Protein AF-0000000078283348 (afdb_homodimer)

pLDDT: mean 90.53, std 11.14, range [32.84, 98.88]

Structure (mmCIF, N/CA/C/O backbone):
data_AF-0000000078283348-model_v1
#
loop_
_entity.id
_entity.type
_entity.pdbx_description
1 polymer 'GntR family transcriptional regulator'
#
loop_
_atom_site.group_PDB
_atom_site.id
_atom_site.type_symbol
_atom_site.label_atom_id
_atom_site.label_alt_id
_atom_site.label_comp_id
_atom_site.label_asym_id
_atom_site.label_entity_id
_atom_site.label_seq_id
_atom_site.pdbx_PDB_ins_code
_atom_site.Cartn_x
_atom_site.Cartn_y
_atom_site.Cartn_z
_atom_site.occupancy
_atom_site.B_iso_or_equiv
_atom_site.auth_seq_id
_atom_site.auth_comp_id
_atom_site.auth_asym_id
_atom_site.auth_atom_id
_atom_site.pdbx_PDB_model_num
ATOM 1 N N . MET A 1 1 ? 20.797 -4.516 -24.141 1 37.75 1 MET A N 1
ATOM 2 C CA . MET A 1 1 ? 19.938 -4.387 -22.969 1 37.75 1 MET A CA 1
ATOM 3 C C . MET A 1 1 ? 20.609 -3.562 -21.875 1 37.75 1 MET A C 1
ATOM 5 O O . MET A 1 1 ? 21.781 -3.787 -21.562 1 37.75 1 MET A O 1
ATOM 9 N N . GLN A 1 2 ? 20.406 -2.443 -21.656 1 48.59 2 GLN A N 1
ATOM 10 C CA . GLN A 1 2 ? 21.172 -1.588 -20.75 1 48.59 2 GLN A CA 1
ATOM 11 C C . GLN A 1 2 ? 21.578 -2.344 -19.484 1 48.59 2 GLN A C 1
ATOM 13 O O . GLN A 1 2 ? 20.781 -3.094 -18.922 1 48.59 2 GLN A O 1
ATOM 18 N N . LYS A 1 3 ? 22.672 -2.457 -19.234 1 54.47 3 LYS A N 1
ATOM 19 C CA . LYS A 1 3 ? 23.328 -3.297 -18.234 1 54.47 3 LYS A CA 1
ATOM 20 C C . LYS A 1 3 ? 22.828 -2.99 -16.828 1 54.47 3 LYS A C 1
ATOM 22 O O . LYS A 1 3 ? 22.875 -1.84 -16.391 1 54.47 3 LYS A O 1
ATOM 27 N N . GLU A 1 4 ? 21.859 -3.844 -16.391 1 71.38 4 GLU A N 1
ATOM 28 C CA . GLU A 1 4 ? 21.422 -3.725 -15.008 1 71.38 4 GLU A CA 1
ATOM 29 C C . GLU A 1 4 ? 22.594 -3.424 -14.078 1 71.38 4 GLU A C 1
ATOM 31 O O . GLU A 1 4 ? 23.688 -3.965 -14.258 1 71.38 4 GLU A O 1
ATOM 36 N N . SER A 1 5 ? 22.516 -2.432 -13.375 1 78.62 5 SER A N 1
ATOM 37 C CA . SER A 1 5 ? 23.531 -2.115 -12.391 1 78.62 5 SER A CA 1
ATOM 38 C C . SER A 1 5 ? 23.781 -3.289 -11.445 1 78.62 5 SER A C 1
ATOM 40 O O . SER A 1 5 ? 22.922 -4.164 -11.297 1 78.62 5 SER A O 1
ATOM 42 N N . LEU A 1 6 ? 24.953 -3.43 -11.031 1 78.56 6 LEU A N 1
ATOM 43 C CA . LEU A 1 6 ? 25.312 -4.473 -10.078 1 78.56 6 LEU A CA 1
ATOM 44 C C . LEU A 1 6 ? 24.328 -4.496 -8.914 1 78.56 6 LEU A C 1
ATOM 46 O O . LEU A 1 6 ? 23.984 -5.566 -8.406 1 78.56 6 LEU A O 1
ATOM 50 N N . LYS A 1 7 ? 23.812 -3.338 -8.578 1 82.31 7 LYS A N 1
ATOM 51 C CA . LYS A 1 7 ? 22.828 -3.215 -7.504 1 82.31 7 LYS A CA 1
ATOM 52 C C . LYS A 1 7 ? 21.531 -3.912 -7.875 1 82.31 7 LYS A C 1
ATOM 54 O O . LYS A 1 7 ? 20.969 -4.664 -7.07 1 82.31 7 LYS A O 1
ATOM 59 N N . GLN A 1 8 ? 21.172 -3.707 -9.062 1 86.31 8 GLN A N 1
ATOM 60 C CA . GLN A 1 8 ? 19.922 -4.293 -9.531 1 86.31 8 GLN A CA 1
ATOM 61 C C . GLN A 1 8 ? 20.047 -5.805 -9.695 1 86.31 8 GLN A C 1
ATOM 63 O O . GLN A 1 8 ? 19.109 -6.551 -9.398 1 86.31 8 GLN A O 1
ATOM 68 N N . GLN A 1 9 ? 21.156 -6.191 -10.109 1 87.56 9 GLN A N 1
ATOM 69 C CA . GLN A 1 9 ? 21.391 -7.621 -10.273 1 87.56 9 GLN A CA 1
ATOM 70 C C . GLN A 1 9 ? 21.359 -8.352 -8.938 1 87.56 9 GLN A C 1
ATOM 72 O O . GLN A 1 9 ? 20.734 -9.406 -8.812 1 87.56 9 GLN A O 1
ATOM 77 N N . ALA A 1 10 ? 22.094 -7.758 -8.008 1 88.75 10 ALA A N 1
ATOM 78 C CA . ALA A 1 10 ? 22.078 -8.344 -6.672 1 88.75 10 ALA A CA 1
ATOM 79 C C . ALA A 1 10 ? 20.672 -8.398 -6.098 1 88.75 10 ALA A C 1
ATOM 81 O O . ALA A 1 10 ? 20.25 -9.422 -5.547 1 88.75 10 ALA A O 1
ATOM 82 N N . TYR A 1 11 ? 20 -7.344 -6.297 1 92.19 11 TYR A N 1
ATOM 83 C CA . TYR A 1 11 ? 18.625 -7.25 -5.824 1 92.19 11 TYR A CA 1
ATOM 84 C C . TYR A 1 11 ? 17.766 -8.336 -6.441 1 92.19 11 TYR A C 1
ATOM 86 O O . TYR A 1 11 ? 17.094 -9.086 -5.73 1 92.19 11 TYR A O 1
ATOM 94 N N . ASN A 1 12 ? 17.828 -8.453 -7.707 1 92.31 12 ASN A N 1
ATOM 95 C CA . ASN A 1 12 ? 17.016 -9.43 -8.422 1 92.31 12 ASN A CA 1
ATOM 96 C C . ASN A 1 12 ? 17.359 -10.859 -7.996 1 92.31 12 ASN A C 1
ATOM 98 O O . ASN A 1 12 ? 16.453 -11.688 -7.812 1 92.31 12 ASN A O 1
ATOM 102 N N . ALA A 1 13 ? 18.562 -11.117 -7.844 1 90.81 13 ALA A N 1
ATOM 103 C CA . ALA A 1 13 ? 19.016 -12.461 -7.496 1 90.81 13 ALA A CA 1
ATOM 104 C C . ALA A 1 13 ? 18.547 -12.852 -6.102 1 90.81 13 ALA A C 1
ATOM 106 O O . ALA A 1 13 ? 18.016 -13.945 -5.906 1 90.81 13 ALA A O 1
ATOM 107 N N . ILE A 1 14 ? 18.766 -11.969 -5.18 1 92.06 14 ILE A N 1
ATOM 108 C CA . ILE A 1 14 ? 18.391 -12.266 -3.799 1 92.06 14 ILE A CA 1
ATOM 109 C C . ILE A 1 14 ? 16.875 -12.375 -3.686 1 92.06 14 ILE A C 1
ATOM 111 O O . ILE A 1 14 ? 16.359 -13.297 -3.049 1 92.06 14 ILE A O 1
ATOM 115 N N . LYS A 1 15 ? 16.234 -11.5 -4.32 1 93.69 15 LYS A N 1
ATOM 116 C CA . LYS A 1 15 ? 14.773 -11.523 -4.289 1 93.69 15 LYS A CA 1
ATOM 117 C C . LYS A 1 15 ? 14.234 -12.836 -4.848 1 93.69 15 LYS A C 1
ATOM 119 O O . LYS A 1 15 ? 13.32 -13.43 -4.27 1 93.69 15 LYS A O 1
ATOM 124 N N . ALA A 1 16 ? 14.789 -13.234 -5.957 1 92.94 16 ALA A N 1
ATOM 125 C CA . ALA A 1 16 ? 14.352 -14.477 -6.578 1 92.94 16 ALA A CA 1
ATOM 126 C C . ALA A 1 16 ? 14.508 -15.656 -5.617 1 92.94 16 ALA A C 1
ATOM 128 O O . ALA A 1 16 ? 13.625 -16.5 -5.512 1 92.94 16 ALA A O 1
ATOM 129 N N . LYS A 1 17 ? 15.539 -15.688 -4.895 1 92.25 17 LYS A N 1
ATOM 130 C CA . LYS A 1 17 ? 15.797 -16.781 -3.955 1 92.25 17 LYS A CA 1
ATOM 131 C C . LYS A 1 17 ? 14.812 -16.75 -2.789 1 92.25 17 LYS A C 1
ATOM 133 O O . LYS A 1 17 ? 14.406 -17.797 -2.281 1 92.25 17 LYS A O 1
ATOM 138 N N . ILE A 1 18 ? 14.484 -15.57 -2.404 1 92.31 18 ILE A N 1
ATOM 139 C CA . ILE A 1 18 ? 13.508 -15.414 -1.327 1 92.31 18 ILE A CA 1
ATOM 140 C C . ILE A 1 18 ? 12.125 -15.836 -1.818 1 92.31 18 ILE A C 1
ATOM 142 O O . ILE A 1 18 ? 11.422 -16.594 -1.147 1 92.31 18 ILE A O 1
ATOM 146 N N . LEU A 1 19 ? 11.805 -15.43 -3.039 1 92.12 19 LEU A N 1
ATOM 147 C CA . LEU A 1 19 ? 10.477 -15.68 -3.588 1 92.12 19 LEU A CA 1
ATOM 148 C C . LEU A 1 19 ? 10.281 -17.156 -3.906 1 92.12 19 LEU A C 1
ATOM 150 O O . LEU A 1 19 ? 9.172 -17.688 -3.797 1 92.12 19 LEU A O 1
ATOM 154 N N . ASN A 1 20 ? 11.352 -17.781 -4.23 1 91.44 20 ASN A N 1
ATOM 155 C CA . ASN A 1 20 ? 11.297 -19.219 -4.531 1 91.44 20 ASN A CA 1
ATOM 156 C C . ASN A 1 20 ? 11.508 -20.062 -3.275 1 91.44 20 ASN A C 1
ATOM 158 O O . ASN A 1 20 ? 11.617 -21.281 -3.359 1 91.44 20 ASN A O 1
ATOM 162 N N . CYS A 1 21 ? 11.672 -19.391 -2.15 1 91.69 21 CYS A N 1
ATOM 163 C CA . CYS A 1 21 ? 11.836 -20 -0.834 1 91.69 21 CYS A CA 1
ATOM 164 C C . CYS A 1 21 ? 13.094 -20.859 -0.779 1 91.69 21 CYS A C 1
ATOM 166 O O . CYS A 1 21 ? 13.141 -21.859 -0.056 1 91.69 21 CYS A O 1
ATOM 168 N N . GLU A 1 22 ? 13.93 -20.531 -1.694 1 90.81 22 GLU A N 1
ATOM 169 C CA . GLU A 1 22 ? 15.266 -21.094 -1.5 1 90.81 22 GLU A CA 1
ATOM 170 C C . GLU A 1 22 ? 15.883 -20.625 -0.188 1 90.81 22 GLU A C 1
ATOM 172 O O . GLU A 1 22 ? 16.594 -21.375 0.475 1 90.81 22 GLU A O 1
ATOM 177 N N . TYR A 1 23 ? 15.656 -19.375 0.084 1 91 23 TYR A N 1
ATOM 178 C CA . TYR A 1 23 ? 15.789 -18.859 1.443 1 91 23 TYR A CA 1
ATOM 179 C C . TYR A 1 23 ? 14.469 -18.953 2.193 1 91 23 TYR A C 1
ATOM 181 O O . TYR A 1 23 ? 13.555 -18.156 1.942 1 91 23 TYR A O 1
ATOM 189 N N . ALA A 1 24 ? 14.391 -19.906 3.105 1 89.31 24 ALA A N 1
ATOM 190 C CA . ALA A 1 24 ? 13.125 -20.203 3.76 1 89.31 24 ALA A CA 1
ATOM 191 C C . ALA A 1 24 ? 12.695 -19.078 4.691 1 89.31 24 ALA A C 1
ATOM 193 O O . ALA A 1 24 ? 13.539 -18.375 5.258 1 89.31 24 ALA A O 1
ATOM 194 N N . PRO A 1 25 ? 11.406 -18.969 4.859 1 90.5 25 PRO A N 1
ATOM 195 C CA . PRO A 1 25 ? 10.93 -18 5.855 1 90.5 25 PRO A CA 1
ATOM 196 C C . PRO A 1 25 ? 11.547 -18.234 7.234 1 90.5 25 PRO A C 1
ATOM 198 O O . PRO A 1 25 ? 11.766 -19.375 7.641 1 90.5 25 PRO A O 1
ATOM 201 N N . ASN A 1 26 ? 11.859 -17.109 7.902 1 91.31 26 ASN A N 1
ATOM 202 C CA . ASN A 1 26 ? 12.367 -17.078 9.273 1 91.31 26 ASN A CA 1
ATOM 203 C C . ASN A 1 26 ? 13.797 -17.609 9.352 1 91.31 26 ASN A C 1
ATOM 205 O O . ASN A 1 26 ? 14.273 -17.953 10.438 1 91.31 26 ASN A O 1
ATOM 209 N N . THR A 1 27 ? 14.453 -17.703 8.242 1 91.25 27 THR A N 1
ATOM 210 C CA . THR A 1 27 ? 15.852 -18.109 8.258 1 91.25 27 THR A CA 1
ATOM 211 C C . THR A 1 27 ? 16.781 -16.906 8.148 1 91.25 27 THR A C 1
ATOM 213 O O . THR A 1 27 ? 16.375 -15.859 7.633 1 91.25 27 THR A O 1
ATOM 216 N N . PHE A 1 28 ? 17.938 -17.094 8.68 1 92.62 28 PHE A N 1
ATOM 217 C CA . PHE A 1 28 ? 18.938 -16.047 8.602 1 92.62 28 PHE A CA 1
ATOM 218 C C . PHE A 1 28 ? 19.812 -16.219 7.359 1 92.62 28 PHE A C 1
ATOM 220 O O . PHE A 1 28 ? 20.172 -17.344 7 1 92.62 28 PHE A O 1
ATOM 227 N N . ILE A 1 29 ? 20.047 -15.055 6.727 1 90.06 29 ILE A N 1
ATOM 228 C CA . ILE A 1 29 ? 20.969 -15.047 5.602 1 90.06 29 ILE A CA 1
ATOM 229 C C . ILE A 1 29 ? 22.281 -14.359 6.012 1 90.06 29 ILE A C 1
ATOM 231 O O . ILE A 1 29 ? 22.25 -13.312 6.664 1 90.06 29 ILE A O 1
ATOM 235 N N . ASN A 1 30 ? 23.375 -14.969 5.719 1 85.31 30 ASN A N 1
ATOM 236 C CA . ASN A 1 30 ? 24.688 -14.398 5.949 1 85.31 30 ASN A CA 1
ATOM 237 C C . ASN A 1 30 ? 25.109 -13.477 4.805 1 85.31 30 ASN A C 1
ATOM 239 O O . ASN A 1 30 ? 25.172 -13.906 3.65 1 85.31 30 ASN A O 1
ATOM 243 N N . GLU A 1 31 ? 25.391 -12.242 5.172 1 86 31 GLU A N 1
ATOM 244 C CA . GLU A 1 31 ? 25.734 -11.258 4.152 1 86 31 GLU A CA 1
ATOM 245 C C . GLU A 1 31 ? 26.922 -11.742 3.312 1 86 31 GLU A C 1
ATOM 247 O O . GLU A 1 31 ? 26.938 -11.531 2.098 1 86 31 GLU A O 1
ATOM 252 N N . GLU A 1 32 ? 27.891 -12.336 3.98 1 84.62 32 GLU A N 1
ATOM 253 C CA . GLU A 1 32 ? 29.078 -12.812 3.275 1 84.62 32 GLU A CA 1
ATOM 254 C C . GLU A 1 32 ? 28.719 -13.906 2.273 1 84.62 32 GLU A C 1
ATOM 256 O O . GLU A 1 32 ? 29.203 -13.898 1.14 1 84.62 32 GLU A O 1
ATOM 261 N N . LEU A 1 33 ? 27.953 -14.773 2.709 1 82.12 33 LEU A N 1
ATOM 262 C CA . LEU A 1 33 ? 27.516 -15.852 1.827 1 82.12 33 LEU A CA 1
ATOM 263 C C . LEU A 1 33 ? 26.688 -15.305 0.671 1 82.12 33 LEU A C 1
ATOM 265 O O . LEU A 1 33 ? 26.797 -15.789 -0.457 1 82.12 33 LEU A O 1
ATOM 269 N N . LEU A 1 34 ? 25.906 -14.336 1.021 1 85.12 34 LEU A N 1
ATOM 270 C CA . LEU A 1 34 ? 25.078 -13.711 0.006 1 85.12 34 LEU A CA 1
ATOM 271 C C . LEU A 1 34 ? 25.922 -13.047 -1.073 1 85.12 34 LEU A C 1
ATOM 273 O O . LEU A 1 34 ? 25.625 -13.148 -2.264 1 85.12 34 LEU A O 1
ATOM 277 N N . ARG A 1 35 ? 26.922 -12.406 -0.646 1 88 35 ARG A N 1
ATOM 278 C CA . ARG A 1 35 ? 27.844 -11.758 -1.573 1 88 35 ARG A CA 1
ATOM 279 C C . ARG A 1 35 ? 28.469 -12.766 -2.529 1 88 35 ARG A C 1
ATOM 281 O O . ARG A 1 35 ? 28.578 -12.508 -3.729 1 88 35 ARG A O 1
ATOM 288 N N . GLU A 1 36 ? 28.844 -13.844 -1.988 1 86.44 36 GLU A N 1
ATOM 289 C CA . GLU A 1 36 ? 29.469 -14.906 -2.781 1 86.44 36 GLU A CA 1
ATOM 290 C C . GLU A 1 36 ? 28.484 -15.484 -3.791 1 86.44 36 GLU A C 1
ATOM 292 O O . GLU A 1 36 ? 28.828 -15.695 -4.953 1 86.44 36 GLU A O 1
ATOM 297 N N . GLU A 1 37 ? 27.344 -15.617 -3.352 1 83.19 37 GLU A N 1
ATOM 298 C CA . GLU A 1 37 ? 26.328 -16.25 -4.176 1 83.19 37 GLU A CA 1
ATOM 299 C C . GLU A 1 37 ? 25.922 -15.359 -5.348 1 83.19 37 GLU A C 1
ATOM 301 O O . GLU A 1 37 ? 25.656 -15.852 -6.445 1 83.19 37 GLU A O 1
ATOM 306 N N . VAL A 1 38 ? 25.922 -14.055 -5.086 1 82.38 38 VAL A N 1
ATOM 307 C CA . VAL A 1 38 ? 25.438 -13.156 -6.129 1 82.38 38 VAL A CA 1
ATOM 308 C C . VAL A 1 38 ? 26.625 -12.492 -6.832 1 82.38 38 VAL A C 1
ATOM 310 O O . VAL A 1 38 ? 26.438 -11.664 -7.723 1 82.38 38 VAL A O 1
ATOM 313 N N . SER A 1 39 ? 27.797 -12.859 -6.461 1 85.38 39 SER A N 1
ATOM 314 C CA . SER A 1 39 ? 29.047 -12.367 -7.043 1 85.38 39 SER A CA 1
ATOM 315 C C . SER A 1 39 ? 29.062 -10.836 -7.082 1 85.38 39 SER A C 1
ATOM 317 O O . SER A 1 39 ? 29.312 -10.242 -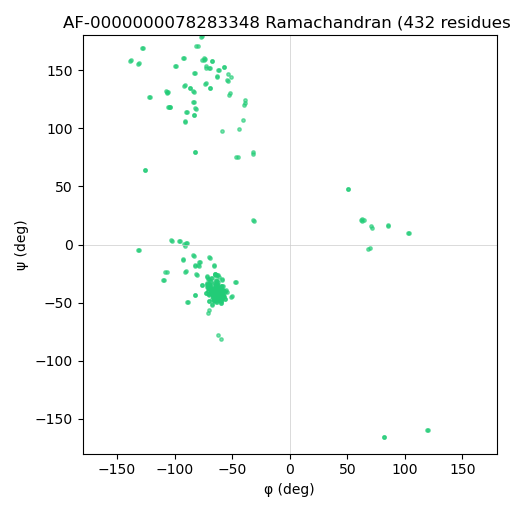8.133 1 85.38 39 SER A O 1
ATOM 319 N N . ALA A 1 40 ? 28.734 -10.266 -6.039 1 85.25 40 ALA A N 1
ATOM 320 C CA . ALA A 1 40 ? 28.719 -8.812 -5.91 1 85.25 40 ALA A CA 1
ATOM 321 C C . ALA A 1 40 ? 29.438 -8.367 -4.637 1 85.25 40 ALA A C 1
ATOM 323 O O . ALA A 1 40 ? 29.547 -9.133 -3.68 1 85.25 40 ALA A O 1
ATOM 324 N N . SER A 1 41 ? 29.891 -7.148 -4.734 1 83.75 41 SER A N 1
ATOM 325 C CA . SER A 1 41 ? 30.578 -6.586 -3.582 1 83.75 41 SER A CA 1
ATOM 326 C C . SER A 1 41 ? 29.594 -6.18 -2.49 1 83.75 41 SER A C 1
ATOM 328 O O . SER A 1 41 ? 28.391 -6.395 -2.623 1 83.75 41 SER A O 1
ATOM 330 N N . ARG A 1 42 ? 30.109 -5.66 -1.371 1 84.69 42 ARG A N 1
ATOM 331 C CA . ARG A 1 42 ? 29.359 -5.32 -0.172 1 84.69 42 ARG A CA 1
ATOM 332 C C . ARG A 1 42 ? 28.328 -4.227 -0.461 1 84.69 42 ARG A C 1
ATOM 334 O O . ARG A 1 42 ? 27.172 -4.316 -0.039 1 84.69 42 ARG A O 1
ATOM 341 N N . THR A 1 43 ? 28.688 -3.305 -1.197 1 82.69 43 THR A N 1
ATOM 342 C CA . THR A 1 43 ? 27.844 -2.127 -1.403 1 82.69 43 THR A CA 1
ATOM 343 C C . THR A 1 43 ? 26.578 -2.496 -2.16 1 82.69 43 THR A C 1
ATOM 345 O O . THR A 1 43 ? 25.469 -2.229 -1.688 1 82.69 43 THR A O 1
ATOM 348 N N . PRO A 1 44 ? 26.703 -3.166 -3.279 1 86.06 44 PRO A N 1
ATOM 349 C CA . PRO A 1 44 ? 25.484 -3.541 -4.004 1 86.06 44 PRO A CA 1
ATOM 350 C C . PRO A 1 44 ? 24.594 -4.496 -3.209 1 86.06 44 PRO A C 1
ATOM 352 O O . PRO A 1 44 ? 23.375 -4.406 -3.277 1 86.06 44 PRO A O 1
ATOM 355 N N . VAL A 1 45 ? 25.188 -5.34 -2.457 1 89.19 45 VAL A N 1
ATOM 356 C CA . VAL A 1 45 ? 24.438 -6.309 -1.675 1 89.19 45 VAL A CA 1
ATOM 357 C C . VAL A 1 45 ? 23.688 -5.594 -0.55 1 89.19 45 VAL A C 1
ATOM 359 O O . VAL A 1 45 ? 22.5 -5.867 -0.305 1 89.19 45 VAL A O 1
ATOM 362 N N . ARG A 1 46 ? 24.328 -4.719 0.065 1 85.06 46 ARG A N 1
ATOM 363 C CA . ARG A 1 46 ? 23.688 -3.961 1.139 1 85.06 46 ARG A CA 1
ATOM 364 C C . ARG A 1 46 ? 22.547 -3.111 0.606 1 85.06 46 ARG A C 1
ATOM 366 O O . ARG A 1 46 ? 21.5 -2.971 1.266 1 85.06 46 ARG A O 1
ATOM 373 N N . ASP A 1 47 ? 22.734 -2.59 -0.537 1 86.94 47 ASP A N 1
ATOM 374 C CA . ASP A 1 47 ? 21.672 -1.83 -1.179 1 86.94 47 ASP A CA 1
ATOM 375 C C . ASP A 1 47 ? 20.469 -2.723 -1.483 1 86.94 47 ASP A C 1
ATOM 377 O O . ASP A 1 47 ? 19.312 -2.334 -1.249 1 86.94 47 ASP A O 1
ATOM 381 N N . ALA A 1 48 ? 20.812 -3.828 -1.99 1 89.5 48 ALA A N 1
ATOM 382 C CA . ALA A 1 48 ? 19.766 -4.801 -2.307 1 89.5 48 ALA A CA 1
ATOM 383 C C . ALA A 1 48 ? 19 -5.207 -1.055 1 89.5 48 ALA A C 1
ATOM 385 O O . ALA A 1 48 ? 17.766 -5.254 -1.063 1 89.5 48 ALA A O 1
ATOM 386 N N . ILE A 1 49 ? 19.734 -5.426 -0.036 1 89.75 49 ILE A N 1
ATOM 387 C CA . ILE A 1 49 ? 19.141 -5.859 1.22 1 89.75 49 ILE A CA 1
ATOM 388 C C . ILE A 1 49 ? 18.25 -4.75 1.78 1 89.75 49 ILE A C 1
ATOM 390 O O . ILE A 1 49 ? 17.156 -5.012 2.281 1 89.75 49 ILE A O 1
ATOM 394 N N . SER A 1 50 ? 18.703 -3.594 1.67 1 87.69 50 SER A N 1
ATOM 395 C CA . SER A 1 50 ? 17.938 -2.449 2.131 1 87.69 50 SER A CA 1
ATOM 396 C C . SER A 1 50 ? 16.609 -2.34 1.373 1 87.69 50 SER A C 1
ATOM 398 O O . SER A 1 50 ? 15.57 -2.074 1.971 1 87.69 50 SER A O 1
ATOM 400 N N . ARG A 1 51 ? 16.672 -2.52 0.13 1 88.75 51 ARG A N 1
ATOM 401 C CA . ARG A 1 51 ? 15.469 -2.479 -0.694 1 88.75 51 ARG A CA 1
ATOM 402 C C . ARG A 1 51 ? 14.523 -3.617 -0.334 1 88.75 51 ARG A C 1
ATOM 404 O O . ARG A 1 51 ? 13.312 -3.408 -0.213 1 88.75 51 ARG A O 1
ATOM 411 N N . LEU A 1 52 ? 15.102 -4.738 -0.153 1 92.75 52 LEU A N 1
ATOM 412 C CA . LEU A 1 52 ? 14.312 -5.914 0.192 1 92.75 52 LEU A CA 1
ATOM 413 C C . LEU A 1 52 ? 13.656 -5.75 1.562 1 92.75 52 LEU A C 1
ATOM 415 O O . LEU A 1 52 ? 12.555 -6.246 1.793 1 92.75 52 LEU A O 1
ATOM 419 N N . GLU A 1 53 ? 14.367 -5.07 2.439 1 90.5 53 GLU A N 1
ATOM 420 C CA . GLU A 1 53 ? 13.789 -4.773 3.746 1 90.5 53 GLU A CA 1
ATOM 421 C C . GLU A 1 53 ? 12.602 -3.826 3.619 1 90.5 53 GLU A C 1
ATOM 423 O O . GLU A 1 53 ? 11.578 -4.016 4.281 1 90.5 53 GLU A O 1
ATOM 428 N N . GLN A 1 54 ? 12.727 -2.893 2.77 1 85.12 54 GLN A N 1
ATOM 429 C CA . GLN A 1 54 ? 11.633 -1.952 2.529 1 85.12 54 GLN A CA 1
ATOM 430 C C . GLN A 1 54 ? 10.414 -2.66 1.953 1 85.12 54 GLN A C 1
ATOM 432 O O . GLN A 1 54 ? 9.273 -2.273 2.232 1 85.12 54 GLN A O 1
ATOM 437 N N . GLU A 1 55 ? 10.703 -3.709 1.207 1 88.69 55 GLU A N 1
ATOM 438 C CA . GLU A 1 55 ? 9.625 -4.477 0.594 1 88.69 55 GLU A CA 1
ATOM 439 C C . GLU A 1 55 ? 9.039 -5.492 1.574 1 88.69 55 GLU A C 1
ATOM 441 O O . GLU A 1 55 ? 8.07 -6.18 1.259 1 88.69 55 GLU A O 1
ATOM 446 N N . GLY A 1 56 ? 9.719 -5.648 2.721 1 88.88 56 GLY A N 1
ATOM 447 C CA . GLY A 1 56 ? 9.211 -6.535 3.754 1 88.88 56 GLY A CA 1
ATOM 448 C C . GLY A 1 56 ? 9.625 -7.984 3.551 1 88.88 56 GLY A C 1
ATOM 449 O O . GLY A 1 56 ? 9.039 -8.891 4.145 1 88.88 56 GLY A O 1
ATOM 450 N N . LEU A 1 57 ? 10.594 -8.203 2.75 1 93.19 57 LEU A N 1
ATOM 451 C CA . LEU A 1 57 ? 11 -9.57 2.432 1 93.19 57 LEU A CA 1
ATOM 452 C C . LEU A 1 57 ? 12.078 -10.055 3.395 1 93.19 57 LEU A C 1
ATOM 454 O O . LEU A 1 57 ? 12.289 -11.266 3.535 1 93.19 57 LEU A O 1
ATOM 458 N N . VAL A 1 58 ? 12.812 -9.062 3.998 1 94.06 58 VAL A N 1
ATOM 459 C CA . VAL A 1 58 ? 13.812 -9.406 5.004 1 94.06 58 VAL A CA 1
ATOM 460 C C . VAL A 1 58 ? 13.734 -8.414 6.164 1 94.06 58 VAL A C 1
ATOM 462 O O . VAL A 1 58 ? 13.109 -7.359 6.051 1 94.06 58 VAL A O 1
ATOM 465 N N . LYS A 1 59 ? 14.219 -8.797 7.258 1 92.06 59 LYS A N 1
ATOM 466 C CA . LYS A 1 59 ? 14.406 -7.945 8.43 1 92.06 59 LYS A CA 1
ATOM 467 C C . LYS A 1 59 ? 15.875 -7.918 8.859 1 92.06 59 LYS A C 1
ATOM 469 O O . LYS A 1 59 ? 16.5 -8.969 8.992 1 92.06 59 LYS A O 1
ATOM 474 N N . ILE A 1 60 ? 16.344 -6.719 8.977 1 89.44 60 ILE A N 1
ATOM 475 C CA . ILE A 1 60 ? 17.719 -6.574 9.453 1 89.44 60 ILE A CA 1
ATOM 476 C C . ILE A 1 60 ? 17.734 -6.465 10.977 1 89.44 60 ILE A C 1
ATOM 478 O O . ILE A 1 60 ? 17.156 -5.531 11.539 1 89.44 60 ILE A O 1
ATOM 482 N N . LEU A 1 61 ? 18.266 -7.387 11.609 1 88.38 61 LEU A N 1
ATOM 483 C CA . LEU A 1 61 ? 18.359 -7.402 13.062 1 88.38 61 LEU A CA 1
ATOM 484 C C . LEU A 1 61 ? 19.781 -7.055 13.516 1 88.38 61 LEU A C 1
ATOM 486 O O . LEU A 1 61 ? 20.734 -7.766 13.195 1 88.38 61 LEU A O 1
ATOM 490 N N . PRO A 1 62 ? 19.891 -5.973 14.242 1 83.25 62 PRO A N 1
ATOM 491 C CA . PRO A 1 62 ? 21.219 -5.559 14.688 1 83.25 62 PRO A CA 1
ATOM 492 C C . PRO A 1 62 ? 21.984 -6.676 15.398 1 83.25 62 PRO A C 1
ATOM 494 O O . PRO A 1 62 ? 21.438 -7.34 16.281 1 83.25 62 PRO A O 1
ATOM 497 N N . LYS A 1 63 ? 23.141 -6.883 14.969 1 82.19 63 LYS A N 1
ATOM 498 C CA . LYS A 1 63 ? 24.094 -7.816 15.57 1 82.19 63 LYS A CA 1
ATOM 499 C C . LYS A 1 63 ? 23.656 -9.258 15.359 1 82.19 63 LYS A C 1
ATOM 501 O O . LYS A 1 63 ? 24.281 -10.188 15.875 1 82.19 63 LYS A O 1
ATOM 506 N N . LYS A 1 64 ? 22.516 -9.594 14.766 1 83.56 64 LYS A N 1
ATOM 507 C CA . LYS A 1 64 ? 22.031 -10.953 14.539 1 83.56 64 LYS A CA 1
ATOM 508 C C . LYS A 1 64 ? 22.078 -11.312 13.055 1 83.56 64 LYS A C 1
ATOM 510 O O . LYS A 1 64 ? 22.281 -12.477 12.703 1 83.56 64 LYS A O 1
ATOM 515 N N . GLY A 1 65 ? 21.906 -10.258 12.211 1 88.44 65 GLY A N 1
ATOM 516 C CA . GLY A 1 65 ? 21.984 -10.531 10.781 1 88.44 65 GLY A CA 1
ATOM 517 C C . GLY A 1 65 ? 20.703 -10.195 10.039 1 88.44 65 GLY A C 1
ATOM 518 O O . GLY A 1 65 ? 19.984 -9.258 10.406 1 88.44 65 GLY A O 1
ATOM 519 N N . ILE A 1 66 ? 20.531 -10.812 8.812 1 93.06 66 ILE A N 1
ATOM 520 C CA . ILE A 1 66 ? 19.391 -10.586 7.926 1 93.06 66 ILE A CA 1
ATOM 521 C C . ILE A 1 66 ? 18.453 -11.781 7.98 1 93.06 66 ILE A C 1
ATOM 523 O O . ILE A 1 66 ? 18.844 -12.914 7.691 1 93.06 66 ILE A O 1
ATOM 527 N N . MET A 1 67 ? 17.234 -11.586 8.398 1 94.81 67 MET A N 1
ATOM 528 C CA . MET A 1 67 ? 16.25 -12.664 8.492 1 94.81 67 MET A CA 1
ATOM 529 C C . MET A 1 67 ? 15.211 -12.547 7.387 1 94.81 67 MET A C 1
ATOM 531 O O . MET A 1 67 ? 14.68 -11.469 7.137 1 94.81 67 MET A O 1
ATOM 535 N N . VAL A 1 68 ? 14.992 -13.672 6.734 1 94.38 68 VAL A N 1
ATOM 536 C CA . VAL A 1 68 ? 13.914 -13.703 5.746 1 94.38 68 VAL A CA 1
ATOM 537 C C . VAL A 1 68 ? 12.562 -13.609 6.445 1 94.38 68 VAL A C 1
ATOM 539 O O . VAL A 1 68 ? 12.336 -14.273 7.461 1 94.38 68 VAL A O 1
ATOM 542 N N . SER A 1 69 ? 11.68 -12.789 5.934 1 92.31 69 SER A N 1
ATOM 543 C CA . SER A 1 69 ? 10.398 -12.508 6.562 1 92.31 69 SER A CA 1
ATOM 544 C C . SER A 1 69 ? 9.547 -13.773 6.672 1 92.31 69 SER A C 1
ATOM 546 O O . SER A 1 69 ? 9.617 -14.648 5.809 1 92.31 69 SER A O 1
ATOM 548 N N . ASP A 1 70 ? 8.75 -13.812 7.66 1 88.75 70 ASP A N 1
ATOM 549 C CA . ASP A 1 70 ? 7.922 -14.984 7.961 1 88.75 70 ASP A CA 1
ATOM 550 C C . ASP A 1 70 ? 6.758 -15.094 6.977 1 88.75 70 ASP A C 1
ATOM 552 O O . ASP A 1 70 ? 6.469 -14.156 6.238 1 88.75 70 ASP A O 1
ATOM 556 N N . LEU A 1 71 ? 6.203 -16.25 6.887 1 87.19 71 LEU A N 1
ATOM 557 C CA . LEU A 1 71 ? 4.949 -16.547 6.207 1 87.19 71 LEU A CA 1
ATOM 558 C C . LEU A 1 71 ? 3.979 -17.25 7.145 1 87.19 71 LEU A C 1
ATOM 560 O O . LEU A 1 71 ? 3.643 -18.422 6.926 1 87.19 71 LEU A O 1
ATOM 564 N N . SER A 1 72 ? 3.596 -16.531 8.164 1 87.25 72 SER A N 1
ATOM 565 C CA . SER A 1 72 ? 2.707 -17.047 9.203 1 87.25 72 SER A CA 1
ATOM 566 C C . SER A 1 72 ? 1.248 -16.984 8.766 1 87.25 72 SER A C 1
ATOM 568 O O . SER A 1 72 ? 0.934 -16.422 7.715 1 87.25 72 SER A O 1
ATOM 570 N N . LEU A 1 73 ? 0.383 -17.609 9.578 1 88.81 73 LEU A N 1
ATOM 571 C CA . LEU A 1 73 ? -1.053 -17.547 9.328 1 88.81 73 LEU A CA 1
ATOM 572 C C . LEU A 1 73 ? -1.54 -16.109 9.344 1 88.81 73 LEU A C 1
ATOM 574 O O . LEU A 1 73 ? -2.42 -15.734 8.562 1 88.81 73 LEU A O 1
ATOM 578 N N . SER A 1 74 ? -0.924 -15.375 10.211 1 91.81 74 SER A N 1
ATOM 579 C CA . SER A 1 74 ? -1.276 -13.961 10.289 1 91.81 74 SER A CA 1
ATOM 580 C C . SER A 1 74 ? -0.906 -13.234 9 1 91.81 74 SER A C 1
ATOM 582 O O . SER A 1 74 ? -1.662 -12.391 8.516 1 91.81 74 SER A O 1
ATOM 584 N N . GLN A 1 75 ? 0.233 -13.586 8.469 1 91.5 75 GLN A N 1
ATOM 585 C CA . GLN A 1 75 ? 0.67 -12.992 7.215 1 91.5 75 GLN A CA 1
ATOM 586 C C . GLN A 1 75 ? -0.262 -13.375 6.07 1 91.5 75 GLN A C 1
ATOM 588 O O . GLN A 1 75 ? -0.615 -12.531 5.242 1 91.5 75 GLN A O 1
ATOM 593 N N . ILE A 1 76 ? -0.657 -14.586 6.07 1 93 76 ILE A N 1
ATOM 594 C CA . ILE A 1 76 ? -1.552 -15.07 5.027 1 93 76 ILE A CA 1
ATOM 595 C C . ILE A 1 76 ? -2.889 -14.336 5.109 1 93 76 ILE A C 1
ATOM 597 O O . ILE A 1 76 ? -3.438 -13.922 4.086 1 93 76 ILE A O 1
ATOM 601 N N . ASN A 1 77 ? -3.35 -14.164 6.328 1 95.44 77 ASN A N 1
ATOM 602 C CA . ASN A 1 77 ? -4.602 -13.445 6.523 1 95.44 77 ASN A CA 1
ATOM 603 C C . ASN A 1 77 ? -4.5 -12.008 6.023 1 95.44 77 ASN A C 1
ATOM 605 O O . ASN A 1 77 ? -5.426 -11.5 5.387 1 95.44 77 ASN A O 1
ATOM 609 N N . MET A 1 78 ? -3.426 -11.352 6.285 1 96.44 78 MET A N 1
ATOM 610 C CA . MET A 1 78 ? -3.234 -9.969 5.844 1 96.44 78 MET A CA 1
ATOM 611 C C . MET A 1 78 ? -3.166 -9.891 4.32 1 96.44 78 MET A C 1
ATOM 613 O O . MET A 1 78 ? -3.678 -8.945 3.721 1 96.44 78 MET A O 1
ATOM 617 N N . ILE A 1 79 ? -2.557 -10.883 3.73 1 96.69 79 ILE A N 1
ATOM 618 C CA . ILE A 1 79 ? -2.434 -10.93 2.277 1 96.69 79 ILE A CA 1
ATOM 619 C C . ILE A 1 79 ? -3.82 -11.039 1.645 1 96.69 79 ILE A C 1
ATOM 621 O O . ILE A 1 79 ? -4.164 -10.258 0.753 1 96.69 79 ILE A O 1
ATOM 625 N N . TYR A 1 80 ? -4.617 -11.945 2.1 1 97.75 80 TYR A N 1
ATOM 626 C CA . TYR A 1 80 ? -5.93 -12.148 1.5 1 97.75 80 TYR A CA 1
ATOM 627 C C . TYR A 1 80 ? -6.859 -10.984 1.81 1 97.75 80 TYR A C 1
ATOM 629 O O . TYR A 1 80 ? -7.707 -10.625 0.991 1 97.75 80 TYR A O 1
ATOM 637 N N . GLU A 1 81 ? -6.691 -10.398 3.033 1 98.31 81 GLU A N 1
ATOM 638 C CA . GLU A 1 81 ? -7.441 -9.18 3.324 1 98.31 81 GLU A CA 1
ATOM 639 C C . GLU A 1 81 ? -7.117 -8.078 2.32 1 98.31 81 GLU A C 1
ATOM 641 O O . GLU A 1 81 ? -8.008 -7.363 1.86 1 98.31 81 GLU A O 1
ATOM 646 N N . THR A 1 82 ? -5.895 -7.934 1.988 1 98.56 82 THR A N 1
ATOM 647 C CA . THR A 1 82 ? -5.449 -6.938 1.02 1 98.56 82 THR A CA 1
ATOM 648 C C . THR A 1 82 ? -5.984 -7.258 -0.373 1 98.56 82 THR A C 1
ATOM 650 O O . THR A 1 82 ? -6.469 -6.371 -1.077 1 98.56 82 THR A O 1
ATOM 653 N N . ARG A 1 83 ? -5.902 -8.523 -0.807 1 98.62 83 ARG A N 1
ATOM 654 C CA . ARG A 1 83 ? -6.445 -8.938 -2.098 1 98.62 83 ARG A CA 1
ATOM 655 C C . ARG A 1 83 ? -7.938 -8.648 -2.184 1 98.62 83 ARG A C 1
ATOM 657 O O . ARG A 1 83 ? -8.414 -8.125 -3.193 1 98.62 83 ARG A O 1
ATOM 664 N N . LEU A 1 84 ? -8.656 -8.961 -1.069 1 98.62 84 LEU A N 1
ATOM 665 C CA . LEU A 1 84 ? -10.102 -8.766 -1.024 1 98.62 84 LEU A CA 1
ATOM 666 C C . LEU A 1 84 ? -10.453 -7.285 -1.131 1 98.62 84 LEU A C 1
ATOM 668 O O . LEU A 1 84 ? -11.523 -6.93 -1.625 1 98.62 84 LEU A O 1
ATOM 672 N N . MET A 1 85 ? -9.539 -6.5 -0.729 1 98.06 85 MET A N 1
ATOM 673 C CA . MET A 1 85 ? -9.766 -5.059 -0.815 1 98.06 85 MET A CA 1
ATOM 674 C C . MET A 1 85 ? -9.453 -4.543 -2.215 1 98.06 85 MET A C 1
ATOM 676 O O . MET A 1 85 ? -10.234 -3.785 -2.791 1 98.06 85 MET A O 1
ATOM 680 N N . LEU A 1 86 ? -8.406 -4.938 -2.838 1 98.62 86 LEU A N 1
ATOM 681 C CA . LEU A 1 86 ? -7.855 -4.309 -4.035 1 98.62 86 LEU A CA 1
ATOM 682 C C . LEU A 1 86 ? -8.477 -4.902 -5.293 1 98.62 86 LEU A C 1
ATOM 684 O O . LEU A 1 86 ? -8.914 -4.168 -6.184 1 98.62 86 LEU A O 1
ATOM 688 N N . GLU A 1 87 ? -8.508 -6.203 -5.41 1 98.75 87 GLU A N 1
ATOM 689 C CA . GLU A 1 87 ? -8.82 -6.836 -6.688 1 98.75 87 GLU A CA 1
ATOM 690 C C . GLU A 1 87 ? -10.289 -6.637 -7.055 1 98.75 87 GLU A C 1
ATOM 692 O O . GLU A 1 87 ? -10.602 -6.215 -8.172 1 98.75 87 GLU A O 1
ATOM 697 N N . PRO A 1 88 ? -11.281 -6.898 -6.113 1 98.81 88 PRO A N 1
ATOM 698 C CA . PRO A 1 88 ? -12.664 -6.57 -6.469 1 98.81 88 PRO A CA 1
ATOM 699 C C . PRO A 1 88 ? -12.859 -5.09 -6.773 1 98.81 88 PRO A C 1
ATOM 701 O O . PRO A 1 88 ? -13.617 -4.738 -7.684 1 98.81 88 PRO A O 1
ATOM 704 N N . TYR A 1 89 ? -12.188 -4.227 -6.02 1 98.5 89 TYR A N 1
ATOM 705 C CA . TYR A 1 89 ? -12.266 -2.793 -6.273 1 98.5 89 TYR A CA 1
ATOM 706 C C . TYR A 1 89 ? -11.773 -2.459 -7.676 1 98.5 89 TYR A C 1
ATOM 708 O O . TYR A 1 89 ? -12.406 -1.69 -8.398 1 98.5 89 TYR A O 1
ATOM 716 N N . ALA A 1 90 ? -10.602 -2.996 -8.039 1 98.5 90 ALA A N 1
ATOM 717 C CA . ALA A 1 90 ? -10.047 -2.777 -9.375 1 98.5 90 ALA A CA 1
ATOM 718 C C . ALA A 1 90 ? -11.031 -3.199 -10.461 1 98.5 90 ALA A C 1
ATOM 720 O O . ALA A 1 90 ? -11.18 -2.514 -11.469 1 98.5 90 ALA A O 1
ATOM 721 N N . ILE A 1 91 ? -11.695 -4.254 -10.219 1 98.69 91 ILE A N 1
ATOM 722 C CA . ILE A 1 91 ? -12.656 -4.77 -11.188 1 98.69 91 ILE A CA 1
ATOM 723 C C . ILE A 1 91 ? -13.82 -3.789 -11.344 1 98.69 91 ILE A C 1
ATOM 725 O O . ILE A 1 91 ? -14.164 -3.391 -12.453 1 98.69 91 ILE A O 1
ATOM 729 N N . SER A 1 92 ? -14.375 -3.332 -10.219 1 98.19 92 SER A N 1
ATOM 730 C CA . SER A 1 92 ? -15.578 -2.506 -10.25 1 98.19 92 SER A CA 1
ATOM 731 C C . SER A 1 92 ? -15.273 -1.105 -10.773 1 98.19 92 SER A C 1
ATOM 733 O O . SER A 1 92 ? -16.125 -0.479 -11.414 1 98.19 92 SER A O 1
ATOM 735 N N . HIS A 1 93 ? -14.062 -0.65 -10.578 1 97.62 93 HIS A N 1
ATOM 736 C CA . HIS A 1 93 ? -13.781 0.749 -10.875 1 97.62 93 HIS A CA 1
ATOM 737 C C . HIS A 1 93 ? -12.945 0.884 -12.148 1 97.62 93 HIS A C 1
ATOM 739 O O . HIS A 1 93 ? -12.969 1.925 -12.805 1 97.62 93 HIS A O 1
ATOM 745 N N . TYR A 1 94 ? -12.211 -0.188 -12.5 1 97.88 94 TYR A N 1
ATOM 746 C CA . TYR A 1 94 ? -11.242 -0.029 -13.578 1 97.88 94 TYR A CA 1
ATOM 747 C C . TYR A 1 94 ? -11.375 -1.15 -14.602 1 97.88 94 TYR A C 1
ATOM 749 O O . TYR A 1 94 ? -10.68 -1.154 -15.625 1 97.88 94 TYR A O 1
ATOM 757 N N . GLY A 1 95 ? -12.25 -2.131 -14.32 1 97.75 95 GLY A N 1
ATOM 758 C CA . GLY A 1 95 ? -12.391 -3.268 -15.219 1 97.75 95 GLY A CA 1
ATOM 759 C C . GLY A 1 95 ? -12.797 -2.871 -16.625 1 97.75 95 GLY A C 1
ATOM 760 O O . GLY A 1 95 ? -12.43 -3.543 -17.594 1 97.75 95 GLY A O 1
ATOM 761 N N . ASN A 1 96 ? -13.516 -1.784 -16.719 1 97.69 96 ASN A N 1
ATOM 762 C CA . ASN A 1 96 ? -14.023 -1.319 -18 1 97.69 96 ASN A CA 1
ATOM 763 C C . ASN A 1 96 ? -12.898 -0.799 -18.891 1 97.69 96 ASN A C 1
ATOM 765 O O . ASN A 1 96 ? -13.094 -0.589 -20.094 1 97.69 96 ASN A O 1
ATOM 769 N N . ARG A 1 97 ? -11.727 -0.62 -18.375 1 97.69 97 ARG A N 1
ATOM 770 C CA . ARG A 1 97 ? -10.57 -0.146 -19.125 1 97.69 97 ARG A CA 1
ATOM 771 C C . ARG A 1 97 ? -9.898 -1.292 -19.875 1 97.69 97 ARG A C 1
ATOM 773 O O . ARG A 1 97 ? -9.055 -1.062 -20.75 1 97.69 97 ARG A O 1
ATOM 780 N N . ILE A 1 98 ? -10.156 -2.492 -19.5 1 98.06 98 ILE A N 1
ATOM 781 C CA . ILE A 1 98 ? -9.578 -3.672 -20.141 1 98.06 98 ILE A CA 1
ATOM 782 C C . ILE A 1 98 ? -10.398 -4.047 -21.375 1 98.06 98 ILE A C 1
ATOM 784 O O . ILE A 1 98 ? -11.633 -4.129 -21.312 1 98.06 98 ILE A O 1
ATOM 788 N N . GLU A 1 99 ? -9.711 -4.258 -22.406 1 97.5 99 GLU A N 1
ATOM 789 C CA . GLU A 1 99 ? -10.383 -4.566 -23.672 1 97.5 99 GLU A CA 1
ATOM 790 C C . GLU A 1 99 ? -11.156 -5.875 -23.578 1 97.5 99 GLU A C 1
ATOM 792 O O . GLU A 1 99 ? -10.672 -6.852 -23 1 97.5 99 GLU A O 1
ATOM 797 N N . GLN A 1 100 ? -12.289 -5.922 -24.25 1 97.06 100 GLN A N 1
ATOM 798 C CA . GLN A 1 100 ? -13.164 -7.086 -24.219 1 97.06 100 GLN A CA 1
ATOM 799 C C . GLN A 1 100 ? -12.477 -8.312 -24.812 1 97.06 100 GLN A C 1
ATOM 801 O O . GLN A 1 100 ? -12.719 -9.438 -24.375 1 97.06 100 GLN A O 1
ATOM 806 N N . ASP A 1 101 ? -11.625 -8.062 -25.75 1 98 101 ASP A N 1
ATOM 807 C CA . ASP A 1 101 ? -10.93 -9.164 -26.391 1 98 101 ASP A CA 1
ATOM 808 C C . ASP A 1 101 ? -10.039 -9.914 -25.391 1 98 101 ASP A C 1
ATOM 810 O O . ASP A 1 101 ? -9.859 -11.125 -25.5 1 98 101 ASP A O 1
ATOM 814 N N . ILE A 1 102 ? -9.5 -9.188 -24.516 1 98 102 ILE A N 1
ATOM 815 C CA . ILE A 1 102 ? -8.648 -9.805 -23.516 1 98 102 ILE A CA 1
ATOM 816 C C . ILE A 1 102 ? -9.484 -10.742 -22.641 1 98 102 ILE A C 1
ATOM 818 O O . ILE A 1 102 ? -9.102 -11.883 -22.391 1 98 102 ILE A O 1
ATOM 822 N N . TYR A 1 103 ? -10.703 -10.32 -22.203 1 97.88 103 TYR A N 1
ATOM 823 C CA . TYR A 1 103 ? -11.602 -11.164 -21.422 1 97.88 103 TYR A CA 1
ATOM 824 C C . TYR A 1 103 ? -12.023 -12.391 -22.219 1 97.88 103 TYR A C 1
ATOM 826 O O . TYR A 1 103 ? -12.094 -13.492 -21.688 1 97.88 103 TYR A O 1
ATOM 834 N N . MET A 1 104 ? -12.258 -12.133 -23.438 1 97.88 104 MET A N 1
ATOM 835 C CA . MET A 1 104 ? -12.688 -13.234 -24.297 1 97.88 104 MET A CA 1
ATOM 836 C C . MET A 1 104 ? -11.594 -14.289 -24.422 1 97.88 104 MET A C 1
ATOM 838 O O . MET A 1 104 ? -11.875 -15.484 -24.391 1 97.88 104 MET A O 1
ATOM 842 N N . ASN A 1 105 ? -10.383 -13.812 -24.578 1 97.19 105 ASN A N 1
ATOM 843 C CA . ASN A 1 105 ? -9.266 -14.742 -24.656 1 97.19 105 ASN A CA 1
ATOM 844 C C . ASN A 1 105 ? -9.141 -15.594 -23.406 1 97.19 105 ASN A C 1
ATOM 846 O O . ASN A 1 105 ? -8.961 -16.812 -23.484 1 97.19 105 ASN A O 1
ATOM 850 N N . TYR A 1 106 ? -9.273 -15.008 -22.234 1 97.19 106 TYR A N 1
ATOM 851 C CA . TYR A 1 106 ? -9.242 -15.75 -20.969 1 97.19 106 TYR A CA 1
ATOM 852 C C . TYR A 1 106 ? -10.406 -16.734 -20.891 1 97.19 106 TYR A C 1
ATOM 854 O O . TYR A 1 106 ? -10.227 -17.875 -20.484 1 97.19 106 TYR A O 1
ATOM 862 N N . TYR A 1 107 ? -11.586 -16.25 -21.266 1 97.44 107 TYR A N 1
ATOM 863 C CA . TYR A 1 107 ? -12.781 -17.094 -21.25 1 97.44 107 TYR A CA 1
ATOM 864 C C . TYR A 1 107 ? -12.57 -18.344 -22.094 1 97.44 107 TYR A C 1
ATOM 866 O O . TYR A 1 107 ? -12.844 -19.453 -21.641 1 97.44 107 TYR A O 1
ATOM 874 N N . GLN A 1 108 ? -12.047 -18.141 -23.266 1 97.25 108 GLN A N 1
ATOM 875 C CA . GLN A 1 108 ? -11.812 -19.25 -24.188 1 97.25 108 GLN A CA 1
ATOM 876 C C . GLN A 1 108 ? -10.75 -20.188 -23.641 1 97.25 108 GLN A C 1
ATOM 878 O O . GLN A 1 108 ? -10.891 -21.422 -23.734 1 97.25 108 GLN A O 1
ATOM 883 N N . ASP A 1 109 ? -9.711 -19.641 -23.125 1 96.69 109 ASP A N 1
ATOM 884 C CA . ASP A 1 109 ? -8.641 -20.453 -22.562 1 96.69 109 ASP A CA 1
ATOM 885 C C . ASP A 1 109 ? -9.164 -21.312 -21.406 1 96.69 109 ASP A C 1
ATOM 887 O O . ASP A 1 109 ? -8.836 -22.5 -21.297 1 96.69 109 ASP A O 1
ATOM 891 N N . TYR A 1 110 ? -10.023 -20.719 -20.531 1 96.62 110 TYR A N 1
ATOM 892 C CA . TYR A 1 110 ? -10.57 -21.438 -19.391 1 96.62 110 TYR A CA 1
ATOM 893 C C . TYR A 1 110 ? -11.531 -22.531 -19.844 1 96.62 110 TYR A C 1
ATOM 895 O O . TYR A 1 110 ? -11.508 -23.641 -19.312 1 96.62 110 TYR A O 1
ATOM 903 N N . GLN A 1 111 ? -12.273 -22.25 -20.812 1 96.5 111 GLN A N 1
ATOM 904 C CA . GLN A 1 111 ? -13.18 -23.25 -21.359 1 96.5 111 GLN A CA 1
ATOM 905 C C . GLN A 1 111 ? -12.406 -24.422 -21.969 1 96.5 111 GLN A C 1
ATOM 907 O O . GLN A 1 111 ? -12.766 -25.578 -21.766 1 96.5 111 GLN A O 1
ATOM 912 N N . ALA A 1 112 ? -11.43 -24.047 -22.703 1 96 112 ALA A N 1
ATOM 913 C CA . ALA A 1 112 ? -10.602 -25.078 -23.344 1 96 112 ALA A CA 1
ATOM 914 C C . ALA A 1 112 ? -9.961 -25.969 -22.281 1 96 112 ALA A C 1
ATOM 916 O O . ALA A 1 112 ? -9.906 -27.188 -22.453 1 96 112 ALA A O 1
ATOM 917 N N . TYR A 1 113 ? -9.5 -25.375 -21.234 1 95.19 113 TYR A N 1
ATOM 918 C CA . TYR A 1 113 ? -8.891 -26.141 -20.172 1 95.19 113 TYR A CA 1
ATOM 919 C C . TYR A 1 113 ? -9.883 -27.125 -19.562 1 95.19 113 TYR A C 1
ATOM 921 O O . TYR A 1 113 ? -9.539 -28.281 -19.312 1 95.19 113 TYR A O 1
ATOM 929 N N . LEU A 1 114 ? -11.125 -26.672 -19.328 1 95.06 114 LEU A N 1
ATOM 930 C CA . LEU A 1 114 ? -12.148 -27.531 -18.719 1 95.06 114 LEU A CA 1
ATOM 931 C C . LEU A 1 114 ? -12.516 -28.688 -19.656 1 95.06 114 LEU A C 1
ATOM 933 O O . LEU A 1 114 ? -13.039 -29.703 -19.203 1 95.06 114 LEU A O 1
ATOM 937 N N . LYS A 1 115 ? -12.188 -28.562 -20.906 1 95.69 115 LYS A N 1
ATOM 938 C CA . LYS A 1 115 ? -12.469 -29.609 -21.891 1 95.69 115 LYS A CA 1
ATOM 939 C C . LYS A 1 115 ? -11.25 -30.516 -22.094 1 95.69 115 LYS A C 1
ATOM 941 O O . LYS A 1 115 ? -11.234 -31.344 -23 1 95.69 115 LYS A O 1
ATOM 946 N N . GLY A 1 116 ? -10.211 -30.297 -21.359 1 92.94 116 GLY A N 1
ATOM 947 C CA . GLY A 1 116 ? -9.086 -31.219 -21.344 1 92.94 116 GLY A CA 1
ATOM 948 C 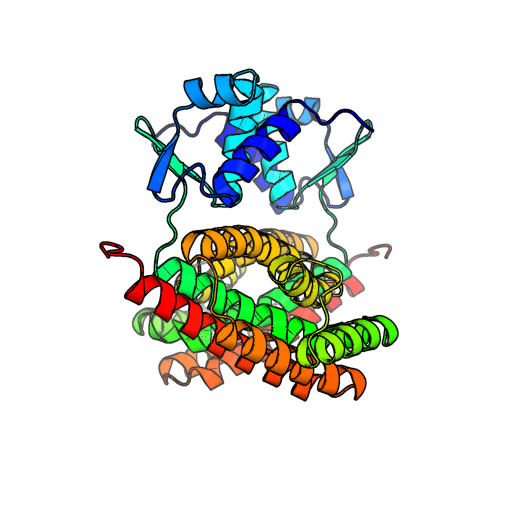C . GLY A 1 116 ? -7.895 -30.703 -22.141 1 92.94 116 GLY A C 1
ATOM 949 O O . GLY A 1 116 ? -6.934 -31.453 -22.359 1 92.94 116 GLY A O 1
ATOM 950 N N . ARG A 1 117 ? -7.969 -29.5 -22.531 1 93.38 117 ARG A N 1
ATOM 951 C CA . ARG A 1 117 ? -6.848 -28.922 -23.266 1 93.38 117 ARG A CA 1
ATOM 952 C C . ARG A 1 117 ? -5.875 -28.219 -22.312 1 93.38 117 ARG A C 1
ATOM 954 O O . ARG A 1 117 ? -6.27 -27.781 -21.234 1 93.38 117 ARG A O 1
ATOM 961 N N . ASP A 1 118 ? -4.707 -28.047 -22.797 1 89.81 118 ASP A N 1
ATOM 962 C CA . ASP A 1 118 ? -3.691 -27.375 -21.984 1 89.81 118 ASP A CA 1
ATOM 963 C C . ASP A 1 118 ? -3.832 -25.859 -22.062 1 89.81 118 ASP A C 1
ATOM 965 O O . ASP A 1 118 ? -4.25 -25.312 -23.094 1 89.81 118 ASP A O 1
ATOM 969 N N . LEU A 1 119 ? -3.486 -25.266 -20.984 1 88.38 119 LEU A N 1
ATOM 970 C CA . LEU A 1 119 ? -3.396 -23.812 -20.984 1 88.38 119 LEU A CA 1
ATOM 971 C C . LEU A 1 119 ? -2.176 -23.344 -21.766 1 88.38 119 LEU A C 1
ATOM 973 O O . LEU A 1 119 ? -1.194 -24.094 -21.891 1 88.38 119 LEU A O 1
ATOM 977 N N . PRO A 1 120 ? -2.271 -22.125 -22.328 1 86.94 120 PRO A N 1
ATOM 978 C CA . PRO A 1 120 ? -1.122 -21.578 -23.047 1 86.94 120 PRO A CA 1
ATOM 979 C C . PRO A 1 120 ? 0.103 -21.391 -22.172 1 86.94 120 PRO A C 1
ATOM 981 O O . PRO A 1 120 ? 1.229 -21.312 -22.672 1 86.94 120 PRO A O 1
ATOM 984 N N . TYR A 1 121 ? -0.136 -21.172 -20.828 1 86.94 121 TYR A N 1
ATOM 985 C CA . TYR A 1 121 ? 0.887 -21.031 -19.797 1 86.94 121 TYR A CA 1
ATOM 986 C C . TYR A 1 121 ? 0.617 -21.969 -18.625 1 86.94 121 TYR A C 1
ATOM 988 O O . TYR A 1 121 ? -0.416 -22.641 -18.594 1 86.94 121 TYR A O 1
ATOM 996 N N . SER A 1 122 ? 1.641 -22.047 -17.766 1 89 122 SER A N 1
ATOM 997 C CA . SER A 1 122 ? 1.369 -22.844 -16.578 1 89 122 SER A CA 1
ATOM 998 C C . SER A 1 122 ? 0.15 -22.312 -15.828 1 89 122 SER A C 1
ATOM 1000 O O . SER A 1 122 ? -0.171 -21.125 -15.914 1 89 122 SER A O 1
ATOM 1002 N N . TYR A 1 123 ? -0.523 -23.172 -15.125 1 88.81 123 TYR A N 1
ATOM 1003 C CA . TYR A 1 123 ? -1.68 -22.797 -14.312 1 88.81 123 TYR A CA 1
ATOM 1004 C C . TYR A 1 123 ? -1.357 -21.609 -13.414 1 88.81 123 TYR A C 1
ATOM 1006 O O . TYR A 1 123 ? -2.125 -20.656 -13.344 1 88.81 123 TYR A O 1
ATOM 1014 N N . ASP A 1 124 ? -0.195 -21.641 -12.773 1 89.44 124 ASP A N 1
ATOM 1015 C CA . ASP A 1 124 ? 0.203 -20.594 -11.836 1 89.44 124 ASP A CA 1
ATOM 1016 C C . ASP A 1 124 ? 0.411 -19.25 -12.555 1 89.44 124 ASP A C 1
ATOM 1018 O O . ASP A 1 124 ? -0.001 -18.203 -12.062 1 89.44 124 ASP A O 1
ATOM 1022 N N . ASP A 1 125 ? 1.051 -19.359 -13.727 1 91.12 125 ASP A N 1
ATOM 1023 C CA . ASP A 1 125 ? 1.283 -18.141 -14.5 1 91.12 125 ASP A CA 1
ATOM 1024 C C . ASP A 1 125 ? -0.035 -17.516 -14.961 1 91.12 125 ASP A C 1
ATOM 1026 O O . ASP A 1 125 ? -0.218 -16.312 -14.875 1 91.12 125 ASP A O 1
ATOM 1030 N N . MET A 1 126 ? -0.925 -18.359 -15.438 1 92.56 126 MET A N 1
ATOM 1031 C CA . MET A 1 126 ? -2.219 -17.859 -15.906 1 92.56 126 MET A CA 1
ATOM 1032 C C . MET A 1 126 ? -3.008 -17.25 -14.758 1 92.56 126 MET A C 1
ATOM 1034 O O . MET A 1 126 ? -3.666 -16.219 -14.938 1 92.56 126 MET A O 1
ATOM 1038 N N . ASP A 1 127 ? -2.988 -17.891 -13.625 1 94.69 127 ASP A N 1
ATOM 1039 C CA . ASP A 1 127 ? -3.652 -17.359 -12.438 1 94.69 127 ASP A CA 1
ATOM 1040 C C . ASP A 1 127 ? -3.1 -15.984 -12.062 1 94.69 127 ASP A C 1
ATOM 1042 O O . ASP A 1 127 ? -3.863 -15.039 -11.852 1 94.69 127 ASP A O 1
ATOM 1046 N N . ASP A 1 128 ? -1.797 -15.859 -12.062 1 94.31 128 ASP A N 1
ATOM 1047 C CA . ASP A 1 128 ? -1.138 -14.602 -11.727 1 94.31 128 ASP A CA 1
ATOM 1048 C C . ASP A 1 128 ? -1.505 -13.508 -12.719 1 94.31 128 ASP A C 1
ATOM 1050 O O . ASP A 1 128 ? -1.833 -12.383 -12.328 1 94.31 128 ASP A O 1
ATOM 1054 N N . LEU A 1 129 ? -1.407 -13.867 -13.961 1 95.56 129 LEU A N 1
ATOM 1055 C CA . LEU A 1 129 ? -1.669 -12.898 -15.016 1 95.56 129 LEU A CA 1
ATOM 1056 C C . LEU A 1 129 ? -3.113 -12.414 -14.961 1 95.56 129 LEU A C 1
ATOM 1058 O O . LEU A 1 129 ? -3.387 -11.234 -15.188 1 95.56 129 LEU A O 1
ATOM 1062 N N . PHE A 1 130 ? -4.027 -13.344 -14.641 1 97.81 130 PHE A N 1
ATOM 1063 C CA . PHE A 1 130 ? -5.445 -13.008 -14.562 1 97.81 130 PHE A CA 1
ATOM 1064 C C . PHE A 1 130 ? -5.699 -11.953 -13.492 1 97.81 130 PHE A C 1
ATOM 1066 O O . PHE A 1 130 ? -6.363 -10.945 -13.75 1 97.81 130 PHE A O 1
ATOM 1073 N N . HIS A 1 131 ? -5.16 -12.086 -12.367 1 98.19 131 HIS A N 1
ATOM 1074 C CA . HIS A 1 131 ? -5.332 -11.133 -11.273 1 98.19 131 HIS A CA 1
ATOM 1075 C C . HIS A 1 131 ? -4.594 -9.836 -11.562 1 98.19 131 HIS A C 1
ATOM 1077 O O . HIS A 1 131 ? -5.125 -8.75 -11.32 1 98.19 131 HIS A O 1
ATOM 1083 N N . GLN A 1 132 ? -3.393 -10.008 -12.141 1 97.44 132 GLN A N 1
ATOM 1084 C CA . GLN A 1 132 ? -2.551 -8.852 -12.445 1 97.44 132 GLN A CA 1
ATOM 1085 C C . GLN A 1 132 ? -3.213 -7.945 -13.477 1 97.44 132 GLN A C 1
ATOM 1087 O O . GLN A 1 132 ? -3.057 -6.727 -13.43 1 97.44 132 GLN A O 1
ATOM 1092 N N . MET A 1 133 ? -3.932 -8.539 -14.383 1 97.38 133 MET A N 1
ATOM 1093 C CA . MET A 1 133 ? -4.574 -7.77 -15.445 1 97.38 133 MET A CA 1
ATOM 1094 C C . MET A 1 133 ? -5.5 -6.707 -14.867 1 97.38 133 MET A C 1
ATOM 1096 O O . MET A 1 133 ? -5.535 -5.574 -15.359 1 97.38 133 MET A O 1
ATOM 1100 N N . PHE A 1 134 ? -6.242 -7.031 -13.812 1 98.19 134 PHE A N 1
ATOM 1101 C CA . PHE A 1 134 ? -7.141 -6.07 -13.18 1 98.19 134 PHE A CA 1
ATOM 1102 C C . PHE A 1 134 ? -6.352 -4.961 -12.5 1 98.19 134 PHE A C 1
ATOM 1104 O O . PHE A 1 134 ? -6.711 -3.787 -12.594 1 98.19 134 PHE A O 1
ATOM 1111 N N . MET A 1 135 ? -5.289 -5.336 -11.867 1 98.06 135 MET A N 1
ATOM 1112 C CA . MET A 1 135 ? -4.477 -4.352 -11.156 1 98.06 135 MET A CA 1
ATOM 1113 C C . MET A 1 135 ? -3.768 -3.424 -12.133 1 98.06 135 MET A C 1
ATOM 1115 O O . MET A 1 135 ? -3.643 -2.225 -11.883 1 98.06 135 MET A O 1
ATOM 1119 N N . ASP A 1 136 ? -3.328 -3.992 -13.258 1 97.12 136 ASP A N 1
ATOM 1120 C CA . ASP A 1 136 ? -2.645 -3.199 -14.273 1 97.12 136 ASP A CA 1
ATOM 1121 C C . ASP A 1 136 ? -3.57 -2.131 -14.852 1 97.12 136 ASP A C 1
ATOM 1123 O O . ASP A 1 136 ? -3.105 -1.098 -15.336 1 97.12 136 ASP A O 1
ATOM 1127 N N . ALA A 1 137 ? -4.812 -2.387 -14.812 1 97.5 137 ALA A N 1
ATOM 1128 C CA . ALA A 1 137 ? -5.789 -1.44 -15.344 1 97.5 137 ALA A CA 1
ATOM 1129 C C . ALA A 1 137 ? -6.027 -0.291 -14.367 1 97.5 137 ALA A C 1
ATOM 1131 O O . ALA A 1 137 ? -6.609 0.732 -14.734 1 97.5 137 ALA A O 1
ATOM 1132 N N . THR A 1 138 ? -5.59 -0.449 -13.094 1 96.75 138 THR A N 1
ATOM 1133 C CA . THR A 1 138 ? -5.785 0.559 -12.062 1 96.75 138 THR A CA 1
ATOM 1134 C C . THR A 1 138 ? -4.867 1.755 -12.289 1 96.75 138 THR A C 1
ATOM 1136 O O . THR A 1 138 ? -3.697 1.588 -12.641 1 96.75 138 THR A O 1
ATOM 1139 N N . SER A 1 139 ? -5.375 2.994 -12.094 1 94.44 139 SER A N 1
ATOM 1140 C CA . SER A 1 139 ? -4.59 4.211 -12.273 1 94.44 139 SER A CA 1
ATOM 1141 C C . SER A 1 139 ? -3.947 4.652 -10.969 1 94.44 139 SER A C 1
ATOM 1143 O O . SER A 1 139 ? -3.061 5.512 -10.961 1 94.44 139 SER A O 1
ATOM 1145 N N . ASN A 1 140 ? -4.367 4.09 -9.945 1 97 140 ASN A N 1
ATOM 1146 C CA . ASN A 1 140 ? -3.865 4.496 -8.641 1 97 140 ASN A CA 1
ATOM 1147 C C . ASN A 1 140 ? -2.541 3.816 -8.305 1 97 140 ASN A C 1
ATOM 1149 O O . ASN A 1 140 ? -2.508 2.617 -8.023 1 97 140 ASN A O 1
ATOM 1153 N N . VAL A 1 141 ? -1.478 4.535 -8.258 1 94.75 141 VAL A N 1
ATOM 1154 C CA . VAL A 1 141 ? -0.126 4.004 -8.117 1 94.75 141 VAL A CA 1
ATOM 1155 C C . VAL A 1 141 ? 0.043 3.393 -6.727 1 94.75 141 VAL A C 1
ATOM 1157 O O . VAL A 1 141 ? 0.844 2.473 -6.539 1 94.75 141 VAL A O 1
ATOM 1160 N N . TYR A 1 142 ? -0.685 3.887 -5.734 1 96.38 142 TYR A N 1
ATOM 1161 C CA . TYR A 1 142 ? -0.576 3.355 -4.383 1 96.38 142 TYR A CA 1
ATOM 1162 C C . TYR A 1 142 ? -1.182 1.96 -4.293 1 96.38 142 TYR A C 1
ATOM 1164 O O . TYR A 1 142 ? -0.668 1.098 -3.576 1 96.38 142 TYR A O 1
ATOM 1172 N N . PHE A 1 143 ? -2.281 1.722 -5.027 1 97.81 143 PHE A N 1
ATOM 1173 C CA . PHE A 1 143 ? -2.869 0.39 -5.105 1 97.81 143 PHE A CA 1
ATOM 1174 C C . PHE A 1 143 ? -1.91 -0.587 -5.777 1 97.81 143 PHE A C 1
ATOM 1176 O O . PHE A 1 143 ? -1.732 -1.713 -5.305 1 97.81 143 PHE A O 1
ATOM 1183 N N . LEU A 1 144 ? -1.284 -0.082 -6.828 1 96.69 144 LEU A N 1
ATOM 1184 C CA . LEU A 1 144 ? -0.342 -0.913 -7.57 1 96.69 144 LEU A CA 1
ATOM 1185 C C . LEU A 1 144 ? 0.859 -1.278 -6.703 1 96.69 144 LEU A C 1
ATOM 1187 O O . LEU A 1 144 ? 1.3 -2.43 -6.699 1 96.69 144 LEU A O 1
ATOM 1191 N N . LYS A 1 145 ? 1.347 -0.323 -5.973 1 94.38 145 LYS A N 1
ATOM 1192 C CA . LYS A 1 145 ? 2.486 -0.56 -5.09 1 94.38 145 LYS A CA 1
ATOM 1193 C C . LYS A 1 145 ? 2.137 -1.564 -3.996 1 94.38 145 LYS A C 1
ATOM 1195 O O . LYS A 1 145 ? 2.928 -2.459 -3.691 1 94.38 145 LYS A O 1
ATOM 1200 N N . THR A 1 146 ? 0.978 -1.406 -3.439 1 96.81 146 THR A N 1
ATOM 1201 C CA . THR A 1 146 ? 0.526 -2.334 -2.408 1 96.81 146 THR A CA 1
ATOM 1202 C C . THR A 1 146 ? 0.389 -3.744 -2.973 1 96.81 146 THR A C 1
ATOM 1204 O O . THR A 1 146 ? 0.835 -4.715 -2.354 1 96.81 146 THR A O 1
ATOM 1207 N N . TYR A 1 147 ? -0.169 -3.848 -4.113 1 97.62 147 TYR A N 1
ATOM 1208 C CA . TYR A 1 147 ? -0.366 -5.152 -4.734 1 97.62 147 TYR A CA 1
ATOM 1209 C C . TYR A 1 147 ? 0.971 -5.82 -5.039 1 97.62 147 TYR A C 1
ATOM 1211 O O . TYR A 1 147 ? 1.104 -7.039 -4.93 1 97.62 147 TYR A O 1
ATOM 1219 N N . GLU A 1 148 ? 1.938 -5.062 -5.473 1 94.31 148 GLU A N 1
ATOM 1220 C CA . GLU A 1 148 ? 3.273 -5.594 -5.734 1 94.31 148 GLU A CA 1
ATOM 1221 C C . GLU A 1 148 ? 3.875 -6.219 -4.48 1 94.31 148 GLU A C 1
ATOM 1223 O O . GLU A 1 148 ? 4.531 -7.258 -4.555 1 94.31 148 GLU A O 1
ATOM 1228 N N . LEU A 1 149 ? 3.646 -5.602 -3.369 1 92.44 149 LEU A N 1
ATOM 1229 C CA . LEU A 1 149 ? 4.156 -6.113 -2.104 1 92.44 149 LEU A CA 1
ATOM 1230 C C . LEU A 1 149 ? 3.535 -7.469 -1.775 1 92.44 149 LEU A C 1
ATOM 1232 O O . LEU A 1 149 ? 4.242 -8.406 -1.411 1 92.44 149 LEU A O 1
ATOM 1236 N N . ILE A 1 150 ? 2.207 -7.559 -2.004 1 95.94 150 ILE A N 1
ATOM 1237 C CA . ILE A 1 150 ? 1.569 -8.805 -1.6 1 95.94 150 ILE A CA 1
ATOM 1238 C C . ILE A 1 150 ? 1.8 -9.875 -2.666 1 95.94 150 ILE A C 1
ATOM 1240 O O . ILE A 1 150 ? 1.793 -11.07 -2.367 1 95.94 150 ILE A O 1
ATOM 1244 N N . ASN A 1 151 ? 2 -9.453 -3.916 1 94.44 151 ASN A N 1
ATOM 1245 C CA . ASN A 1 151 ? 2.268 -10.414 -4.984 1 94.44 151 ASN A CA 1
ATOM 1246 C C . ASN A 1 151 ? 3.521 -11.234 -4.695 1 94.44 151 ASN A C 1
ATOM 1248 O O . ASN A 1 151 ? 3.555 -12.438 -4.965 1 94.44 151 ASN A O 1
ATOM 1252 N N . SER A 1 152 ? 4.551 -10.594 -4.148 1 92 152 SER A N 1
ATOM 1253 C CA . SER A 1 152 ? 5.762 -11.297 -3.742 1 92 152 SER A CA 1
ATOM 1254 C C . SER A 1 152 ? 5.457 -12.352 -2.68 1 92 152 SER A C 1
ATOM 1256 O O . SER A 1 152 ? 5.984 -13.461 -2.73 1 92 152 SER A O 1
ATOM 1258 N N . GLN A 1 153 ? 4.562 -12.023 -1.81 1 92.69 153 GLN A N 1
ATOM 1259 C CA . GLN A 1 153 ? 4.203 -12.945 -0.733 1 92.69 153 GLN A CA 1
ATOM 1260 C C . GLN A 1 153 ? 3.314 -14.07 -1.248 1 92.69 153 GLN A C 1
ATOM 1262 O O . GLN A 1 153 ? 3.41 -15.211 -0.777 1 92.69 153 GLN A O 1
ATOM 1267 N N . ILE A 1 154 ? 2.467 -13.773 -2.191 1 93.25 154 ILE A N 1
ATOM 1268 C CA . ILE A 1 154 ? 1.591 -14.766 -2.812 1 93.25 154 ILE A CA 1
ATOM 1269 C C . ILE A 1 154 ? 2.43 -15.852 -3.479 1 93.25 154 ILE A C 1
ATOM 1271 O O . ILE A 1 154 ? 2.131 -17.047 -3.35 1 93.25 154 ILE A O 1
ATOM 1275 N N . LYS A 1 155 ? 3.459 -15.406 -4.129 1 91.31 155 LYS A N 1
ATOM 1276 C CA . LYS A 1 155 ? 4.352 -16.344 -4.789 1 91.31 155 LYS A CA 1
ATOM 1277 C C . LYS A 1 155 ? 5.004 -17.281 -3.773 1 91.31 155 LYS A C 1
ATOM 1279 O O . LYS A 1 155 ? 5.047 -18.5 -3.984 1 91.31 155 LYS A O 1
ATOM 1284 N N . ARG A 1 156 ? 5.449 -16.75 -2.682 1 90.19 156 ARG A N 1
ATOM 1285 C CA . ARG A 1 156 ? 6.055 -17.562 -1.632 1 90.19 156 ARG A CA 1
ATOM 1286 C C . ARG A 1 156 ? 5.051 -18.562 -1.054 1 90.19 156 ARG A C 1
ATOM 1288 O O . ARG A 1 156 ? 5.371 -19.734 -0.84 1 90.19 156 ARG A O 1
ATOM 1295 N N . MET A 1 157 ? 3.906 -18.062 -0.864 1 89.38 157 MET A N 1
ATOM 1296 C CA . MET A 1 157 ? 2.855 -18.891 -0.291 1 89.38 157 MET A CA 1
ATOM 1297 C C . MET A 1 157 ? 2.529 -20.062 -1.21 1 89.38 157 MET A C 1
ATOM 1299 O O . MET A 1 157 ? 2.336 -21.188 -0.744 1 89.38 157 MET A O 1
ATOM 1303 N N . ARG A 1 158 ? 2.467 -19.812 -2.434 1 87.06 158 ARG A N 1
ATOM 1304 C CA . ARG A 1 158 ? 2.178 -20.859 -3.406 1 87.06 158 ARG A CA 1
ATOM 1305 C C . ARG A 1 158 ? 3.266 -21.938 -3.398 1 87.06 158 ARG A C 1
ATOM 1307 O O . ARG A 1 158 ? 2.971 -23.125 -3.463 1 87.06 158 ARG A O 1
ATOM 1314 N N . ILE A 1 159 ? 4.457 -21.484 -3.346 1 85.31 159 ILE A N 1
ATOM 1315 C CA . ILE A 1 159 ? 5.574 -22.422 -3.316 1 85.31 159 ILE A CA 1
ATOM 1316 C C . ILE A 1 159 ? 5.512 -23.266 -2.043 1 85.31 159 ILE A C 1
ATOM 1318 O O . ILE A 1 159 ? 5.645 -24.484 -2.094 1 85.31 159 ILE A O 1
ATOM 1322 N N . MET A 1 160 ? 5.25 -22.609 -1 1 83.31 160 MET A N 1
ATOM 1323 C CA . MET A 1 160 ? 5.285 -23.266 0.3 1 83.31 160 MET A CA 1
ATOM 1324 C C . MET A 1 160 ? 4.102 -24.219 0.458 1 83.31 160 MET A C 1
ATOM 1326 O O . MET A 1 160 ? 4.219 -25.266 1.105 1 83.31 160 MET A O 1
ATOM 1330 N N . SER A 1 161 ? 3.047 -23.859 -0.112 1 83 161 SER A N 1
ATOM 1331 C CA . SER A 1 161 ? 1.846 -24.672 0.052 1 83 161 SER A CA 1
ATOM 1332 C C . SER A 1 161 ? 1.878 -25.891 -0.856 1 83 161 SER A C 1
ATOM 1334 O O . SER A 1 161 ? 1.155 -26.859 -0.623 1 83 161 SER A O 1
ATOM 1336 N N . GLY A 1 162 ? 2.781 -25.812 -1.893 1 80.44 162 GLY A N 1
ATOM 1337 C CA . GLY A 1 162 ? 2.846 -26.922 -2.828 1 80.44 162 GLY A CA 1
ATOM 1338 C C . GLY A 1 162 ? 1.771 -26.859 -3.896 1 80.44 162 GLY A C 1
ATOM 1339 O O . GLY A 1 162 ? 1.154 -25.828 -4.109 1 80.44 162 GLY A O 1
ATOM 1340 N N . GLU A 1 163 ? 1.615 -27.969 -4.562 1 80.25 163 GLU A N 1
ATOM 1341 C CA . GLU A 1 163 ? 0.707 -28.016 -5.707 1 80.25 163 GLU A CA 1
ATOM 1342 C C . GLU A 1 163 ? -0.72 -28.328 -5.266 1 80.25 163 GLU A C 1
ATOM 1344 O O . GLU A 1 163 ? -0.933 -29.156 -4.375 1 80.25 163 GLU A O 1
ATOM 1349 N N . CYS A 1 164 ? -1.584 -27.578 -5.812 1 84.62 164 CYS A N 1
ATOM 1350 C CA . CYS A 1 164 ? -2.986 -27.875 -5.539 1 84.62 164 CYS A CA 1
ATOM 1351 C C . CYS A 1 164 ? -3.447 -29.109 -6.309 1 84.62 164 CYS A C 1
ATOM 1353 O O . CYS A 1 164 ? -2.818 -29.5 -7.289 1 84.62 164 CYS A O 1
ATOM 1355 N N . SER A 1 165 ? -4.504 -29.672 -5.797 1 89.56 165 SER A N 1
ATOM 1356 C CA . SER A 1 165 ? -5.102 -30.828 -6.465 1 89.56 165 SER A CA 1
ATOM 1357 C C . SER A 1 165 ? -5.715 -30.422 -7.801 1 89.56 165 SER A C 1
ATOM 1359 O O . SER A 1 165 ? -5.992 -29.25 -8.039 1 89.56 165 SER A O 1
ATOM 1361 N N . GLU A 1 166 ? -5.828 -31.422 -8.602 1 91.75 166 GLU A N 1
ATOM 1362 C CA . GLU A 1 166 ? -6.504 -31.172 -9.875 1 91.75 166 GLU A CA 1
ATOM 1363 C C . GLU A 1 166 ? -7.918 -30.656 -9.656 1 91.75 166 GLU A C 1
ATOM 1365 O O . GLU A 1 166 ? -8.383 -29.781 -10.398 1 91.75 166 GLU A O 1
ATOM 1370 N N . LYS A 1 167 ? -8.531 -31.141 -8.664 1 94.38 167 LYS A N 1
ATOM 1371 C CA . LYS A 1 167 ? -9.883 -30.688 -8.336 1 94.38 167 LYS A CA 1
ATOM 1372 C C . LYS A 1 167 ? -9.898 -29.203 -7.984 1 94.38 167 LYS A C 1
ATOM 1374 O O . LYS A 1 167 ? -10.75 -28.453 -8.461 1 94.38 167 LYS A O 1
ATOM 1379 N N . ARG A 1 168 ? -8.977 -28.812 -7.156 1 94.06 168 ARG A N 1
ATOM 1380 C CA . ARG A 1 168 ? -8.898 -27.406 -6.762 1 94.06 168 ARG A CA 1
ATOM 1381 C C . ARG A 1 168 ? -8.578 -26.516 -7.957 1 94.06 168 ARG A C 1
ATOM 1383 O O . ARG A 1 168 ? -9.094 -25.406 -8.07 1 94.06 168 ARG A O 1
ATOM 1390 N N . ARG A 1 169 ? -7.77 -27 -8.82 1 93.75 169 ARG A N 1
ATOM 1391 C CA . ARG A 1 169 ? -7.445 -26.281 -10.047 1 93.75 169 ARG A CA 1
ATOM 1392 C C . ARG A 1 169 ? -8.688 -26.047 -10.891 1 93.75 169 ARG A C 1
ATOM 1394 O O . ARG A 1 169 ? -8.93 -24.938 -11.367 1 93.75 169 ARG A O 1
ATOM 1401 N N . GLU A 1 170 ? -9.422 -27.078 -11.062 1 95.94 170 GLU A N 1
ATOM 1402 C CA . GLU A 1 170 ? -10.648 -26.969 -11.844 1 95.94 170 GLU A CA 1
ATOM 1403 C C . GLU A 1 170 ? -11.633 -26 -11.203 1 95.94 170 GLU A C 1
ATOM 1405 O O . GLU A 1 170 ? -12.266 -25.203 -11.898 1 95.94 170 GLU A O 1
ATOM 1410 N N . GLU A 1 171 ? -11.719 -26.062 -9.898 1 97.06 171 GLU A N 1
ATOM 1411 C CA . GLU A 1 171 ? -12.594 -25.141 -9.18 1 97.06 171 GLU A CA 1
ATOM 1412 C C . GLU A 1 171 ? -12.164 -23.703 -9.383 1 97.06 171 GLU A C 1
ATOM 1414 O O . GLU A 1 171 ? -13 -22.812 -9.586 1 97.06 171 GLU A O 1
ATOM 1419 N N . THR A 1 172 ? -10.898 -23.469 -9.305 1 97 172 THR A N 1
ATOM 1420 C CA . THR A 1 172 ? -10.367 -22.125 -9.516 1 97 172 THR A CA 1
ATOM 1421 C C . THR A 1 172 ? -10.695 -21.625 -10.922 1 97 172 THR A C 1
ATOM 1423 O O . THR A 1 172 ? -11.102 -20.484 -11.102 1 97 172 THR A O 1
ATOM 1426 N N . ILE A 1 173 ? -10.539 -22.516 -11.906 1 97.38 173 ILE A N 1
ATOM 1427 C CA . ILE A 1 173 ? -10.82 -22.156 -13.289 1 97.38 173 ILE A CA 1
ATOM 1428 C C . ILE A 1 173 ? -12.297 -21.812 -13.453 1 97.38 173 ILE A C 1
ATOM 1430 O O . ILE A 1 173 ? -12.641 -20.844 -14.125 1 97.38 173 ILE A O 1
ATOM 1434 N N . GLN A 1 174 ? -13.18 -22.562 -12.828 1 98.25 174 GLN A N 1
ATOM 1435 C CA . GLN A 1 174 ? -14.602 -22.266 -12.867 1 98.25 174 GLN A CA 1
ATOM 1436 C C . GLN A 1 174 ? -14.906 -20.922 -12.219 1 98.25 174 GLN A C 1
ATOM 1438 O O . GLN A 1 174 ? -15.75 -20.172 -12.703 1 98.25 174 GLN A O 1
ATOM 1443 N N . GLU A 1 175 ? -14.227 -20.656 -11.148 1 98.62 175 GLU A N 1
ATOM 1444 C CA . GLU A 1 175 ? -14.375 -19.359 -10.469 1 98.62 175 GLU A CA 1
ATOM 1445 C C . GLU A 1 175 ? -13.922 -18.219 -11.359 1 98.62 175 GLU A C 1
ATOM 1447 O O . GLU A 1 175 ? -14.594 -17.188 -11.438 1 98.62 175 GLU A O 1
ATOM 1452 N N . HIS A 1 176 ? -12.789 -18.391 -12.023 1 98.38 176 HIS A N 1
ATOM 1453 C CA . HIS A 1 176 ? -12.297 -17.375 -12.945 1 98.38 176 HIS A CA 1
ATOM 1454 C C . HIS A 1 176 ? -13.242 -17.188 -14.125 1 98.38 176 HIS A C 1
ATOM 1456 O O . HIS A 1 176 ? -13.43 -16.078 -14.609 1 98.38 176 HIS A O 1
ATOM 1462 N N . LEU A 1 177 ? -13.797 -18.297 -14.57 1 98.38 177 LEU A N 1
ATOM 1463 C CA . LEU A 1 177 ? -14.773 -18.234 -15.648 1 98.38 177 LEU A CA 1
ATOM 1464 C C . LEU A 1 177 ? -15.984 -17.391 -15.242 1 98.38 177 LEU A C 1
ATOM 1466 O O . LEU A 1 177 ? -16.5 -16.609 -16.031 1 98.38 177 LEU A O 1
ATOM 1470 N N . LYS A 1 178 ? -16.422 -17.562 -14.031 1 98.56 178 LYS A N 1
ATOM 1471 C CA . LYS A 1 178 ? -17.531 -16.766 -13.516 1 98.56 178 LYS A CA 1
ATOM 1472 C C . LYS A 1 178 ? -17.203 -15.281 -13.547 1 98.56 178 LYS A C 1
ATOM 1474 O O . LYS A 1 178 ? -18.031 -14.461 -13.953 1 98.56 178 LYS A O 1
ATOM 1479 N N . ILE A 1 179 ? -16 -14.898 -13.141 1 98.81 179 ILE A N 1
ATOM 1480 C CA . ILE A 1 179 ? -15.547 -13.516 -13.148 1 98.81 179 ILE A CA 1
ATOM 1481 C C . ILE A 1 179 ? -15.531 -12.984 -14.578 1 98.81 179 ILE A C 1
ATOM 1483 O O . ILE A 1 179 ? -16.047 -11.898 -14.852 1 98.81 179 ILE A O 1
ATOM 1487 N N . THR A 1 180 ? -14.969 -13.812 -15.492 1 98.31 180 THR A N 1
ATOM 1488 C CA . THR A 1 180 ? -14.812 -13.406 -16.891 1 98.31 180 THR A CA 1
ATOM 1489 C C . THR A 1 180 ? -16.172 -13.234 -17.547 1 98.31 180 THR A C 1
ATOM 1491 O O . THR A 1 180 ? -16.375 -12.289 -18.312 1 98.31 180 THR A O 1
ATOM 1494 N N . LYS A 1 181 ? -17.078 -14.094 -17.25 1 98.25 181 LYS A N 1
ATOM 1495 C CA . LYS A 1 181 ? -18.422 -14.023 -17.812 1 98.25 181 LYS A CA 1
ATOM 1496 C C . LYS A 1 181 ? -19.125 -12.734 -17.375 1 98.25 181 LYS A C 1
ATOM 1498 O O . LYS A 1 181 ? -19.75 -12.062 -18.203 1 98.25 181 LYS A O 1
ATOM 1503 N N . CYS A 1 182 ? -19.016 -12.398 -16.141 1 98.69 182 CYS A N 1
ATOM 1504 C CA . CYS A 1 182 ? -19.594 -11.156 -15.633 1 98.69 182 CYS A CA 1
ATOM 1505 C C . CYS A 1 182 ? -18.969 -9.953 -16.328 1 98.69 182 CYS A C 1
ATOM 1507 O O . CYS A 1 182 ? -19.688 -9.016 -16.703 1 98.69 182 CYS A O 1
ATOM 1509 N N . ALA A 1 183 ? -17.641 -10 -16.5 1 98.38 183 ALA A N 1
ATOM 1510 C CA . ALA A 1 183 ? -16.922 -8.898 -17.141 1 98.38 183 ALA A CA 1
ATOM 1511 C C . ALA A 1 183 ? -17.359 -8.734 -18.594 1 98.38 183 ALA A C 1
ATOM 1513 O O . ALA A 1 183 ? -17.547 -7.613 -19.062 1 98.38 183 ALA A O 1
ATOM 1514 N N . LEU A 1 184 ? -17.547 -9.828 -19.297 1 98.06 184 LEU A N 1
ATOM 1515 C CA . LEU A 1 184 ? -17.953 -9.797 -20.688 1 98.06 184 LEU A CA 1
ATOM 1516 C C . LEU A 1 184 ? -19.344 -9.203 -20.844 1 98.06 184 LEU A C 1
ATOM 1518 O O . LEU A 1 184 ? -19.656 -8.609 -21.875 1 98.06 184 LEU A O 1
ATOM 1522 N N . LYS A 1 185 ? -20.141 -9.289 -19.812 1 98.19 185 LYS A N 1
ATOM 1523 C CA . LYS A 1 185 ? -21.484 -8.695 -19.797 1 98.19 185 LYS A CA 1
ATOM 1524 C C . LYS A 1 185 ? -21.438 -7.281 -19.219 1 98.19 185 LYS A C 1
ATOM 1526 O O . LYS A 1 185 ? -22.484 -6.676 -18.984 1 98.19 185 LYS A O 1
ATOM 1531 N N . GLN A 1 186 ? -20.266 -6.863 -18.859 1 98.06 186 GLN A N 1
ATOM 1532 C CA . GLN A 1 186 ? -20.016 -5.551 -18.266 1 98.06 186 GLN A CA 1
ATOM 1533 C C . GLN A 1 186 ? -20.734 -5.395 -16.938 1 98.06 186 GLN A C 1
ATOM 1535 O O . GLN A 1 186 ? -21.172 -4.297 -16.578 1 98.06 186 GLN A O 1
ATOM 1540 N N . ASP A 1 187 ? -21.016 -6.5 -16.391 1 98.56 187 ASP A N 1
ATOM 1541 C CA . ASP A 1 187 ? -21.516 -6.531 -15.016 1 98.56 187 ASP A CA 1
ATOM 1542 C C . ASP A 1 187 ? -20.375 -6.453 -14.008 1 98.56 187 ASP A C 1
ATOM 1544 O O . ASP A 1 187 ? -20.031 -7.453 -13.375 1 98.56 187 ASP A O 1
ATOM 1548 N N . TRP A 1 188 ? -19.891 -5.27 -13.805 1 98.38 188 TRP A N 1
ATOM 1549 C CA . TRP A 1 188 ? -18.672 -5.062 -13.023 1 98.38 188 TRP A CA 1
ATOM 1550 C C . TRP A 1 188 ? -18.906 -5.383 -11.547 1 98.38 188 TRP A C 1
ATOM 1552 O O . TRP A 1 188 ? -18.047 -5.941 -10.883 1 98.38 188 TRP A O 1
ATOM 1562 N N . ASP A 1 189 ? -20.062 -5.055 -11.016 1 98.12 189 ASP A N 1
ATOM 1563 C CA . ASP A 1 189 ? -20.375 -5.41 -9.633 1 98.12 189 ASP A CA 1
ATOM 1564 C C . ASP A 1 189 ? -20.453 -6.926 -9.461 1 98.12 189 ASP A C 1
ATOM 1566 O O . ASP A 1 189 ? -19.969 -7.473 -8.469 1 98.12 189 ASP A O 1
ATOM 1570 N N . GLY A 1 190 ? -21.094 -7.566 -10.422 1 98.69 190 GLY A N 1
ATOM 1571 C CA . GLY A 1 190 ? -21.125 -9.023 -10.398 1 98.69 190 GLY A CA 1
ATOM 1572 C C . GLY A 1 190 ? -19.75 -9.648 -10.492 1 98.69 190 GLY A C 1
ATOM 1573 O O . GLY A 1 190 ? -19.469 -10.625 -9.797 1 98.69 190 GLY A O 1
ATOM 1574 N N . ALA A 1 191 ? -18.844 -9.125 -11.367 1 98.81 191 ALA A N 1
ATOM 1575 C CA . ALA A 1 191 ? -17.484 -9.625 -11.508 1 98.81 191 ALA A CA 1
ATOM 1576 C C . ALA A 1 191 ? -16.703 -9.445 -10.211 1 98.81 191 ALA A C 1
ATOM 1578 O O . ALA A 1 191 ? -15.953 -10.336 -9.805 1 98.81 191 ALA A O 1
ATOM 1579 N N . ALA A 1 192 ? -16.938 -8.289 -9.562 1 98.81 192 ALA A N 1
ATOM 1580 C CA . ALA A 1 192 ? -16.281 -8.016 -8.289 1 98.81 192 ALA A CA 1
ATOM 1581 C C . ALA A 1 192 ? -16.719 -9 -7.211 1 98.81 192 ALA A C 1
ATOM 1583 O O . ALA A 1 192 ? -15.898 -9.523 -6.457 1 98.81 192 ALA A O 1
ATOM 1584 N N . ASP A 1 193 ? -18 -9.25 -7.164 1 98.88 193 ASP A N 1
ATOM 1585 C CA . ASP A 1 193 ? -18.531 -10.211 -6.199 1 98.88 193 ASP A CA 1
ATOM 1586 C C . ASP A 1 193 ? -17.969 -11.609 -6.453 1 98.88 193 ASP A C 1
ATOM 1588 O O . ASP A 1 193 ? -17.641 -12.336 -5.516 1 98.88 193 ASP A O 1
ATOM 1592 N N . ALA A 1 194 ? -17.875 -12.008 -7.703 1 98.88 194 ALA A N 1
ATOM 1593 C CA . ALA A 1 194 ? -17.312 -13.297 -8.07 1 98.88 194 ALA A CA 1
ATOM 1594 C C . ALA A 1 194 ? -15.844 -13.391 -7.641 1 98.88 194 ALA A C 1
ATOM 1596 O O . ALA A 1 194 ? -15.391 -14.438 -7.18 1 98.88 194 ALA A O 1
ATOM 1597 N N . MET A 1 195 ? -15.102 -12.336 -7.789 1 98.88 195 MET A N 1
ATOM 1598 C CA . MET A 1 195 ? -13.711 -12.297 -7.348 1 98.88 195 MET A CA 1
ATOM 1599 C C . MET A 1 195 ? -13.617 -12.469 -5.836 1 98.88 195 MET A C 1
ATOM 1601 O O . MET A 1 195 ? -12.766 -13.203 -5.344 1 98.88 195 MET A O 1
ATOM 1605 N N . LYS A 1 196 ? -14.516 -11.758 -5.109 1 98.81 196 LYS A N 1
ATOM 1606 C CA . LYS A 1 196 ? -14.523 -11.922 -3.658 1 98.81 196 LYS A CA 1
ATOM 1607 C C . LYS A 1 196 ? -14.742 -13.383 -3.27 1 98.81 196 LYS A C 1
ATOM 1609 O O . LYS A 1 196 ? -14.047 -13.906 -2.4 1 98.81 196 LYS A O 1
ATOM 1614 N N . GLU A 1 197 ? -15.68 -13.992 -3.918 1 98.75 197 GLU A N 1
ATOM 1615 C CA . GLU A 1 197 ? -15.961 -15.398 -3.666 1 98.75 197 GLU A CA 1
ATOM 1616 C C . GLU A 1 197 ? -14.75 -16.281 -3.979 1 98.75 197 GLU A C 1
ATOM 1618 O O . GLU A 1 197 ? -14.375 -17.141 -3.178 1 98.75 197 GLU A O 1
ATOM 1623 N N . HIS A 1 198 ? -14.133 -16.016 -5.117 1 98.69 198 HIS A N 1
ATOM 1624 C CA . HIS A 1 198 ? -12.945 -16.75 -5.527 1 98.69 198 HIS A CA 1
ATOM 1625 C C . HIS A 1 198 ? -11.836 -16.625 -4.488 1 98.69 198 HIS A C 1
ATOM 1627 O O . HIS A 1 198 ? -11.211 -17.625 -4.117 1 98.69 198 HIS A O 1
ATOM 1633 N N . LEU A 1 199 ? -11.625 -15.422 -3.994 1 98.44 199 LEU A N 1
ATOM 1634 C CA . LEU A 1 199 ? -10.539 -15.172 -3.051 1 98.44 199 LEU A CA 1
ATOM 1635 C C . LEU A 1 199 ? -10.82 -15.852 -1.713 1 98.44 199 LEU A C 1
ATOM 1637 O O . LEU A 1 199 ? -9.898 -16.297 -1.036 1 98.44 199 LEU A O 1
ATOM 1641 N N . HIS A 1 200 ? -12.094 -15.953 -1.351 1 98.12 200 HIS A N 1
ATOM 1642 C CA . HIS A 1 200 ? -12.445 -16.672 -0.131 1 98.12 200 HIS A CA 1
ATOM 1643 C C . HIS A 1 200 ? -12.133 -18.156 -0.261 1 98.12 200 HIS A C 1
ATOM 1645 O O . HIS A 1 200 ? -11.555 -18.766 0.65 1 98.12 200 HIS A O 1
ATOM 1651 N N . TYR A 1 201 ? -12.492 -18.719 -1.376 1 97.25 201 TYR A N 1
ATOM 1652 C CA . TYR A 1 201 ? -12.203 -20.125 -1.601 1 97.25 201 TYR A CA 1
ATOM 1653 C C . TYR A 1 201 ? -10.695 -20.375 -1.662 1 97.25 201 TYR A C 1
ATOM 1655 O O . TYR A 1 201 ? -10.203 -21.375 -1.13 1 97.25 201 TYR A O 1
ATOM 1663 N N . SER A 1 202 ? -10.008 -19.453 -2.373 1 95.56 202 SER A N 1
ATOM 1664 C CA . SER A 1 202 ? -8.555 -19.562 -2.484 1 95.56 202 SER A CA 1
ATOM 1665 C C . SER A 1 202 ? -7.891 -19.531 -1.112 1 95.56 202 SER A C 1
ATOM 1667 O O . SER A 1 202 ? -6.984 -20.312 -0.834 1 95.56 202 SER A O 1
ATOM 1669 N N . LYS A 1 203 ? -8.352 -18.625 -0.283 1 94.94 203 LYS A N 1
ATOM 1670 C CA . LYS A 1 203 ? -7.824 -18.516 1.075 1 94.94 203 LYS A CA 1
ATOM 1671 C C . LYS A 1 203 ? -8.039 -19.812 1.852 1 94.94 203 LYS A C 1
ATOM 1673 O O . LYS A 1 203 ? -7.113 -20.312 2.484 1 94.94 203 LYS A O 1
ATOM 1678 N N . ASN A 1 204 ? -9.195 -20.328 1.788 1 93.94 204 ASN A N 1
ATOM 1679 C CA . ASN A 1 204 ? -9.516 -21.562 2.49 1 93.94 204 ASN A CA 1
ATOM 1680 C C . ASN A 1 204 ? -8.648 -22.719 2.008 1 93.94 204 ASN A C 1
ATOM 1682 O O . ASN A 1 204 ? -8.211 -23.547 2.807 1 93.94 204 ASN A O 1
ATOM 1686 N N . ALA A 1 205 ? -8.438 -22.766 0.753 1 91.44 205 ALA A N 1
ATOM 1687 C CA . ALA A 1 205 ? -7.637 -23.844 0.17 1 91.44 205 ALA A CA 1
ATOM 1688 C C . ALA A 1 205 ? -6.199 -23.797 0.684 1 91.44 205 ALA A C 1
ATOM 1690 O O . ALA A 1 205 ? -5.605 -24.844 0.974 1 91.44 205 ALA A O 1
ATOM 1691 N N . ILE A 1 206 ? -5.668 -22.625 0.749 1 89.31 206 ILE A N 1
ATOM 1692 C CA . ILE A 1 206 ? -4.297 -22.484 1.226 1 89.31 206 ILE A CA 1
ATOM 1693 C C . ILE A 1 206 ? -4.219 -22.891 2.695 1 89.31 206 ILE A C 1
ATOM 1695 O O . ILE A 1 206 ? -3.271 -23.578 3.105 1 89.31 206 ILE A O 1
ATOM 1699 N N . PHE A 1 207 ? -5.199 -22.516 3.459 1 87 207 PHE A N 1
ATOM 1700 C CA . PHE A 1 207 ? -5.23 -22.891 4.867 1 87 207 PHE A CA 1
ATOM 1701 C C . PHE A 1 207 ? -5.316 -24.406 5.02 1 87 207 PHE A C 1
ATOM 1703 O O . PHE A 1 207 ? -4.648 -24.984 5.883 1 87 207 PHE A O 1
ATOM 1710 N N . ASP A 1 208 ? -6.066 -25.016 4.184 1 86.06 208 ASP A N 1
ATOM 1711 C CA . ASP A 1 208 ? -6.199 -26.469 4.211 1 86.06 208 ASP A CA 1
ATOM 1712 C C . ASP A 1 208 ? -4.867 -27.156 3.902 1 86.06 208 ASP A C 1
ATOM 1714 O O . ASP A 1 208 ? -4.52 -28.156 4.523 1 86.06 208 ASP A O 1
ATOM 1718 N N . LEU A 1 209 ? -4.199 -26.641 2.928 1 82.62 209 LEU A N 1
ATOM 1719 C CA . LEU A 1 209 ? -2.918 -27.219 2.531 1 82.62 209 LEU A CA 1
ATOM 1720 C C . LEU A 1 209 ? -1.882 -27.047 3.637 1 82.62 209 LEU A C 1
ATOM 1722 O O . LEU A 1 209 ? -1.098 -27.969 3.902 1 82.62 209 LEU A O 1
ATOM 1726 N N . LEU A 1 210 ? -1.866 -25.875 4.246 1 78.62 210 LEU A N 1
ATOM 1727 C CA . LEU A 1 210 ? -0.889 -25.609 5.297 1 78.62 210 LEU A CA 1
ATOM 1728 C C . LEU A 1 210 ? -1.19 -26.422 6.547 1 78.62 210 LEU A C 1
ATOM 1730 O O . LEU A 1 210 ? -0.271 -26.859 7.242 1 78.62 210 LEU A O 1
ATOM 1734 N N . PHE A 1 211 ? -2.447 -26.562 6.809 1 74 211 PHE A N 1
ATOM 1735 C CA . PHE A 1 211 ? -2.826 -27.359 7.969 1 74 211 PHE A CA 1
ATOM 1736 C C . PHE A 1 211 ? -2.596 -28.844 7.703 1 74 211 PHE A C 1
ATOM 1738 O O . PHE A 1 211 ? -2.211 -29.594 8.609 1 74 211 PHE A O 1
ATOM 1745 N N . LYS A 1 212 ? -2.924 -29.359 6.535 1 67.44 212 LYS A N 1
ATOM 1746 C CA . LYS A 1 212 ? -2.727 -30.781 6.207 1 67.44 212 LYS A CA 1
ATOM 1747 C C . LYS A 1 212 ? -1.245 -31.094 6.047 1 67.44 212 LYS A C 1
ATOM 1749 O O . LYS A 1 212 ? -0.804 -32.188 6.395 1 67.44 212 LYS A O 1
ATOM 1754 N N . GLY A 1 213 ? -0.693 -30.391 5.129 1 57.66 213 GLY A N 1
ATOM 1755 C CA . GLY A 1 213 ? 0.71 -30.688 4.891 1 57.66 213 GLY A CA 1
ATOM 1756 C C . GLY A 1 213 ? 1.582 -30.469 6.113 1 57.66 213 GLY A C 1
ATOM 1757 O O . GLY A 1 213 ? 2.4 -31.328 6.457 1 57.66 213 GLY A O 1
ATOM 1758 N N . ASN A 1 214 ? 2.006 -29.078 6.395 1 51.53 214 ASN A N 1
ATOM 1759 C CA . ASN A 1 214 ? 3.105 -28.719 7.285 1 51.53 214 ASN A CA 1
ATOM 1760 C C . ASN A 1 214 ? 2.666 -28.734 8.75 1 51.53 214 ASN A C 1
ATOM 1762 O O . ASN A 1 214 ? 1.512 -28.438 9.055 1 51.53 214 ASN A O 1
ATOM 1766 N N . ASP A 1 215 ? 3.332 -29.703 9.555 1 45.53 215 ASP A N 1
ATOM 1767 C CA . ASP A 1 215 ? 3.709 -29.406 10.93 1 45.53 215 ASP A CA 1
ATOM 1768 C C . ASP A 1 215 ? 4.031 -27.922 11.117 1 45.53 215 ASP A C 1
ATOM 1770 O O . ASP A 1 215 ? 5.188 -27.562 11.344 1 45.53 215 ASP A O 1
ATOM 1774 N N . TRP A 1 216 ? 3.654 -27.125 10.375 1 43.34 216 TRP A N 1
ATOM 1775 C CA . TRP A 1 216 ? 4 -25.734 10.617 1 43.34 216 TRP A CA 1
ATOM 1776 C C . TRP A 1 216 ? 3.811 -25.359 12.086 1 43.34 216 TRP A C 1
ATOM 1778 O O . TRP A 1 216 ? 2.717 -25.531 12.633 1 43.34 216 TRP A O 1
ATOM 1788 N N . SER A 1 217 ? 4.793 -25.859 12.891 1 37.16 217 SER A N 1
ATOM 1789 C CA . SER A 1 217 ? 4.801 -25.422 14.281 1 37.16 217 SER A CA 1
ATOM 1790 C C . SER A 1 217 ? 4.277 -24 14.414 1 37.16 217 SER A C 1
ATOM 1792 O O . SER A 1 217 ? 4.789 -23.078 13.766 1 37.16 217 SER A O 1
ATOM 1794 N N . LEU A 1 218 ? 3.043 -23.719 14.367 1 32.84 218 LEU A N 1
ATOM 1795 C CA . LEU A 1 218 ? 2.475 -22.484 14.891 1 32.84 218 LEU A CA 1
ATOM 1796 C C . LEU A 1 218 ? 3.236 -22.016 16.125 1 32.84 218 LEU A C 1
ATOM 1798 O O . LEU A 1 218 ? 3.598 -22.844 16.984 1 32.84 218 LEU A O 1
ATOM 1802 N N . MET B 1 1 ? 20.438 7.98 23.047 1 36.47 1 MET B N 1
ATOM 1803 C CA . MET B 1 1 ? 19.562 7.84 21.891 1 36.47 1 MET B CA 1
ATOM 1804 C C . MET B 1 1 ? 20.312 7.199 20.719 1 36.47 1 MET B C 1
ATOM 1806 O O . MET B 1 1 ? 21.406 7.641 20.359 1 36.47 1 MET B O 1
ATOM 1810 N N . GLN B 1 2 ? 20.25 6.031 20.469 1 44.31 2 GLN B N 1
ATOM 1811 C CA . GLN B 1 2 ? 21.109 5.34 19.531 1 44.31 2 GLN B CA 1
ATOM 1812 C C . GLN B 1 2 ? 21.344 6.188 18.281 1 44.31 2 GLN B C 1
ATOM 1814 O O . GLN B 1 2 ? 20.406 6.727 17.703 1 44.31 2 GLN B O 1
ATOM 1819 N N . LYS B 1 3 ? 22.453 6.707 18.141 1 55.09 3 LYS B N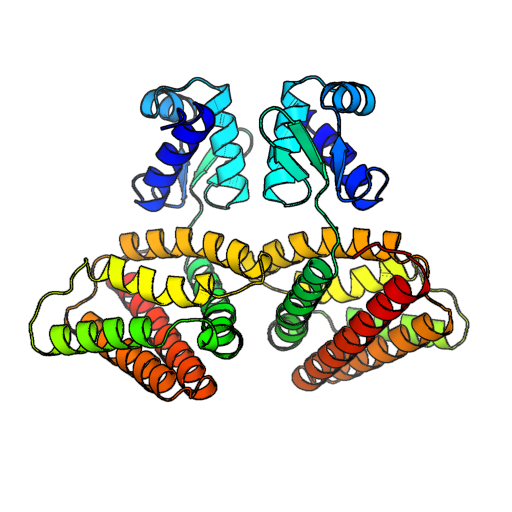 1
ATOM 1820 C CA . LYS B 1 3 ? 22.906 7.656 17.125 1 55.09 3 LYS B CA 1
ATOM 1821 C C . LYS B 1 3 ? 22.438 7.258 15.734 1 55.09 3 LYS B C 1
ATOM 1823 O O . LYS B 1 3 ? 22.656 6.129 15.297 1 55.09 3 LYS B O 1
ATOM 1828 N N . GLU B 1 4 ? 21.344 7.887 15.258 1 72.75 4 GLU B N 1
ATOM 1829 C CA . GLU B 1 4 ? 20.875 7.684 13.891 1 72.75 4 GLU B CA 1
ATOM 1830 C C . GLU B 1 4 ? 22.047 7.578 12.906 1 72.75 4 GLU B C 1
ATOM 1832 O O . GLU B 1 4 ? 23.016 8.32 13.016 1 72.75 4 GLU B O 1
ATOM 1837 N N . SER B 1 5 ? 22.094 6.488 12.234 1 78.69 5 SER B N 1
ATOM 1838 C CA . SER B 1 5 ? 23.109 6.348 11.203 1 78.69 5 SER B CA 1
ATOM 1839 C C . SER B 1 5 ? 23.109 7.539 10.258 1 78.69 5 SER B C 1
ATOM 1841 O O . SER B 1 5 ? 22.109 8.242 10.133 1 78.69 5 SER B O 1
ATOM 1843 N N . LEU B 1 6 ? 24.25 7.902 9.82 1 78.94 6 LEU B N 1
ATOM 1844 C CA . LEU B 1 6 ? 24.359 8.992 8.859 1 78.94 6 LEU B CA 1
ATOM 1845 C C . LEU B 1 6 ? 23.344 8.828 7.73 1 78.94 6 LEU B C 1
ATOM 1847 O O . LEU B 1 6 ? 22.797 9.812 7.238 1 78.94 6 LEU B O 1
ATOM 1851 N N . LYS B 1 7 ? 23.047 7.602 7.406 1 82.38 7 LYS B N 1
ATOM 1852 C CA . LYS B 1 7 ? 22.078 7.293 6.367 1 82.38 7 LYS B CA 1
ATOM 1853 C C . LYS B 1 7 ? 20.672 7.738 6.781 1 82.38 7 LYS B C 1
ATOM 1855 O O . LYS B 1 7 ? 19.969 8.367 6 1 82.38 7 LYS B O 1
ATOM 1860 N N . GLN B 1 8 ? 20.406 7.469 7.992 1 86.5 8 GLN B N 1
ATOM 1861 C CA . GLN B 1 8 ? 19.078 7.816 8.5 1 86.5 8 GLN B CA 1
ATOM 1862 C C . GLN B 1 8 ? 18.938 9.328 8.672 1 86.5 8 GLN B C 1
ATOM 1864 O O . GLN B 1 8 ? 17.875 9.883 8.406 1 86.5 8 GLN B O 1
ATOM 1869 N N . GLN B 1 9 ? 19.969 9.922 9.031 1 87.75 9 GLN B N 1
ATOM 1870 C CA . GLN B 1 9 ? 19.938 11.375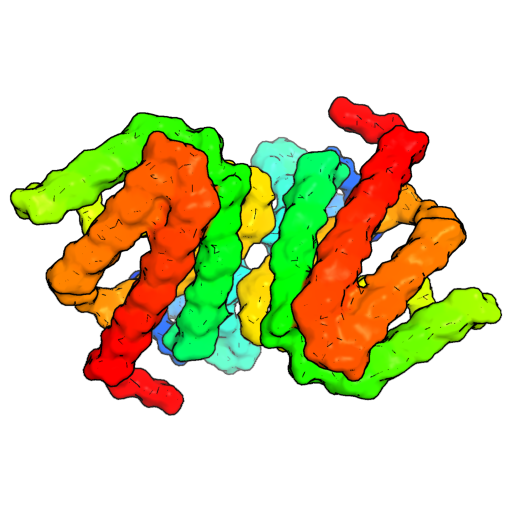 9.195 1 87.75 9 GLN B CA 1
ATOM 1871 C C . GLN B 1 9 ? 19.719 12.078 7.859 1 87.75 9 GLN B C 1
ATOM 1873 O O . GLN B 1 9 ? 18.906 13 7.762 1 87.75 9 GLN B O 1
ATOM 1878 N N . ALA B 1 10 ? 20.516 11.609 6.906 1 88.94 10 ALA B N 1
ATOM 1879 C CA . ALA B 1 10 ? 20.359 12.188 5.574 1 88.94 10 ALA B CA 1
ATOM 1880 C C . ALA B 1 10 ? 18.938 11.969 5.047 1 88.94 10 ALA B C 1
ATOM 1882 O O . ALA B 1 10 ? 18.328 12.898 4.516 1 88.94 10 ALA B O 1
ATOM 1883 N N . TYR B 1 11 ? 18.484 10.812 5.27 1 92.25 11 TYR B N 1
ATOM 1884 C CA . TYR B 1 11 ? 17.141 10.461 4.848 1 92.25 11 TYR B CA 1
ATOM 1885 C C . TYR B 1 11 ? 16.109 11.375 5.5 1 92.25 11 TYR B C 1
ATOM 1887 O O . TYR B 1 11 ? 15.273 11.977 4.809 1 92.25 11 TYR B O 1
ATOM 1895 N N . ASN B 1 12 ? 16.203 11.5 6.754 1 92.5 12 ASN B N 1
ATOM 1896 C CA . ASN B 1 12 ? 15.242 12.312 7.5 1 92.5 12 ASN B CA 1
ATOM 1897 C C . ASN B 1 12 ? 15.297 13.773 7.07 1 92.5 12 ASN B C 1
ATOM 1899 O O . ASN B 1 12 ? 14.258 14.422 6.918 1 92.5 12 ASN B O 1
ATOM 1903 N N . ALA B 1 13 ? 16.438 14.258 6.859 1 90.94 13 ALA B N 1
ATOM 1904 C CA . ALA B 1 13 ? 16.609 15.664 6.504 1 90.94 13 ALA B CA 1
ATOM 1905 C C . ALA B 1 13 ? 16.031 15.961 5.129 1 90.94 13 ALA B C 1
ATOM 1907 O O . ALA B 1 13 ? 15.289 16.938 4.957 1 90.94 13 ALA B O 1
ATOM 1908 N N . ILE B 1 14 ? 16.359 15.125 4.199 1 92.12 14 ILE B N 1
ATOM 1909 C CA . ILE B 1 14 ? 15.898 15.344 2.83 1 92.12 14 ILE B CA 1
ATOM 1910 C C . ILE B 1 14 ? 14.383 15.164 2.768 1 92.12 14 ILE B C 1
ATOM 1912 O O . ILE B 1 14 ? 13.688 15.969 2.15 1 92.12 14 ILE B O 1
ATOM 1916 N N . LYS B 1 15 ? 13.945 14.188 3.424 1 93.75 15 LYS B N 1
ATOM 1917 C CA . LYS B 1 15 ? 12.508 13.938 3.441 1 93.75 15 LYS B CA 1
ATOM 1918 C C . LYS B 1 15 ? 11.75 15.125 4.023 1 93.75 15 LYS B C 1
ATOM 1920 O O . LYS B 1 15 ? 10.727 15.547 3.475 1 93.75 15 LYS B O 1
ATOM 1925 N N . ALA B 1 16 ? 12.25 15.633 5.102 1 93 16 ALA B N 1
ATOM 1926 C CA . ALA B 1 16 ? 11.609 16.781 5.738 1 93 16 ALA B CA 1
ATOM 1927 C C . ALA B 1 16 ? 11.516 17.969 4.777 1 93 16 ALA B C 1
ATOM 1929 O O . ALA B 1 16 ? 10.484 18.641 4.703 1 93 16 ALA B O 1
ATOM 1930 N N . LYS B 1 17 ? 12.5 18.188 4.016 1 92.25 17 LYS B N 1
ATOM 1931 C CA . LYS B 1 17 ? 12.516 19.297 3.072 1 92.25 17 LYS B CA 1
ATOM 1932 C C . LYS B 1 17 ? 11.523 19.078 1.938 1 92.25 17 LYS B C 1
ATOM 1934 O O . LYS B 1 17 ? 10.914 20.031 1.446 1 92.25 17 LYS B O 1
ATOM 1939 N N . ILE B 1 18 ? 11.391 17.859 1.57 1 92.44 18 ILE B N 1
ATOM 1940 C CA . ILE B 1 18 ? 10.43 17.516 0.525 1 92.44 18 ILE B CA 1
ATOM 1941 C C . ILE B 1 18 ? 9.008 17.672 1.062 1 92.44 18 ILE B C 1
ATOM 1943 O O . ILE B 1 18 ? 8.156 18.281 0.416 1 92.44 18 ILE B O 1
ATOM 1947 N N . LEU B 1 19 ? 8.82 17.203 2.293 1 92.31 19 LEU B N 1
ATOM 1948 C CA . LEU B 1 19 ? 7.484 17.203 2.887 1 92.31 19 LEU B CA 1
ATOM 1949 C C . LEU B 1 19 ? 7.031 18.625 3.215 1 92.31 19 LEU B C 1
ATOM 1951 O O . LEU B 1 19 ? 5.84 18.938 3.139 1 92.31 19 LEU B O 1
ATOM 1955 N N . ASN B 1 20 ? 7.973 19.453 3.496 1 91.5 20 ASN B N 1
ATOM 1956 C CA . ASN B 1 20 ? 7.66 20.844 3.803 1 91.5 20 ASN B CA 1
ATOM 1957 C C . ASN B 1 20 ? 7.66 21.703 2.547 1 91.5 20 ASN B C 1
ATOM 1959 O O . ASN B 1 20 ? 7.547 22.938 2.631 1 91.5 20 ASN B O 1
ATOM 1963 N N . CYS B 1 21 ? 7.91 21.078 1.417 1 91.62 21 CYS B N 1
ATOM 1964 C CA . CYS B 1 21 ? 7.906 21.703 0.099 1 91.62 21 CYS B CA 1
ATOM 1965 C C . CYS B 1 21 ? 8.977 22.781 0.003 1 91.62 21 CYS B C 1
ATOM 1967 O O . CYS B 1 21 ? 8.812 23.766 -0.719 1 91.62 21 CYS B O 1
ATOM 1969 N N . GLU B 1 22 ? 9.898 22.625 0.893 1 90.69 22 GLU B N 1
ATOM 1970 C CA . GLU B 1 22 ? 11.094 23.438 0.654 1 90.69 22 GLU B CA 1
ATOM 1971 C C . GLU B 1 22 ? 11.742 23.078 -0.681 1 90.69 22 GLU B C 1
ATOM 1973 O O . GLU B 1 22 ? 12.281 23.953 -1.366 1 90.69 22 GLU B O 1
ATOM 1978 N N . TYR B 1 23 ? 11.742 21.797 -0.942 1 90.94 23 TYR B N 1
ATOM 1979 C CA . TYR B 1 23 ? 11.922 21.312 -2.307 1 90.94 23 TYR B CA 1
ATOM 1980 C C . TYR B 1 23 ? 10.586 21.141 -3.01 1 90.94 23 TYR B C 1
ATOM 1982 O O . TYR B 1 23 ? 9.844 20.203 -2.729 1 90.94 23 TYR B O 1
ATOM 1990 N N . ALA B 1 24 ? 10.312 22.062 -3.922 1 89.44 24 ALA B N 1
ATOM 1991 C CA . ALA B 1 24 ? 8.984 22.125 -4.531 1 89.44 24 ALA B CA 1
ATOM 1992 C C . ALA B 1 24 ? 8.75 20.938 -5.457 1 89.44 24 ALA B C 1
ATOM 1994 O O . ALA B 1 24 ? 9.695 20.406 -6.051 1 89.44 24 ALA B O 1
ATOM 1995 N N . PRO B 1 25 ? 7.488 20.578 -5.582 1 90.56 25 PRO B N 1
ATOM 1996 C CA . PRO B 1 25 ? 7.172 19.547 -6.57 1 90.56 25 PRO B CA 1
ATOM 1997 C C . PRO B 1 25 ? 7.699 19.875 -7.961 1 90.56 25 PRO B C 1
ATOM 1999 O O . PRO B 1 25 ? 7.684 21.047 -8.367 1 90.56 25 PRO B O 1
ATOM 2002 N N . ASN B 1 26 ? 8.203 18.828 -8.641 1 91.19 26 ASN B N 1
ATOM 2003 C CA . ASN B 1 26 ? 8.656 18.906 -10.023 1 91.19 26 ASN B CA 1
ATOM 2004 C C . ASN B 1 26 ? 9.961 19.688 -10.148 1 91.19 26 ASN B C 1
ATOM 2006 O O . ASN B 1 26 ? 10.336 20.125 -11.242 1 91.19 26 ASN B O 1
ATOM 2010 N N . THR B 1 27 ? 10.625 19.922 -9.062 1 91.12 27 THR B N 1
ATOM 2011 C CA . THR B 1 27 ? 11.922 20.578 -9.117 1 91.12 27 THR B CA 1
ATOM 2012 C C . THR B 1 27 ? 13.062 19.562 -9.039 1 91.12 27 THR B C 1
ATOM 2014 O O . THR B 1 27 ? 12.883 18.469 -8.508 1 91.12 27 THR B O 1
ATOM 2017 N N . PHE B 1 28 ? 14.148 19.969 -9.594 1 92.62 28 PHE B N 1
ATOM 2018 C CA . PHE B 1 28 ? 15.336 19.125 -9.555 1 92.62 28 PHE B CA 1
ATOM 2019 C C . PHE B 1 28 ? 16.203 19.453 -8.344 1 92.62 28 PHE B C 1
ATOM 2021 O O . PHE B 1 28 ? 16.359 20.625 -7.992 1 92.62 28 PHE B O 1
ATOM 2028 N N . ILE B 1 29 ? 16.656 18.375 -7.715 1 90.06 29 ILE B N 1
ATOM 2029 C CA . ILE B 1 29 ? 17.609 18.531 -6.621 1 90.06 29 ILE B CA 1
ATOM 2030 C C . ILE B 1 29 ? 19 18.094 -7.082 1 90.06 29 ILE B C 1
ATOM 2032 O O . ILE B 1 29 ? 19.156 17.047 -7.727 1 90.06 29 ILE B O 1
ATOM 2036 N N . ASN B 1 30 ? 19.969 18.906 -6.844 1 85.31 30 ASN B N 1
ATOM 2037 C CA . ASN B 1 30 ? 21.359 18.578 -7.125 1 85.31 30 ASN B CA 1
ATOM 2038 C C . ASN B 1 30 ? 21.984 17.766 -5.992 1 85.31 30 ASN B C 1
ATOM 2040 O O . ASN B 1 30 ? 22 18.203 -4.844 1 85.31 30 ASN B O 1
ATOM 2044 N N . GLU B 1 31 ? 22.469 16.594 -6.371 1 86.06 31 GLU B N 1
ATOM 2045 C CA . GLU B 1 31 ? 23.047 15.711 -5.363 1 86.06 31 GLU B CA 1
ATOM 2046 C C . GLU B 1 31 ? 24.141 16.406 -4.562 1 86.06 31 GLU B C 1
ATOM 2048 O O . GLU B 1 31 ? 24.25 16.219 -3.348 1 86.06 31 GLU B O 1
ATOM 2053 N N . GLU B 1 32 ? 24.953 17.172 -5.258 1 84.88 32 GLU B N 1
ATOM 2054 C CA . GLU B 1 32 ? 26.062 17.875 -4.598 1 84.88 32 GLU B CA 1
ATOM 2055 C C . GLU B 1 32 ? 25.531 18.875 -3.584 1 84.88 32 GLU B C 1
ATOM 2057 O O . GLU B 1 32 ? 26.047 18.969 -2.463 1 84.88 32 GLU B O 1
ATOM 2062 N N . LEU B 1 33 ? 24.594 19.594 -4.004 1 82.38 33 LEU B N 1
ATOM 2063 C CA . LEU B 1 33 ? 24 20.578 -3.107 1 82.38 33 LEU B CA 1
ATOM 2064 C C . LEU B 1 33 ? 23.312 19.891 -1.927 1 82.38 33 LEU B C 1
ATOM 2066 O O . LEU B 1 33 ? 23.359 20.391 -0.801 1 82.38 33 LEU B O 1
ATOM 2070 N N . LEU B 1 34 ? 22.734 18.797 -2.246 1 85.19 34 LEU B N 1
ATOM 2071 C CA . LEU B 1 34 ? 22.047 18.016 -1.209 1 85.19 34 LEU B CA 1
ATOM 2072 C C . LEU B 1 34 ? 23.047 17.531 -0.158 1 85.19 34 LEU B C 1
ATOM 2074 O O . LEU B 1 34 ? 22.766 17.578 1.04 1 85.19 34 LEU B O 1
ATOM 2078 N N . ARG B 1 35 ? 24.141 17.094 -0.605 1 88.19 35 ARG B N 1
ATOM 2079 C CA . ARG B 1 35 ? 25.188 16.625 0.294 1 88.19 35 ARG B CA 1
ATOM 2080 C C . ARG B 1 35 ? 25.641 17.734 1.229 1 88.19 35 ARG B C 1
ATOM 2082 O O . ARG B 1 35 ? 25.828 17.516 2.426 1 88.19 35 ARG B O 1
ATOM 2089 N N . GLU B 1 36 ? 25.812 18.859 0.672 1 86.62 36 GLU B N 1
ATOM 2090 C CA . GLU B 1 36 ? 26.25 20.016 1.443 1 86.62 36 GLU B CA 1
ATOM 2091 C C . GLU B 1 36 ? 25.203 20.406 2.486 1 86.62 36 GLU B C 1
ATOM 2093 O O . GLU B 1 36 ? 25.547 20.688 3.639 1 86.62 36 GLU B O 1
ATOM 2098 N N . GLU B 1 37 ? 24.047 20.344 2.078 1 83.12 37 GLU B N 1
ATOM 2099 C CA . GLU B 1 37 ? 22.953 20.781 2.936 1 83.12 37 GLU B CA 1
ATOM 2100 C C . GLU B 1 37 ? 22.766 19.828 4.117 1 83.12 37 GLU B C 1
ATOM 2102 O O . GLU B 1 37 ? 22.453 20.281 5.227 1 83.12 37 GLU B O 1
ATOM 2107 N N . VAL B 1 38 ? 23 18.547 3.867 1 82.5 38 VAL B N 1
ATOM 2108 C CA . VAL B 1 38 ? 22.719 17.578 4.926 1 82.5 38 VAL B CA 1
ATOM 2109 C C . VAL B 1 38 ? 24.031 17.141 5.586 1 82.5 38 VAL B C 1
ATOM 2111 O O . VAL B 1 38 ? 24.031 16.297 6.48 1 82.5 38 VAL B O 1
ATOM 2114 N N . SER B 1 39 ? 25.109 17.719 5.176 1 85.31 39 SER B N 1
ATOM 2115 C CA . SER B 1 39 ? 26.438 17.469 5.719 1 85.31 39 SER B CA 1
ATOM 2116 C C . SER B 1 39 ? 26.75 15.977 5.762 1 85.31 39 SER B C 1
ATOM 2118 O O . SER B 1 39 ? 27.141 15.445 6.801 1 85.31 39 SER B O 1
ATOM 2120 N N . ALA B 1 40 ? 26.5 15.352 4.734 1 85.38 40 ALA B N 1
ATOM 2121 C CA . ALA B 1 40 ? 26.75 13.914 4.605 1 85.38 40 ALA B CA 1
ATOM 2122 C C . ALA B 1 40 ? 27.5 13.602 3.312 1 85.38 40 ALA B C 1
ATOM 2124 O O . ALA B 1 40 ? 27.453 14.375 2.355 1 85.38 40 ALA B O 1
ATOM 2125 N N . SER B 1 41 ? 28.156 12.469 3.393 1 83.81 41 SER B N 1
ATOM 2126 C CA . SER B 1 41 ? 28.906 12.031 2.221 1 83.81 41 SER B CA 1
ATOM 2127 C C . SER B 1 41 ? 27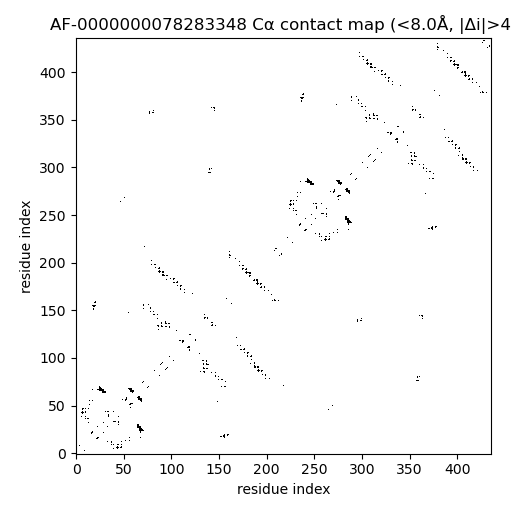.984 11.445 1.157 1 83.81 41 SER B C 1
ATOM 2129 O O . SER B 1 41 ? 26.766 11.445 1.323 1 83.81 41 SER B O 1
ATOM 2131 N N . ARG B 1 42 ? 28.562 11.031 0.032 1 84.81 42 ARG B N 1
ATOM 2132 C CA . ARG B 1 42 ? 27.844 10.555 -1.144 1 84.81 42 ARG B CA 1
ATOM 2133 C C . ARG B 1 42 ? 27.062 9.289 -0.825 1 84.81 42 ARG B C 1
ATOM 2135 O O . ARG B 1 42 ? 25.891 9.164 -1.21 1 84.81 42 ARG B O 1
ATOM 2142 N N . THR B 1 43 ? 27.609 8.461 -0.1 1 82.88 43 THR B N 1
ATOM 2143 C CA . THR B 1 43 ? 27.016 7.148 0.128 1 82.88 43 THR B CA 1
ATOM 2144 C C . THR B 1 43 ? 25.719 7.277 0.927 1 82.88 43 THR B C 1
ATOM 2146 O O . THR B 1 43 ? 24.672 6.809 0.49 1 82.88 43 THR B O 1
ATOM 2149 N N . PRO B 1 44 ? 25.75 7.953 2.039 1 86.12 44 PRO B N 1
ATOM 2150 C CA . PRO B 1 44 ? 24.5 8.102 2.801 1 86.12 44 PRO B CA 1
ATOM 2151 C C . PRO B 1 44 ? 23.438 8.867 2.037 1 86.12 44 PRO B C 1
ATOM 2153 O O . PRO B 1 44 ? 22.25 8.555 2.145 1 86.12 44 PRO B O 1
ATOM 2156 N N . VAL B 1 45 ? 23.828 9.805 1.26 1 89.19 45 VAL B N 1
ATOM 2157 C CA . VAL B 1 45 ? 22.875 10.617 0.504 1 89.19 45 VAL B CA 1
ATOM 2158 C C . VAL B 1 45 ? 22.234 9.773 -0.599 1 89.19 45 VAL B C 1
ATOM 2160 O O . VAL B 1 45 ? 21.031 9.82 -0.805 1 89.19 45 VAL B O 1
ATOM 2163 N N . ARG B 1 46 ? 23 9.023 -1.226 1 85.12 46 ARG B N 1
ATOM 2164 C CA . ARG B 1 46 ? 22.484 8.156 -2.281 1 85.12 46 ARG B CA 1
ATOM 2165 C C . ARG B 1 46 ? 21.531 7.109 -1.716 1 85.12 46 ARG B C 1
ATOM 2167 O O . ARG B 1 46 ? 20.531 6.777 -2.344 1 85.12 46 ARG B O 1
ATOM 2174 N N . ASP B 1 47 ? 21.875 6.645 -0.588 1 87 47 ASP B N 1
ATOM 2175 C CA . ASP B 1 47 ? 20.984 5.699 0.082 1 87 47 ASP B CA 1
ATOM 2176 C C . ASP B 1 47 ? 19.641 6.352 0.431 1 87 47 ASP B C 1
ATOM 2178 O O . ASP B 1 47 ? 18.594 5.75 0.233 1 87 47 ASP B O 1
ATOM 2182 N N . ALA B 1 48 ? 19.797 7.496 0.924 1 89.5 48 ALA B N 1
ATOM 2183 C CA . ALA B 1 48 ? 18.594 8.258 1.278 1 89.5 48 ALA B CA 1
ATOM 2184 C C . ALA B 1 48 ? 17.734 8.508 0.053 1 89.5 48 ALA B C 1
ATOM 2186 O O . ALA B 1 48 ? 16.516 8.32 0.101 1 89.5 48 ALA B O 1
ATOM 2187 N N . ILE B 1 49 ? 18.375 8.859 -0.989 1 89.75 49 ILE B N 1
ATOM 2188 C CA . ILE B 1 49 ? 17.672 9.172 -2.225 1 89.75 49 ILE B CA 1
ATOM 2189 C C . ILE B 1 49 ? 16.984 7.91 -2.758 1 89.75 49 ILE B C 1
ATOM 2191 O O . ILE B 1 49 ? 15.844 7.961 -3.219 1 89.75 49 ILE B O 1
ATOM 2195 N N . SER B 1 50 ? 17.656 6.859 -2.66 1 87.69 50 SER B N 1
ATOM 2196 C CA . SER B 1 50 ? 17.094 5.59 -3.1 1 87.69 50 SER B CA 1
ATOM 2197 C C . SER B 1 50 ? 15.836 5.238 -2.301 1 87.69 50 SER B C 1
ATOM 2199 O O . SER B 1 50 ? 14.836 4.785 -2.865 1 87.69 50 SER B O 1
ATOM 2201 N N . ARG B 1 51 ? 15.914 5.426 -1.066 1 88.88 51 ARG B N 1
ATOM 2202 C CA . ARG B 1 51 ? 14.766 5.164 -0.203 1 88.88 51 ARG B CA 1
ATOM 2203 C C . ARG B 1 51 ? 13.609 6.102 -0.527 1 88.88 51 ARG B C 1
ATOM 2205 O O . ARG B 1 51 ? 12.453 5.672 -0.609 1 88.88 51 ARG B O 1
ATOM 2212 N N . LEU B 1 52 ? 13.969 7.316 -0.725 1 92.75 52 LEU B N 1
ATOM 2213 C CA . LEU B 1 52 ? 12.961 8.32 -1.04 1 92.75 52 LEU B CA 1
ATOM 2214 C C . LEU B 1 52 ? 12.305 8.039 -2.387 1 92.75 52 LEU B C 1
ATOM 2216 O O . LEU B 1 52 ? 11.117 8.312 -2.578 1 92.75 52 LEU B O 1
ATOM 2220 N N . GLU B 1 53 ? 13.102 7.492 -3.293 1 90.5 53 GLU B N 1
ATOM 2221 C CA . GLU B 1 53 ? 12.539 7.09 -4.582 1 90.5 53 GLU B CA 1
ATOM 2222 C C . GLU B 1 53 ? 11.555 5.941 -4.422 1 90.5 53 GLU B C 1
ATOM 2224 O O . GLU B 1 53 ? 10.492 5.934 -5.051 1 90.5 53 GLU B O 1
ATOM 2229 N N . GLN B 1 54 ? 11.875 5.051 -3.582 1 85.25 54 GLN B N 1
ATOM 2230 C CA . GLN B 1 54 ? 10.992 3.924 -3.311 1 85.25 54 GLN B CA 1
ATOM 2231 C C . GLN B 1 54 ? 9.68 4.391 -2.691 1 85.25 54 GLN B C 1
ATOM 2233 O O . GLN B 1 54 ? 8.625 3.795 -2.932 1 85.25 54 GLN B O 1
ATOM 2238 N N . GLU B 1 55 ? 9.789 5.48 -1.959 1 88.75 55 GLU B N 1
ATOM 2239 C CA . GLU B 1 55 ? 8.609 6.031 -1.309 1 88.75 55 GLU B CA 1
ATOM 2240 C C . GLU B 1 55 ? 7.816 6.922 -2.266 1 88.75 55 GLU B C 1
ATOM 2242 O O . GLU B 1 55 ? 6.742 7.418 -1.917 1 88.75 55 GLU B O 1
ATOM 2247 N N . GLY B 1 56 ? 8.414 7.195 -3.432 1 88.88 56 GLY B N 1
ATOM 2248 C CA . GLY B 1 56 ? 7.719 7.977 -4.445 1 88.88 56 GLY B CA 1
ATOM 2249 C C . GLY B 1 56 ? 7.867 9.469 -4.25 1 88.88 56 GLY B C 1
ATOM 2250 O O . GLY B 1 56 ? 7.105 10.258 -4.82 1 88.88 56 GLY B O 1
ATOM 2251 N N . LEU B 1 57 ? 8.797 9.883 -3.469 1 93.19 57 LEU B N 1
ATOM 2252 C CA . LEU B 1 57 ? 8.953 11.297 -3.156 1 93.19 57 LEU B CA 1
ATOM 2253 C C . LEU B 1 57 ? 9.891 11.977 -4.148 1 93.19 57 LEU B C 1
ATOM 2255 O O . LEU B 1 57 ? 9.867 13.203 -4.289 1 93.19 57 LEU B O 1
ATOM 2259 N N . VAL B 1 58 ? 10.766 11.133 -4.789 1 94.06 58 VAL B N 1
ATOM 2260 C CA . VAL B 1 58 ? 11.656 11.656 -5.828 1 94.06 58 VAL B CA 1
ATOM 2261 C C . VAL B 1 58 ? 11.727 10.664 -6.988 1 94.06 58 VAL B C 1
ATOM 2263 O O . VAL B 1 58 ? 11.305 9.516 -6.859 1 94.06 58 VAL B O 1
ATOM 2266 N N . LYS B 1 59 ? 12.086 11.133 -8.094 1 92.06 59 LYS B N 1
ATOM 2267 C CA . LYS B 1 59 ? 12.391 10.328 -9.266 1 92.06 59 LYS B CA 1
ATOM 2268 C C . LYS B 1 59 ? 13.82 10.57 -9.742 1 92.06 59 LYS B C 1
ATOM 2270 O O . LYS B 1 59 ? 14.242 11.727 -9.891 1 92.06 59 LYS B O 1
ATOM 2275 N N . ILE B 1 60 ? 14.508 9.477 -9.875 1 89.5 60 ILE B N 1
ATOM 2276 C CA . ILE B 1 60 ? 15.867 9.586 -10.391 1 89.5 60 ILE B CA 1
ATOM 2277 C C . ILE B 1 60 ? 15.859 9.484 -11.914 1 89.5 60 ILE B C 1
ATOM 2279 O O . ILE B 1 60 ? 15.453 8.461 -12.469 1 89.5 60 ILE B O 1
ATOM 2283 N N . LEU B 1 61 ? 16.203 10.5 -12.562 1 88.19 61 LEU B N 1
ATOM 2284 C CA . LEU B 1 61 ? 16.25 10.539 -14.016 1 88.19 61 LEU B CA 1
ATOM 2285 C C . LEU B 1 61 ? 17.688 10.461 -14.508 1 88.19 61 LEU B C 1
ATOM 2287 O O . LEU B 1 61 ? 18.516 11.328 -14.195 1 88.19 61 LEU B O 1
ATOM 2291 N N . PRO B 1 62 ? 17.984 9.43 -15.242 1 83.12 62 PRO B N 1
ATOM 2292 C CA . PRO B 1 62 ? 19.344 9.273 -15.727 1 83.12 62 PRO B CA 1
ATOM 2293 C C . PRO B 1 62 ? 19.875 10.516 -16.438 1 83.12 62 PRO B C 1
ATOM 2295 O O . PRO B 1 62 ? 19.188 11.07 -17.297 1 83.12 62 PRO B O 1
ATOM 2298 N N . LYS B 1 63 ? 21 10.922 -16.062 1 81.94 63 LYS B N 1
ATOM 2299 C CA . LYS B 1 63 ? 21.75 12.016 -16.672 1 81.94 63 LYS B CA 1
ATOM 2300 C C . LYS B 1 63 ? 21.047 13.352 -16.438 1 81.94 63 LYS B C 1
ATOM 2302 O O . LYS B 1 63 ? 21.484 14.383 -16.969 1 81.94 63 LYS B O 1
ATOM 2307 N N . LYS B 1 64 ? 19.875 13.461 -15.828 1 83.31 64 LYS B N 1
ATOM 2308 C CA . LYS B 1 64 ? 19.156 14.703 -15.594 1 83.31 64 LYS B CA 1
ATOM 2309 C C . LYS B 1 64 ? 19.172 15.078 -14.109 1 83.31 64 LYS B C 1
ATOM 2311 O O . LYS B 1 64 ? 19.156 16.25 -13.766 1 83.31 64 LYS B O 1
ATOM 2316 N N . GLY B 1 65 ? 19.219 14.008 -13.266 1 88.19 65 GLY B N 1
ATOM 2317 C CA . GLY B 1 65 ? 19.281 14.297 -11.844 1 88.19 65 GLY B CA 1
ATOM 2318 C C . GLY B 1 65 ? 18.125 13.719 -11.062 1 88.19 65 GLY B C 1
ATOM 2319 O O . GLY B 1 65 ? 17.594 12.664 -11.414 1 88.19 65 GLY B O 1
ATOM 2320 N N . ILE B 1 66 ? 17.859 14.297 -9.812 1 93.06 66 ILE B N 1
ATOM 2321 C CA . ILE B 1 66 ? 16.812 13.859 -8.898 1 93.06 66 ILE B CA 1
ATOM 2322 C C . ILE B 1 66 ? 15.664 14.859 -8.914 1 93.06 66 ILE B C 1
ATOM 2324 O O . ILE B 1 66 ? 15.859 16.047 -8.633 1 93.06 66 ILE B O 1
ATOM 2328 N N . MET B 1 67 ? 14.492 14.43 -9.312 1 94.81 67 MET B N 1
ATOM 2329 C CA . MET B 1 67 ? 13.328 15.305 -9.375 1 94.81 67 MET B CA 1
ATOM 2330 C C . MET B 1 67 ? 12.359 15.008 -8.234 1 94.81 67 MET B C 1
ATOM 2332 O O . MET B 1 67 ? 12.047 13.844 -7.977 1 94.81 67 MET B O 1
ATOM 2336 N N . VAL B 1 68 ? 11.953 16.062 -7.578 1 94.31 68 VAL B N 1
ATOM 2337 C CA . VAL B 1 68 ? 10.922 15.891 -6.559 1 94.31 68 VAL B CA 1
ATOM 2338 C C . VAL B 1 68 ? 9.594 15.539 -7.219 1 94.31 68 VAL B C 1
ATOM 2340 O O . VAL B 1 68 ? 9.211 16.141 -8.219 1 94.31 68 VAL B O 1
ATOM 2343 N N . SER B 1 69 ? 8.891 14.57 -6.691 1 92.25 69 SER B N 1
ATOM 2344 C CA . SER B 1 69 ? 7.66 14.062 -7.289 1 92.25 69 SER B CA 1
ATOM 2345 C C . SER B 1 69 ? 6.59 15.141 -7.359 1 92.25 69 SER B C 1
ATOM 2347 O O . SER B 1 69 ? 6.523 16.016 -6.496 1 92.25 69 SER B O 1
ATOM 2349 N N . ASP B 1 70 ? 5.77 15.023 -8.328 1 88.69 70 ASP B N 1
ATOM 2350 C CA . ASP B 1 70 ? 4.727 16 -8.594 1 88.69 70 ASP B CA 1
ATOM 2351 C C . ASP B 1 70 ? 3.598 15.898 -7.57 1 88.69 70 ASP B C 1
ATOM 2353 O O . ASP B 1 70 ? 3.514 14.914 -6.836 1 88.69 70 ASP B O 1
ATOM 2357 N N . LEU B 1 71 ? 2.844 16.922 -7.449 1 87.12 71 LEU B N 1
ATOM 2358 C CA . LEU B 1 71 ? 1.577 16.969 -6.73 1 87.12 71 LEU B CA 1
ATOM 2359 C C . LEU B 1 71 ? 0.459 17.484 -7.633 1 87.12 71 LEU B C 1
ATOM 2361 O O . LEU B 1 71 ? -0.083 18.562 -7.402 1 87.12 71 LEU B O 1
ATOM 2365 N N . SER B 1 72 ? 0.199 16.703 -8.648 1 87.25 72 SER B N 1
ATOM 2366 C CA . SER B 1 72 ? -0.8 17.016 -9.664 1 87.25 72 SER B CA 1
ATOM 2367 C C . SER B 1 72 ? -2.207 16.703 -9.172 1 87.25 72 SER B C 1
ATOM 2369 O O . SER B 1 72 ? -2.377 16.078 -8.117 1 87.25 72 SER B O 1
ATOM 2371 N N . LEU B 1 73 ? -3.189 17.141 -9.961 1 88.88 73 LEU B N 1
ATOM 2372 C CA . LEU B 1 73 ? -4.578 16.812 -9.664 1 88.88 73 LEU B CA 1
ATOM 2373 C C . LEU B 1 73 ? -4.785 15.305 -9.664 1 88.88 73 LEU B C 1
ATOM 2375 O O . LEU B 1 73 ? -5.559 14.781 -8.852 1 88.88 73 LEU B O 1
ATOM 2379 N N . SER B 1 74 ? -4.07 14.695 -10.547 1 91.88 74 SER B N 1
ATOM 2380 C CA . SER B 1 74 ? -4.152 13.242 -10.609 1 91.88 74 SER B CA 1
ATOM 2381 C C . SER B 1 74 ? -3.613 12.609 -9.336 1 91.88 74 SER B C 1
ATOM 2383 O O . SER B 1 74 ? -4.188 11.641 -8.828 1 91.88 74 SER B O 1
ATOM 2385 N N . GLN B 1 75 ? -2.549 13.172 -8.844 1 91.5 75 GLN B N 1
ATOM 2386 C CA . GLN B 1 75 ? -1.971 12.664 -7.598 1 91.5 75 GLN B CA 1
ATOM 2387 C C . GLN B 1 75 ? -2.924 12.875 -6.426 1 91.5 75 GLN B C 1
ATOM 2389 O O . GLN B 1 75 ? -3.088 11.992 -5.586 1 91.5 75 GLN B O 1
ATOM 2394 N N . ILE B 1 76 ? -3.535 14 -6.418 1 93.06 76 ILE B N 1
ATOM 2395 C CA . ILE B 1 76 ? -4.473 14.312 -5.348 1 93.06 76 ILE B CA 1
ATOM 2396 C C . ILE B 1 76 ? -5.648 13.344 -5.387 1 93.06 76 ILE B C 1
ATOM 2398 O O . ILE B 1 76 ? -6.082 12.836 -4.348 1 93.06 76 ILE B O 1
ATOM 2402 N N . ASN B 1 77 ? -6.105 13.086 -6.594 1 95.5 77 ASN B N 1
ATOM 2403 C CA . ASN B 1 77 ? -7.207 12.141 -6.75 1 95.5 77 ASN B CA 1
ATOM 2404 C C . ASN B 1 77 ? -6.824 10.742 -6.258 1 95.5 77 ASN B C 1
ATOM 2406 O O . ASN B 1 77 ? -7.617 10.078 -5.594 1 95.5 77 ASN B O 1
ATOM 2410 N N . MET B 1 78 ? -5.656 10.305 -6.547 1 96.38 78 MET B N 1
ATOM 2411 C CA . MET B 1 78 ? -5.199 8.992 -6.109 1 96.38 78 MET B CA 1
ATOM 2412 C C . MET B 1 78 ? -5.074 8.938 -4.59 1 96.38 78 MET B C 1
ATOM 2414 O O . MET B 1 78 ? -5.383 7.914 -3.973 1 96.38 78 MET B O 1
ATOM 2418 N N . ILE B 1 79 ? -4.633 10.023 -4.012 1 96.75 79 ILE B N 1
ATOM 2419 C CA . ILE B 1 79 ? -4.477 10.102 -2.564 1 96.75 79 ILE B CA 1
ATOM 2420 C C . ILE B 1 79 ? -5.84 9.953 -1.892 1 96.75 79 ILE B C 1
ATOM 2422 O O . ILE B 1 79 ? -6.008 9.125 -0.993 1 96.75 79 ILE B O 1
ATOM 2426 N N . TYR B 1 80 ? -6.812 10.688 -2.332 1 97.75 80 TYR B N 1
ATOM 2427 C CA . TYR B 1 80 ? -8.125 10.648 -1.691 1 97.75 80 TYR B CA 1
ATOM 2428 C C . TYR B 1 80 ? -8.828 9.328 -1.975 1 97.75 80 TYR B C 1
ATOM 2430 O O . TYR B 1 80 ? -9.562 8.812 -1.131 1 97.75 80 TYR B O 1
ATOM 2438 N N . GLU B 1 81 ? -8.586 8.773 -3.201 1 98.31 81 GLU B N 1
ATOM 2439 C CA . GLU B 1 81 ? -9.109 7.441 -3.469 1 98.31 81 GLU B CA 1
ATOM 2440 C C . GLU B 1 81 ? -8.555 6.422 -2.479 1 98.31 81 GLU B C 1
ATOM 2442 O O . GLU B 1 81 ? -9.281 5.559 -1.991 1 98.31 81 GLU B O 1
ATOM 2447 N N . THR B 1 82 ? -7.32 6.504 -2.188 1 98.56 82 THR B N 1
ATOM 2448 C CA . THR B 1 82 ? -6.664 5.613 -1.233 1 98.56 82 THR B CA 1
ATOM 2449 C C . THR B 1 82 ? -7.211 5.836 0.175 1 98.56 82 THR B C 1
ATOM 2451 O O . THR B 1 82 ? -7.496 4.879 0.894 1 98.56 82 THR B O 1
ATOM 2454 N N . ARG B 1 83 ? -7.352 7.105 0.616 1 98.62 83 ARG B N 1
ATOM 2455 C CA . ARG B 1 83 ? -7.922 7.418 1.923 1 98.62 83 ARG B CA 1
ATOM 2456 C C . ARG B 1 83 ? -9.328 6.852 2.055 1 98.62 83 ARG B C 1
ATOM 2458 O O . ARG B 1 83 ? -9.672 6.25 3.076 1 98.62 83 ARG B O 1
ATOM 2465 N N . LEU B 1 84 ? -10.133 7.02 0.964 1 98.62 84 LEU B N 1
ATOM 2466 C CA . LEU B 1 84 ? -11.516 6.559 0.962 1 98.62 84 LEU B CA 1
ATOM 2467 C C . LEU B 1 84 ? -11.578 5.039 1.077 1 98.62 84 LEU B C 1
ATOM 2469 O O . LEU B 1 84 ? -12.555 4.492 1.606 1 98.62 84 LEU B O 1
ATOM 2473 N N . MET B 1 85 ? -10.547 4.438 0.641 1 98.12 85 MET B N 1
ATOM 2474 C CA . MET B 1 85 ? -10.5 2.98 0.733 1 98.12 85 MET B CA 1
ATOM 2475 C C . MET B 1 85 ? -10.055 2.537 2.123 1 98.12 85 MET B C 1
ATOM 2477 O O . MET B 1 85 ? -10.664 1.648 2.721 1 98.12 85 MET B O 1
ATOM 2481 N N . LEU B 1 86 ? -9.086 3.123 2.723 1 98.62 86 LEU B N 1
ATOM 2482 C CA . LEU B 1 86 ? -8.391 2.611 3.9 1 98.62 86 LEU B CA 1
ATOM 2483 C C . LEU B 1 86 ? -9.07 3.088 5.18 1 98.62 86 LEU B C 1
ATOM 2485 O O . LEU B 1 86 ? -9.328 2.291 6.086 1 98.62 86 LEU B O 1
ATOM 2489 N N . GLU B 1 87 ? -9.344 4.363 5.301 1 98.75 87 GLU B N 1
ATOM 2490 C CA . GLU B 1 87 ? -9.734 4.934 6.586 1 98.75 87 GLU B CA 1
ATOM 2491 C C . GLU B 1 87 ? -11.125 4.461 7 1 98.75 87 GLU B C 1
ATOM 2493 O O . GLU B 1 87 ? -11.32 3.996 8.125 1 98.75 87 GLU B O 1
ATOM 2498 N N . PRO B 1 88 ? -12.172 4.52 6.082 1 98.81 88 PRO B N 1
ATOM 2499 C CA . PRO B 1 88 ? -13.461 3.941 6.48 1 98.81 88 PRO B CA 1
ATOM 2500 C C . PRO B 1 88 ? -13.367 2.449 6.789 1 98.81 88 PRO B C 1
ATOM 2502 O O . PRO B 1 88 ? -14.016 1.967 7.723 1 98.81 88 PRO B O 1
ATOM 2505 N N . TYR B 1 89 ? -12.562 1.726 6.008 1 98.5 89 TYR B N 1
ATOM 2506 C CA . TYR B 1 89 ? -12.359 0.304 6.266 1 98.5 89 TYR B CA 1
ATOM 2507 C C . TYR B 1 89 ? -11.773 0.079 7.652 1 98.5 89 TYR B C 1
ATOM 2509 O O . TYR B 1 89 ? -12.234 -0.791 8.398 1 98.5 89 TYR B O 1
ATOM 2517 N N . ALA B 1 90 ? -10.719 0.83 7.988 1 98.5 90 ALA B N 1
ATOM 2518 C CA . ALA B 1 90 ? -10.086 0.728 9.297 1 98.5 90 ALA B CA 1
ATOM 2519 C C . ALA B 1 90 ? -11.102 0.962 10.414 1 98.5 90 ALA B C 1
ATOM 2521 O O . ALA B 1 90 ? -11.086 0.265 11.43 1 98.5 90 ALA B O 1
ATOM 2522 N N . ILE B 1 91 ? -11.953 1.876 10.203 1 98.69 91 ILE B N 1
ATOM 2523 C CA . ILE B 1 91 ? -12.961 2.207 11.203 1 98.69 91 ILE B CA 1
ATOM 2524 C C . ILE B 1 91 ? -13.914 1.025 11.391 1 98.69 91 ILE B C 1
ATOM 2526 O O . ILE B 1 91 ? -14.141 0.576 12.516 1 98.69 91 ILE B O 1
ATOM 2530 N N . SER B 1 92 ? -14.414 0.464 10.273 1 98.19 92 SER B N 1
ATOM 2531 C CA . SER B 1 92 ? -15.438 -0.575 10.344 1 98.19 92 SER B CA 1
ATOM 2532 C C . SER B 1 92 ? -14.859 -1.888 10.859 1 98.19 92 SER B C 1
ATOM 2534 O O . SER B 1 92 ? -15.547 -2.654 11.531 1 98.19 92 SER B O 1
ATOM 2536 N N . HIS B 1 93 ? -13.586 -2.104 10.641 1 97.56 93 HIS B N 1
ATOM 2537 C CA . HIS B 1 93 ? -13.039 -3.422 10.93 1 97.56 93 HIS B CA 1
ATOM 2538 C C . HIS B 1 93 ? -12.148 -3.389 12.172 1 97.56 93 HIS B C 1
ATOM 2540 O O . HIS B 1 93 ? -11.961 -4.41 12.828 1 97.56 93 HIS B O 1
ATOM 2546 N N . TYR B 1 94 ? -11.617 -2.211 12.492 1 97.81 94 TYR B N 1
ATOM 2547 C CA . TYR B 1 94 ? -10.602 -2.176 13.539 1 97.81 94 TYR B CA 1
ATOM 2548 C C . TYR B 1 94 ? -10.906 -1.093 14.57 1 97.81 94 TYR B C 1
ATOM 2550 O O . TYR B 1 94 ? -10.195 -0.952 15.562 1 97.81 94 TYR B O 1
ATOM 2558 N N . GLY B 1 95 ? -11.969 -0.291 14.32 1 97.69 95 GLY B N 1
ATOM 2559 C CA . GLY B 1 95 ? -12.289 0.804 15.219 1 97.69 95 GLY B CA 1
ATOM 2560 C C . GLY B 1 95 ? -12.562 0.347 16.641 1 97.69 95 GLY B C 1
ATOM 2561 O O . GLY B 1 95 ? -12.297 1.078 17.594 1 97.69 95 GLY B O 1
ATOM 2562 N N . ASN B 1 96 ? -13.07 -0.849 16.75 1 97.69 96 ASN B N 1
ATOM 2563 C CA . ASN B 1 96 ? -13.445 -1.393 18.047 1 97.69 96 ASN B CA 1
ATOM 2564 C C . ASN B 1 96 ? -12.219 -1.692 18.906 1 97.69 96 ASN B C 1
ATOM 2566 O O . ASN B 1 96 ? -12.336 -1.934 20.109 1 97.69 96 ASN B O 1
ATOM 2570 N N . ARG B 1 97 ? -11.047 -1.655 18.344 1 97.69 97 ARG B N 1
ATOM 2571 C CA . ARG B 1 97 ? -9.805 -1.904 19.062 1 97.69 97 ARG B CA 1
ATOM 2572 C C . ARG B 1 97 ? -9.328 -0.648 19.797 1 97.69 97 ARG B C 1
ATOM 2574 O O . ARG B 1 97 ? -8.438 -0.712 20.641 1 97.69 97 ARG B O 1
ATOM 2581 N N . ILE B 1 98 ? -9.812 0.489 19.438 1 98.06 98 ILE B N 1
ATOM 2582 C CA . ILE B 1 98 ? -9.453 1.759 20.047 1 98.06 98 ILE B CA 1
ATOM 2583 C C . ILE B 1 98 ? -10.289 1.977 21.312 1 98.06 98 ILE B C 1
ATOM 2585 O O . ILE B 1 98 ? -11.516 1.828 21.281 1 98.06 98 ILE B O 1
ATOM 2589 N N . GLU B 1 99 ? -9.641 2.312 22.312 1 97.5 99 GLU B N 1
ATOM 2590 C CA . GLU B 1 99 ? -10.312 2.498 23.594 1 97.5 99 GLU B CA 1
ATOM 2591 C C . GLU B 1 99 ? -11.32 3.639 23.531 1 97.5 99 GLU B C 1
ATOM 2593 O O . GLU B 1 99 ? -11.047 4.688 22.938 1 97.5 99 GLU B O 1
ATOM 2598 N N . GLN B 1 100 ? -12.414 3.467 24.234 1 96.94 100 GLN B N 1
ATOM 2599 C CA . GLN B 1 100 ? -13.492 4.445 24.234 1 96.94 100 GLN B CA 1
ATOM 2600 C C . GLN B 1 100 ? -13.031 5.781 24.797 1 96.94 100 GLN B C 1
ATOM 2602 O O . GLN B 1 100 ? -13.484 6.84 24.375 1 96.94 100 GLN B O 1
ATOM 2607 N N . ASP B 1 101 ? -12.133 5.707 25.703 1 97.94 101 ASP B N 1
ATOM 2608 C CA . ASP B 1 101 ? -11.633 6.93 26.328 1 97.94 101 ASP B CA 1
ATOM 2609 C C . ASP B 1 101 ? -10.93 7.82 25.312 1 97.94 101 ASP B C 1
ATOM 2611 O O . ASP B 1 101 ? -10.984 9.047 25.406 1 97.94 101 ASP B O 1
ATOM 2615 N N . ILE B 1 102 ? -10.289 7.199 24.406 1 98 102 ILE B N 1
ATOM 2616 C CA . ILE B 1 102 ? -9.602 7.957 23.375 1 98 102 ILE B CA 1
ATOM 2617 C C . ILE B 1 102 ? -10.625 8.719 22.516 1 98 102 ILE B C 1
ATOM 2619 O O . ILE B 1 102 ? -10.461 9.914 22.266 1 98 102 ILE B O 1
ATOM 2623 N N . TYR B 1 103 ? -11.758 8.07 22.141 1 97.88 103 TYR B N 1
ATOM 2624 C CA . TYR B 1 103 ? -12.828 8.727 21.391 1 97.88 103 TYR B CA 1
ATOM 2625 C C . TYR B 1 103 ? -13.445 9.852 22.203 1 97.88 103 TYR B C 1
ATOM 2627 O O . TYR B 1 103 ? -13.734 10.93 21.672 1 97.88 103 TYR B O 1
ATOM 2635 N N . MET B 1 104 ? -13.578 9.578 23.422 1 97.88 104 MET B N 1
ATOM 2636 C CA . MET B 1 104 ? -14.188 10.578 24.297 1 97.88 104 MET B CA 1
ATOM 2637 C C . MET B 1 104 ? -13.305 11.82 24.391 1 97.88 104 MET B C 1
ATOM 2639 O O . MET B 1 104 ? -13.805 12.945 24.359 1 97.88 104 MET B O 1
ATOM 2643 N N . ASN B 1 105 ? -12.016 11.578 24.516 1 97.12 105 ASN B N 1
ATOM 2644 C CA . ASN B 1 105 ? -11.086 12.695 24.562 1 97.12 105 ASN B CA 1
ATOM 2645 C C . ASN B 1 105 ? -11.164 13.547 23.297 1 97.12 105 ASN B C 1
ATOM 2647 O O . ASN B 1 105 ? -11.211 14.781 23.375 1 97.12 105 ASN B O 1
ATOM 2651 N N . TYR B 1 106 ? -11.227 12.945 22.125 1 97.12 106 TYR B N 1
ATOM 2652 C CA . TYR B 1 106 ? -11.375 13.672 20.875 1 97.12 106 TYR B CA 1
ATOM 2653 C C . TYR B 1 106 ? -12.703 14.414 20.828 1 97.12 106 TYR B C 1
ATOM 2655 O O . TYR B 1 106 ? -12.758 15.578 20.422 1 97.12 106 TYR B O 1
ATOM 2663 N N . TYR B 1 107 ? -13.758 13.727 21.25 1 97.44 107 TYR B N 1
ATOM 2664 C CA . TYR B 1 107 ? -15.078 14.328 21.266 1 97.44 107 TYR B CA 1
ATOM 2665 C C . TYR B 1 107 ? -15.086 15.609 22.094 1 97.44 107 TYR B C 1
ATOM 2667 O O . TYR B 1 107 ? -15.57 16.641 21.656 1 97.44 107 TYR B O 1
ATOM 2675 N N . GLN B 1 108 ? -14.5 15.5 23.25 1 97.25 108 GLN B N 1
ATOM 2676 C CA . GLN B 1 108 ? -14.461 16.641 24.172 1 97.25 108 GLN B CA 1
ATOM 2677 C C . GLN B 1 108 ? -13.602 17.766 23.594 1 97.25 108 GLN B C 1
ATOM 2679 O O . GLN B 1 108 ? -13.969 18.938 23.703 1 97.25 108 GLN B O 1
ATOM 2684 N N . ASP B 1 109 ? -12.492 17.422 23.047 1 96.62 109 ASP B N 1
ATOM 2685 C CA . ASP B 1 109 ? -11.617 18.422 22.438 1 96.62 109 ASP B CA 1
ATOM 2686 C C . ASP B 1 109 ? -12.32 19.156 21.297 1 96.62 109 ASP B C 1
ATOM 2688 O O . ASP B 1 109 ? -12.227 20.375 21.203 1 96.62 109 ASP B O 1
ATOM 2692 N N . TYR B 1 110 ? -13.094 18.406 20.469 1 96.5 110 TYR B N 1
ATOM 2693 C CA . TYR B 1 110 ? -13.797 19.016 19.344 1 96.5 110 TYR B CA 1
ATOM 2694 C C . TYR B 1 110 ? -14.93 19.906 19.828 1 96.5 110 TYR B C 1
ATOM 2696 O O . TYR B 1 110 ? -15.133 21 19.297 1 96.5 110 TYR B O 1
ATOM 2704 N N . GLN B 1 111 ? -15.562 19.484 20.812 1 96.38 111 GLN B N 1
ATOM 2705 C CA . GLN B 1 111 ? -16.625 20.297 21.406 1 96.38 111 GLN B CA 1
ATOM 2706 C C . GLN B 1 111 ? -16.078 21.594 21.984 1 96.38 111 GLN B C 1
ATOM 2708 O O . GLN B 1 111 ? -16.656 22.672 21.797 1 96.38 111 GLN B O 1
ATOM 2713 N N . ALA B 1 112 ? -15.023 21.406 22.688 1 95.88 112 ALA B N 1
ATOM 2714 C CA . ALA B 1 112 ? -14.391 22.578 23.297 1 95.88 112 ALA B CA 1
ATOM 2715 C C . ALA B 1 112 ? -13.961 23.578 22.234 1 95.88 112 ALA B C 1
ATOM 2717 O O . ALA B 1 112 ? -14.133 24.797 22.391 1 95.88 112 ALA B O 1
ATOM 2718 N N . TYR B 1 113 ? -13.43 23.078 21.156 1 95.12 113 TYR B N 1
ATOM 2719 C CA . TYR B 1 113 ? -13.008 23.938 20.062 1 95.12 113 TYR B CA 1
ATOM 2720 C C . TYR B 1 113 ? -14.188 24.719 19.5 1 95.12 113 TYR B C 1
ATOM 2722 O O . TYR B 1 113 ? -14.07 25.922 19.234 1 95.12 113 TYR B O 1
ATOM 2730 N N . LEU B 1 114 ? -15.328 24.062 19.312 1 95.06 114 LEU B N 1
ATOM 2731 C CA . LEU B 1 114 ? -16.516 24.703 18.75 1 95.06 114 LEU B CA 1
ATOM 2732 C C . LEU B 1 114 ? -17.062 25.766 19.688 1 95.06 114 LEU B C 1
ATOM 2734 O O . LEU B 1 114 ? -17.781 26.672 19.266 1 95.06 114 LEU B O 1
ATOM 2738 N N . LYS B 1 115 ? -16.688 25.719 20.922 1 95.62 115 LYS B N 1
ATOM 2739 C CA . LYS B 1 115 ? -17.109 26.688 21.922 1 95.62 115 LYS B CA 1
ATOM 2740 C C . LYS B 1 115 ? -16.078 27.797 22.094 1 95.62 115 LYS B C 1
ATOM 2742 O O . LYS B 1 115 ? -16.203 28.625 23 1 95.62 115 LYS B O 1
ATOM 2747 N N . GLY B 1 116 ? -15.047 27.781 21.328 1 92.88 116 GLY B N 1
ATOM 2748 C CA . GLY B 1 116 ? -14.109 28.906 21.281 1 92.88 116 GLY B CA 1
ATOM 2749 C C . GLY B 1 116 ? -12.828 28.625 22.047 1 92.88 116 GLY B C 1
ATOM 2750 O O . GLY B 1 116 ? -12.016 29.531 22.25 1 92.88 116 GLY B O 1
ATOM 2751 N N . ARG B 1 117 ? -12.656 27.422 22.438 1 93.38 117 ARG B N 1
ATOM 2752 C CA . ARG B 1 117 ? -11.422 27.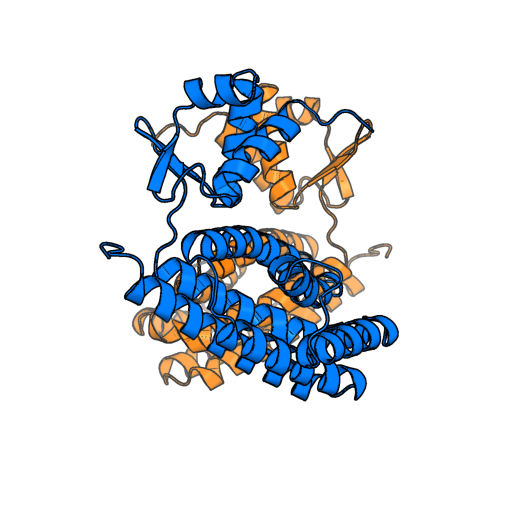062 23.125 1 93.38 117 ARG B CA 1
ATOM 2753 C C . ARG B 1 117 ? -10.367 26.562 22.156 1 93.38 117 ARG B C 1
ATOM 2755 O O . ARG B 1 117 ? -10.703 26.047 21.078 1 93.38 117 ARG B O 1
ATOM 2762 N N . ASP B 1 118 ? -9.188 26.609 22.609 1 89.94 118 ASP B N 1
ATOM 2763 C CA . ASP B 1 118 ? -8.086 26.156 21.766 1 89.94 118 ASP B CA 1
ATOM 2764 C C . ASP B 1 118 ? -7.934 24.641 21.844 1 89.94 118 ASP B C 1
ATOM 2766 O O . ASP B 1 118 ? -8.203 24.031 22.891 1 89.94 118 ASP B O 1
ATOM 2770 N N . LEU B 1 119 ? -7.508 24.109 20.75 1 88.31 119 LEU B N 1
ATOM 2771 C CA . LEU B 1 119 ? -7.145 22.703 20.75 1 88.31 119 LEU B CA 1
ATOM 2772 C C . LEU B 1 119 ? -5.832 22.484 21.5 1 88.31 119 LEU B C 1
ATOM 2774 O O . LEU B 1 119 ? -5.004 23.391 21.578 1 88.31 119 LEU B O 1
ATOM 2778 N N . PRO B 1 120 ? -5.676 21.266 22.047 1 87.12 120 PRO B N 1
ATOM 2779 C CA . PRO B 1 120 ? -4.426 20.953 22.75 1 87.12 120 PRO B CA 1
ATOM 2780 C C . PRO B 1 120 ? -3.213 20.969 21.812 1 87.12 120 PRO B C 1
ATOM 2782 O O . PRO B 1 120 ? -2.076 21.109 22.281 1 87.12 120 PRO B O 1
ATOM 2785 N N . TYR B 1 121 ? -3.441 20.703 20.484 1 87.06 121 TYR B N 1
ATOM 2786 C CA . TYR B 1 121 ? -2.447 20.75 19.422 1 87.06 121 TYR B CA 1
ATOM 2787 C C . TYR B 1 121 ? -2.926 21.625 18.266 1 87.06 121 TYR B C 1
ATOM 2789 O O . TYR B 1 121 ? -4.066 22.094 18.266 1 87.06 121 TYR B O 1
ATOM 2797 N N . SER B 1 122 ? -1.969 21.891 17.375 1 89.06 122 SER B N 1
ATOM 2798 C CA . SER B 1 122 ? -2.42 22.609 16.188 1 89.06 122 SER B CA 1
ATOM 2799 C C . SER B 1 122 ? -3.541 21.844 15.477 1 89.06 122 SER B C 1
ATOM 2801 O O . SER B 1 122 ? -3.627 20.625 15.562 1 89.06 122 SER B O 1
ATOM 2803 N N . TYR B 1 123 ? -4.383 22.547 14.781 1 88.69 123 TYR B N 1
ATOM 2804 C CA . TYR B 1 123 ? -5.473 21.969 14.008 1 88.69 123 TYR B CA 1
ATOM 2805 C C . TYR B 1 123 ? -4.961 20.859 13.094 1 88.69 123 TYR B C 1
ATOM 2807 O O . TYR B 1 123 ? -5.535 19.781 13.039 1 88.69 123 TYR B O 1
ATOM 2815 N N . ASP B 1 124 ? -3.838 21.125 12.414 1 89.56 124 ASP B N 1
ATOM 2816 C CA . ASP B 1 124 ? -3.279 20.156 11.461 1 89.56 124 ASP B CA 1
ATOM 2817 C C . ASP B 1 124 ? -2.805 18.891 12.172 1 89.56 124 ASP B C 1
ATOM 2819 O O . ASP B 1 124 ? -3.027 17.781 11.688 1 89.56 124 ASP B O 1
ATOM 2823 N N . ASP B 1 125 ? -2.16 19.109 13.328 1 91.19 125 ASP B N 1
ATOM 2824 C CA . ASP B 1 125 ? -1.685 17.969 14.094 1 91.19 125 ASP B CA 1
ATOM 2825 C C . ASP B 1 125 ? -2.852 17.125 14.594 1 91.19 125 ASP B C 1
ATOM 2827 O O . ASP B 1 125 ? -2.809 15.891 14.508 1 91.19 125 ASP B O 1
ATOM 2831 N N . MET B 1 126 ? -3.869 17.766 15.094 1 92.5 126 MET B N 1
ATOM 2832 C CA . MET B 1 126 ? -5.035 17.047 15.594 1 92.5 126 MET B CA 1
ATOM 2833 C C . MET B 1 126 ? -5.73 16.281 14.477 1 92.5 126 MET B C 1
ATOM 2835 O O . MET B 1 126 ? -6.176 15.156 14.672 1 92.5 126 MET B O 1
ATOM 2839 N N . ASP B 1 127 ? -5.863 16.922 13.336 1 94.75 127 ASP B N 1
ATOM 2840 C CA . ASP B 1 127 ? -6.453 16.281 12.172 1 94.75 127 ASP B CA 1
ATOM 2841 C C . ASP B 1 127 ? -5.664 15.023 11.781 1 94.75 127 ASP B C 1
ATOM 2843 O O . ASP B 1 127 ? -6.246 13.953 11.586 1 94.75 127 ASP B O 1
ATOM 2847 N N . ASP B 1 128 ? -4.363 15.148 11.742 1 94.44 128 ASP B N 1
ATOM 2848 C CA . ASP B 1 128 ? -3.494 14.031 11.383 1 94.44 128 ASP B CA 1
ATOM 2849 C C . ASP B 1 128 ? -3.623 12.891 12.383 1 94.44 128 ASP B C 1
ATOM 2851 O O . ASP B 1 128 ? -3.754 11.727 12 1 94.44 128 ASP B O 1
ATOM 2855 N N . LEU B 1 129 ? -3.551 13.266 13.625 1 95.62 129 LEU B N 1
ATOM 2856 C CA . LEU B 1 129 ? -3.598 12.266 14.688 1 95.62 129 LEU B CA 1
ATOM 2857 C C . LEU B 1 129 ? -4.93 11.523 14.672 1 95.62 129 LEU B C 1
ATOM 2859 O O . LEU B 1 129 ? -4.969 10.312 14.906 1 95.62 129 LEU B O 1
ATOM 2863 N N . PHE B 1 130 ? -6.004 12.25 14.367 1 97.81 130 PHE B N 1
ATOM 2864 C CA . PHE B 1 130 ? -7.34 11.664 14.336 1 97.81 130 PHE B CA 1
ATOM 2865 C C . PHE B 1 130 ? -7.426 10.578 13.273 1 97.81 130 PHE B C 1
ATOM 2867 O O . PHE B 1 130 ? -7.887 9.469 13.547 1 97.81 130 PHE B O 1
ATOM 2874 N N . HIS B 1 131 ? -6.961 10.805 12.133 1 98.19 131 HIS B N 1
ATOM 2875 C CA . HIS B 1 131 ? -6.984 9.828 11.047 1 98.19 131 HIS B CA 1
ATOM 2876 C C . HIS B 1 131 ? -6.008 8.688 11.312 1 98.19 131 HIS B C 1
ATOM 2878 O O . HIS B 1 131 ? -6.336 7.523 11.094 1 98.19 131 HIS B O 1
ATOM 2884 N N . GLN B 1 132 ? -4.832 9.094 11.852 1 97.5 132 GLN B N 1
ATOM 2885 C CA . GLN B 1 132 ? -3.785 8.117 12.125 1 97.5 132 GLN B CA 1
ATOM 2886 C C . GLN B 1 132 ? -4.234 7.105 13.18 1 97.5 132 GLN B C 1
ATOM 2888 O O . GLN B 1 132 ? -3.848 5.934 13.133 1 97.5 132 GLN B O 1
ATOM 2893 N N . MET B 1 133 ? -5.02 7.555 14.117 1 97.38 133 MET B N 1
ATOM 2894 C CA . MET B 1 133 ? -5.461 6.684 15.203 1 97.38 133 MET B CA 1
ATOM 2895 C C . MET B 1 133 ? -6.195 5.461 14.656 1 97.38 133 MET B C 1
ATOM 2897 O O . MET B 1 133 ? -6.004 4.348 15.141 1 97.38 133 MET B O 1
ATOM 2901 N N . PHE B 1 134 ? -7.012 5.633 13.617 1 98.19 134 PHE B N 1
ATOM 2902 C CA . PHE B 1 134 ? -7.734 4.516 13.016 1 98.19 134 PHE B CA 1
ATOM 2903 C C . PHE B 1 134 ? -6.77 3.57 12.305 1 98.19 134 PHE B C 1
ATOM 2905 O O . PHE B 1 134 ? -6.902 2.35 12.414 1 98.19 134 PHE B O 1
ATOM 2912 N N . MET B 1 135 ? -5.82 4.137 11.648 1 98.06 135 MET B N 1
ATOM 2913 C CA . MET B 1 135 ? -4.859 3.316 10.922 1 98.06 135 MET B CA 1
ATOM 2914 C C . MET B 1 135 ? -3.955 2.551 11.883 1 98.06 135 MET B C 1
ATOM 2916 O O . MET B 1 135 ? -3.609 1.396 11.633 1 98.06 135 MET B O 1
ATOM 2920 N N . ASP B 1 136 ? -3.59 3.207 12.984 1 97.12 136 ASP B N 1
ATOM 2921 C CA . ASP B 1 136 ? -2.736 2.564 13.977 1 97.12 136 ASP B CA 1
ATOM 2922 C C . ASP B 1 136 ? -3.422 1.342 14.586 1 97.12 136 ASP B C 1
ATOM 2924 O O . ASP B 1 136 ? -2.754 0.419 15.055 1 97.12 136 ASP B O 1
ATOM 2928 N N . ALA B 1 137 ? -4.695 1.35 14.586 1 97.5 137 ALA B N 1
ATOM 2929 C CA . ALA B 1 137 ? -5.457 0.236 15.141 1 97.5 137 ALA B CA 1
ATOM 2930 C C . ALA B 1 137 ? -5.508 -0.938 14.172 1 97.5 137 ALA B C 1
ATOM 2932 O O . ALA B 1 137 ? -5.875 -2.053 14.547 1 97.5 137 ALA B O 1
ATOM 2933 N N . THR B 1 138 ? -5.156 -0.706 12.891 1 96.75 138 THR B N 1
ATOM 2934 C CA . THR B 1 138 ? -5.199 -1.727 11.844 1 96.75 138 THR B CA 1
ATOM 2935 C C . THR B 1 138 ? -4.062 -2.729 12.023 1 96.75 138 THR B C 1
ATOM 2937 O O . THR B 1 138 ? -2.932 -2.346 12.328 1 96.75 138 THR B O 1
ATOM 2940 N N . SER B 1 139 ? -4.34 -4.039 11.844 1 94.44 139 SER B N 1
ATOM 2941 C CA . SER B 1 139 ? -3.342 -5.094 12.008 1 94.44 139 SER B CA 1
ATOM 2942 C C . SER B 1 139 ? -2.67 -5.426 10.672 1 94.44 139 SER B C 1
ATOM 2944 O O . SER B 1 139 ? -1.64 -6.102 10.648 1 94.44 139 SER B O 1
ATOM 2946 N N . ASN B 1 140 ? -3.213 -4.973 9.664 1 97 140 ASN B N 1
ATOM 2947 C CA . ASN B 1 140 ? -2.686 -5.293 8.344 1 97 140 ASN B CA 1
ATOM 2948 C C . ASN B 1 140 ? -1.521 -4.383 7.969 1 97 140 ASN B C 1
ATOM 2950 O O . ASN B 1 140 ? -1.72 -3.201 7.684 1 97 140 ASN B O 1
ATOM 2954 N N . VAL B 1 141 ? -0.352 -4.895 7.887 1 94.81 141 VAL B N 1
ATOM 2955 C CA . VAL B 1 141 ? 0.873 -4.125 7.695 1 94.81 141 VAL B CA 1
ATOM 2956 C C . VAL B 1 141 ? 0.88 -3.498 6.305 1 94.81 141 VAL B C 1
ATOM 2958 O O . VAL B 1 141 ? 1.49 -2.449 6.094 1 94.81 141 VAL B O 1
ATOM 2961 N N . TYR B 1 142 ? 0.227 -4.117 5.344 1 96.44 142 TYR B N 1
ATOM 2962 C CA . TYR B 1 142 ? 0.189 -3.584 3.986 1 96.44 142 TYR B CA 1
ATOM 2963 C C . TYR B 1 142 ? -0.666 -2.324 3.92 1 96.44 142 TYR B C 1
ATOM 2965 O O . TYR B 1 142 ? -0.343 -1.386 3.186 1 96.44 142 TYR B O 1
ATOM 2973 N N . PHE B 1 143 ? -1.763 -2.291 4.68 1 97.81 143 PHE B N 1
ATOM 2974 C CA . PHE B 1 143 ? -2.586 -1.093 4.777 1 97.81 143 PHE B CA 1
ATOM 2975 C C . PHE B 1 143 ? -1.807 0.049 5.418 1 97.81 143 PHE B C 1
ATOM 2977 O O . PHE B 1 143 ? -1.857 1.186 4.945 1 97.81 143 PHE B O 1
ATOM 2984 N N . LEU B 1 144 ? -1.067 -0.322 6.457 1 96.75 144 LEU B N 1
ATOM 2985 C CA . LEU B 1 144 ? -0.272 0.673 7.168 1 96.75 144 LEU B CA 1
ATOM 2986 C C . LEU B 1 144 ? 0.814 1.249 6.266 1 96.75 144 LEU B C 1
ATOM 2988 O O . LEU B 1 144 ? 1.034 2.463 6.25 1 96.75 144 LEU B O 1
ATOM 2992 N N . LYS B 1 145 ? 1.445 0.389 5.516 1 94.38 145 LYS B N 1
ATOM 2993 C CA . LYS B 1 145 ? 2.494 0.827 4.598 1 94.38 145 LYS B CA 1
ATOM 2994 C C . LYS B 1 145 ? 1.933 1.747 3.52 1 94.38 145 LYS B C 1
ATOM 2996 O O . LYS B 1 145 ? 2.539 2.768 3.188 1 94.38 145 LYS B O 1
ATOM 3001 N N . THR B 1 146 ? 0.799 1.381 3.004 1 96.81 146 THR B N 1
ATOM 3002 C CA . THR B 1 146 ? 0.151 2.205 1.991 1 96.81 146 THR B CA 1
ATOM 3003 C C . THR B 1 146 ? -0.222 3.57 2.562 1 96.81 146 THR B C 1
ATOM 3005 O O . THR B 1 146 ? 0.019 4.602 1.93 1 96.81 146 THR B O 1
ATOM 3008 N N . TYR B 1 147 ? -0.746 3.57 3.717 1 97.62 147 TYR B N 1
ATOM 3009 C CA . TYR B 1 147 ? -1.155 4.82 4.348 1 97.62 147 TYR B CA 1
ATOM 3010 C C . TYR B 1 147 ? 0.048 5.719 4.613 1 97.62 147 TYR B C 1
ATOM 3012 O O . TYR B 1 147 ? -0.047 6.941 4.504 1 97.62 147 TYR B O 1
ATOM 3020 N N . GLU B 1 148 ? 1.15 5.156 5.008 1 94.19 148 GLU B N 1
ATOM 3021 C CA . GLU B 1 148 ? 2.375 5.918 5.23 1 94.19 148 GLU B CA 1
ATOM 3022 C C . GLU B 1 148 ? 2.814 6.637 3.957 1 94.19 148 GLU B C 1
ATOM 3024 O O . GLU B 1 148 ? 3.275 7.781 4.012 1 94.19 148 GLU B O 1
ATOM 3029 N N . LEU B 1 149 ? 2.66 5.988 2.857 1 92.31 149 LEU B N 1
ATOM 3030 C CA . LEU B 1 149 ? 3.029 6.582 1.577 1 92.31 149 LEU B CA 1
ATOM 3031 C C . LEU B 1 149 ? 2.164 7.801 1.273 1 92.31 149 LEU B C 1
ATOM 3033 O O . LEU B 1 149 ? 2.678 8.852 0.883 1 92.31 149 LEU B O 1
ATOM 3037 N N . ILE B 1 150 ? 0.845 7.648 1.552 1 95.88 150 ILE B N 1
ATOM 3038 C CA . ILE B 1 150 ? -0.022 8.758 1.171 1 95.88 150 ILE B CA 1
ATOM 3039 C C . ILE B 1 150 ? 0.045 9.852 2.234 1 95.88 150 ILE B C 1
ATOM 3041 O O . ILE B 1 150 ? -0.203 11.023 1.942 1 95.88 150 ILE B O 1
ATOM 3045 N N . ASN B 1 151 ? 0.374 9.484 3.479 1 94.5 151 ASN B N 1
ATOM 3046 C CA . ASN B 1 151 ? 0.491 10.477 4.539 1 94.5 151 ASN B CA 1
ATOM 3047 C C . ASN B 1 151 ? 1.554 11.523 4.211 1 94.5 151 ASN B C 1
ATOM 3049 O O . ASN B 1 151 ? 1.368 12.711 4.484 1 94.5 151 ASN B O 1
ATOM 3053 N N . SER B 1 152 ? 2.658 11.086 3.621 1 92.06 152 SER B N 1
ATOM 3054 C CA . SER B 1 152 ? 3.699 12.008 3.174 1 92.06 152 SER B CA 1
ATOM 3055 C C . SER B 1 152 ? 3.166 12.977 2.127 1 92.06 152 SER B C 1
ATOM 3057 O O . SER B 1 152 ? 3.473 14.172 2.164 1 92.06 152 SER B O 1
ATOM 3059 N N . GLN B 1 153 ? 2.312 12.484 1.288 1 92.69 153 GLN B N 1
ATOM 3060 C CA . GLN B 1 153 ? 1.745 13.312 0.228 1 92.69 153 GLN B CA 1
ATOM 3061 C C . GLN B 1 153 ? 0.676 14.25 0.775 1 92.69 153 GLN B C 1
ATOM 3063 O O . GLN B 1 153 ? 0.536 15.383 0.303 1 92.69 153 GLN B O 1
ATOM 3068 N N . ILE B 1 154 ? -0.056 13.805 1.748 1 93.31 154 ILE B N 1
ATOM 3069 C CA . ILE B 1 154 ? -1.081 14.609 2.402 1 93.31 154 ILE B CA 1
ATOM 3070 C C . ILE B 1 154 ? -0.441 15.844 3.039 1 93.31 154 ILE B C 1
ATOM 3072 O O . ILE B 1 154 ? -0.966 16.953 2.92 1 93.31 154 ILE B O 1
ATOM 3076 N N . LYS B 1 155 ? 0.677 15.602 3.648 1 91.5 155 LYS B N 1
ATOM 3077 C CA . LYS B 1 155 ? 1.395 16.703 4.277 1 91.5 155 LYS B CA 1
ATOM 3078 C C . LYS B 1 155 ? 1.818 17.75 3.244 1 91.5 155 LYS B C 1
ATOM 3080 O O . LYS B 1 155 ? 1.638 18.953 3.453 1 91.5 155 LYS B O 1
ATOM 3085 N N . ARG B 1 156 ? 2.316 17.297 2.139 1 90.38 156 ARG B N 1
ATOM 3086 C CA . ARG B 1 156 ? 2.723 18.203 1.069 1 90.38 156 ARG B CA 1
ATOM 3087 C C . ARG B 1 156 ? 1.527 18.984 0.527 1 90.38 156 ARG B C 1
ATOM 3089 O O . ARG B 1 156 ? 1.615 20.203 0.304 1 90.38 156 ARG B O 1
ATOM 3096 N N . MET B 1 157 ? 0.494 18.281 0.378 1 89.5 157 MET B N 1
ATOM 3097 C CA . MET B 1 157 ? -0.718 18.891 -0.155 1 89.5 157 MET B CA 1
ATOM 3098 C C . MET B 1 157 ? -1.23 19.984 0.777 1 89.5 157 MET B C 1
ATOM 3100 O O . MET B 1 157 ? -1.652 21.047 0.321 1 89.5 157 MET B O 1
ATOM 3104 N N . ARG B 1 158 ? -1.185 19.734 1.998 1 87.25 158 ARG B N 1
ATOM 3105 C CA . ARG B 1 158 ? -1.636 20.719 2.982 1 87.25 158 ARG B CA 1
ATOM 3106 C C . ARG B 1 158 ? -0.771 21.969 2.941 1 87.25 158 ARG B C 1
ATOM 3108 O O . ARG B 1 158 ? -1.287 23.094 3.02 1 87.25 158 ARG B O 1
ATOM 3115 N N . ILE B 1 159 ? 0.467 21.766 2.838 1 85.56 159 ILE B N 1
ATOM 3116 C CA . ILE B 1 159 ? 1.383 22.891 2.773 1 85.56 159 ILE B CA 1
ATOM 3117 C C . ILE B 1 159 ? 1.117 23.703 1.505 1 85.56 159 ILE B C 1
ATOM 3119 O O . ILE B 1 159 ? 1.017 24.922 1.552 1 85.56 159 ILE B O 1
ATOM 3123 N N . MET B 1 160 ? 0.941 23 0.469 1 83.56 160 MET B N 1
ATOM 3124 C CA . MET B 1 160 ? 0.806 23.641 -0.831 1 83.56 160 MET B CA 1
ATOM 3125 C C . MET B 1 160 ? -0.538 24.359 -0.945 1 83.56 160 MET B C 1
ATOM 3127 O O . MET B 1 160 ? -0.639 25.406 -1.592 1 83.56 160 MET B O 1
ATOM 3131 N N . SER B 1 161 ? -1.49 23.812 -0.341 1 83.25 161 SER B N 1
ATOM 3132 C CA . SER B 1 161 ? -2.828 24.375 -0.461 1 83.25 161 SER B CA 1
ATOM 3133 C C . SER B 1 161 ? -2.992 25.594 0.445 1 83.25 161 SER B C 1
ATOM 3135 O O . SER B 1 161 ? -3.887 26.422 0.233 1 83.25 161 SER B O 1
ATOM 3137 N N . GLY B 1 162 ? -2.061 25.688 1.449 1 80.75 162 GLY B N 1
ATOM 3138 C CA . GLY B 1 162 ? -2.172 26.797 2.379 1 80.75 162 GLY B CA 1
ATOM 3139 C C . GLY B 1 162 ? -3.188 26.562 3.48 1 80.75 162 GLY B C 1
ATOM 3140 O O . GLY B 1 162 ? -3.59 25.422 3.721 1 80.75 162 GLY B O 1
ATOM 3141 N N . GLU B 1 163 ? -3.525 27.609 4.141 1 80.56 163 GLU B N 1
ATOM 3142 C CA . GLU B 1 163 ? -4.391 27.516 5.312 1 80.56 163 GLU B CA 1
ATOM 3143 C C . GLU B 1 163 ? -5.863 27.547 4.914 1 80.56 163 GLU B C 1
ATOM 3145 O O . GLU B 1 163 ? -6.254 28.312 4.023 1 80.56 163 GLU B O 1
ATOM 3150 N N . CYS B 1 164 ? -6.562 26.672 5.496 1 84.56 164 CYS B N 1
ATOM 3151 C CA . CYS B 1 164 ? -8 26.703 5.266 1 84.56 164 CYS B CA 1
ATOM 3152 C C . CYS B 1 164 ? -8.656 27.828 6.051 1 84.56 164 CYS B C 1
ATOM 3154 O O . CYS B 1 164 ? -8.078 28.344 7.008 1 84.56 164 CYS B O 1
ATOM 3156 N N 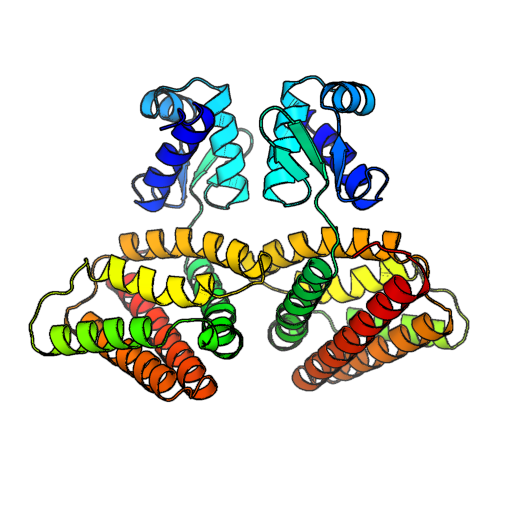. SER B 1 165 ? -9.828 28.188 5.578 1 89.56 165 SER B N 1
ATOM 3157 C CA . SER B 1 165 ? -10.609 29.203 6.273 1 89.56 165 SER B CA 1
ATOM 3158 C C . SER B 1 165 ? -11.094 28.688 7.629 1 89.56 165 SER B C 1
ATOM 3160 O O . SER B 1 165 ? -11.133 27.484 7.871 1 89.56 165 SER B O 1
ATOM 3162 N N . GLU B 1 166 ? -11.367 29.641 8.438 1 91.81 166 GLU B N 1
ATOM 3163 C CA . GLU B 1 166 ? -11.945 29.281 9.734 1 91.81 166 GLU B CA 1
ATOM 3164 C C . GLU B 1 166 ? -13.242 28.5 9.555 1 91.81 166 GLU B C 1
ATOM 3166 O O . GLU B 1 166 ? -13.516 27.562 10.312 1 91.81 166 GLU B O 1
ATOM 3171 N N . LYS B 1 167 ? -13.953 28.859 8.578 1 94.44 167 LYS B N 1
ATOM 3172 C CA . LYS B 1 167 ? -15.203 28.172 8.289 1 94.44 167 LYS B CA 1
ATOM 3173 C C . LYS B 1 167 ? -14.961 26.703 7.93 1 94.44 167 LYS B C 1
ATOM 3175 O O . LYS B 1 167 ? -15.641 25.812 8.438 1 94.44 167 LYS B O 1
ATOM 3180 N N . ARG B 1 168 ? -14.008 26.484 7.078 1 94 168 ARG B N 1
ATOM 3181 C CA . ARG B 1 168 ? -13.68 25.125 6.676 1 94 168 ARG B CA 1
ATOM 3182 C C . ARG B 1 168 ? -13.156 24.312 7.859 1 94 168 ARG B C 1
ATOM 3184 O O . ARG B 1 168 ? -13.453 23.125 7.984 1 94 168 ARG B O 1
ATOM 3191 N N . ARG B 1 169 ? -12.43 24.953 8.695 1 93.75 169 ARG B N 1
ATOM 3192 C CA . ARG B 1 169 ? -11.93 24.297 9.906 1 93.75 169 ARG B CA 1
ATOM 3193 C C . ARG B 1 169 ? -13.086 23.844 10.789 1 93.75 169 ARG B C 1
ATOM 3195 O O . ARG B 1 169 ? -13.094 22.703 11.273 1 93.75 169 ARG B O 1
ATOM 3202 N N . GLU B 1 170 ? -14 24.719 10.984 1 96 170 GLU B N 1
ATOM 3203 C CA . GLU B 1 170 ? -15.156 24.391 11.805 1 96 170 GLU B CA 1
ATOM 3204 C C . GLU B 1 170 ? -15.961 23.234 11.188 1 96 170 GLU B C 1
ATOM 3206 O O . GLU B 1 170 ? -16.422 22.344 11.906 1 96 170 GLU B O 1
ATOM 3211 N N . GLU B 1 171 ? -16.094 23.281 9.891 1 97.06 171 GLU B N 1
ATOM 3212 C CA . GLU B 1 171 ? -16.797 22.219 9.195 1 97.06 171 GLU B CA 1
ATOM 3213 C C . GLU B 1 171 ? -16.094 20.875 9.383 1 97.06 171 GLU B C 1
ATOM 3215 O O . GLU B 1 171 ? -16.734 19.859 9.609 1 97.06 171 GLU B O 1
ATOM 3220 N N . THR B 1 172 ? -14.82 20.891 9.266 1 97.06 172 THR B N 1
ATOM 3221 C CA . THR B 1 172 ? -14.039 19.672 9.461 1 97.06 172 THR B CA 1
ATOM 3222 C C . THR B 1 172 ? -14.227 19.125 10.875 1 97.06 172 THR B C 1
ATOM 3224 O O . THR B 1 172 ? -14.398 17.922 11.062 1 97.06 172 THR B O 1
ATOM 3227 N N . ILE B 1 173 ? -14.203 20.031 11.859 1 97.38 173 ILE B N 1
ATOM 3228 C CA . ILE B 1 173 ? -14.375 19.641 13.258 1 97.38 173 ILE B CA 1
ATOM 3229 C C . ILE B 1 173 ? -15.75 19.016 13.453 1 97.38 173 ILE B C 1
ATOM 3231 O O . ILE B 1 173 ? -15.891 18 14.141 1 97.38 173 ILE B O 1
ATOM 3235 N N . GLN B 1 174 ? -16.781 19.578 12.852 1 98.25 174 GLN B N 1
ATOM 3236 C CA . GLN B 1 174 ? -18.125 19.031 12.93 1 98.25 174 GLN B CA 1
ATOM 3237 C C . GLN B 1 174 ? -18.188 17.641 12.297 1 98.25 174 GLN B C 1
ATOM 3239 O O . GLN B 1 174 ? -18.859 16.75 12.805 1 98.25 174 GLN B O 1
ATOM 3244 N N . GLU B 1 175 ? -17.5 17.5 11.203 1 98.56 175 GLU B N 1
ATOM 3245 C CA . GLU B 1 175 ? -17.422 16.203 10.531 1 98.56 175 GLU B CA 1
ATOM 3246 C C . GLU B 1 175 ? -16.734 15.164 11.406 1 98.56 175 GLU B C 1
ATOM 3248 O O . GLU B 1 175 ? -17.203 14.023 11.508 1 98.56 175 GLU B O 1
ATOM 3253 N N . HIS B 1 176 ? -15.633 15.555 12.031 1 98.38 176 HIS B N 1
ATOM 3254 C CA . HIS B 1 176 ? -14.93 14.648 12.938 1 98.38 176 HIS B CA 1
ATOM 3255 C C . HIS B 1 176 ? -15.789 14.305 14.148 1 98.38 176 HIS B C 1
ATOM 3257 O O . HIS B 1 176 ? -15.75 13.172 14.641 1 98.38 176 HIS B O 1
ATOM 3263 N N . LEU B 1 177 ? -16.531 15.289 14.609 1 98.31 177 LEU B N 1
ATOM 3264 C CA . LEU B 1 177 ? -17.453 15.047 15.719 1 98.31 177 LEU B CA 1
ATOM 3265 C C . LEU B 1 177 ? -18.484 13.992 15.344 1 98.31 177 LEU B C 1
ATOM 3267 O O . LEU B 1 177 ? -18.812 13.125 16.156 1 98.31 177 LEU B O 1
A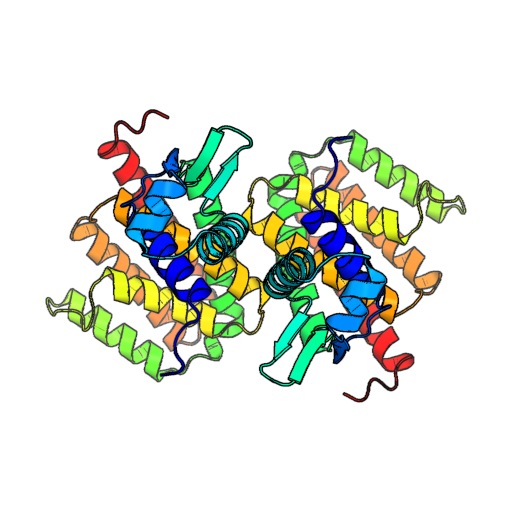TOM 3271 N N . LYS B 1 178 ? -18.984 14.07 14.156 1 98.56 178 LYS B N 1
ATOM 3272 C CA . LYS B 1 178 ? -19.938 13.078 13.672 1 98.56 178 LYS B CA 1
ATOM 3273 C C . LYS B 1 178 ? -19.328 11.68 13.688 1 98.56 178 LYS B C 1
ATOM 3275 O O . LYS B 1 178 ? -19.984 10.719 14.117 1 98.56 178 LYS B O 1
ATOM 3280 N N . ILE B 1 179 ? -18.094 11.531 13.242 1 98.75 179 ILE B N 1
ATOM 3281 C CA . ILE B 1 179 ? -17.391 10.258 13.234 1 98.75 179 ILE B CA 1
ATOM 3282 C C . ILE B 1 179 ? -17.234 9.742 14.672 1 98.75 179 ILE B C 1
ATOM 3284 O O . ILE B 1 179 ? -17.531 8.586 14.961 1 98.75 179 ILE B O 1
ATOM 3288 N N . THR B 1 180 ? -16.797 10.664 15.562 1 98.25 180 THR B N 1
ATOM 3289 C CA . THR B 1 180 ? -16.531 10.312 16.953 1 98.25 180 THR B CA 1
ATOM 3290 C C . THR B 1 180 ? -17.812 9.891 17.656 1 98.25 180 THR B C 1
ATOM 3292 O O . THR B 1 180 ? -17.812 8.93 18.422 1 98.25 180 THR B O 1
ATOM 3295 N N . LYS B 1 181 ? -18.875 10.562 17.375 1 98.19 181 LYS B N 1
ATOM 3296 C CA . LYS B 1 181 ? -20.156 10.234 17.984 1 98.19 181 LYS B CA 1
ATOM 3297 C C . LYS B 1 181 ? -20.625 8.836 17.578 1 98.19 181 LYS B C 1
ATOM 3299 O O . LYS B 1 181 ? -21.078 8.062 18.422 1 98.19 181 LYS B O 1
ATOM 3304 N N . CYS B 1 182 ? -20.5 8.531 16.328 1 98.62 182 CYS B N 1
ATOM 3305 C CA . CYS B 1 182 ? -20.859 7.199 15.852 1 98.62 182 CYS B CA 1
ATOM 3306 C C . CYS B 1 182 ? -20 6.133 16.516 1 98.62 182 CYS B C 1
ATOM 3308 O O . CYS B 1 182 ? -20.5 5.086 16.922 1 98.62 182 CYS B O 1
ATOM 3310 N N . ALA B 1 183 ? -18.688 6.434 16.641 1 98.38 183 ALA B N 1
ATOM 3311 C CA . ALA B 1 183 ? -17.766 5.488 17.25 1 98.38 183 ALA B CA 1
ATOM 3312 C C . ALA B 1 183 ? -18.109 5.254 18.719 1 98.38 183 ALA B C 1
ATOM 3314 O O . ALA B 1 183 ? -18.062 4.117 19.203 1 98.38 183 ALA B O 1
ATOM 3315 N N . LEU B 1 184 ? -18.469 6.297 19.438 1 98.06 184 LEU B N 1
ATOM 3316 C CA . LEU B 1 184 ? -18.812 6.199 20.844 1 98.06 184 LEU B CA 1
ATOM 3317 C C . LEU B 1 184 ? -20.062 5.355 21.047 1 98.06 184 LEU B C 1
ATOM 3319 O O . LEU B 1 184 ? -20.234 4.715 22.078 1 98.06 184 LEU B O 1
ATOM 3323 N N . LYS B 1 185 ? -20.906 5.289 20.031 1 98.19 185 LYS B N 1
ATOM 3324 C CA . LYS B 1 185 ? -22.094 4.457 20.062 1 98.19 185 LYS B CA 1
ATOM 3325 C C . LYS B 1 185 ? -21.812 3.068 19.5 1 98.19 185 LYS B C 1
ATOM 3327 O O . LYS B 1 185 ? -22.734 2.277 19.297 1 98.19 185 LYS B O 1
ATOM 3332 N N . GLN B 1 186 ? -20.594 2.867 19.078 1 98 186 GLN B N 1
ATOM 3333 C CA . GLN B 1 186 ? -20.125 1.62 18.5 1 98 186 GLN B CA 1
ATOM 3334 C C . GLN B 1 186 ? -20.844 1.324 17.188 1 98 186 GLN B C 1
ATOM 3336 O O . GLN B 1 186 ? -21.078 0.162 16.844 1 98 186 GLN B O 1
ATOM 3341 N N . ASP B 1 187 ? -21.344 2.359 16.656 1 98.5 187 ASP B N 1
ATOM 3342 C CA . ASP B 1 187 ? -21.875 2.285 15.297 1 98.5 187 ASP B CA 1
ATOM 3343 C C . ASP B 1 187 ? -20.766 2.418 14.258 1 98.5 187 ASP B C 1
ATOM 3345 O O . ASP B 1 187 ? -20.641 3.461 13.609 1 98.5 187 ASP B O 1
ATOM 3349 N N . TRP B 1 188 ? -20.078 1.343 14.031 1 98.38 188 TRP B N 1
ATOM 3350 C CA . TRP B 1 188 ? -18.875 1.363 13.211 1 98.38 188 TRP B CA 1
ATOM 3351 C C . TRP B 1 188 ? -19.219 1.624 11.75 1 98.38 188 TRP B C 1
ATOM 3353 O O . TRP B 1 188 ? -18.484 2.334 11.047 1 98.38 188 TRP B O 1
ATOM 3363 N N . ASP B 1 189 ? -20.297 1.091 11.258 1 98.12 189 ASP B N 1
ATOM 3364 C CA . ASP B 1 189 ? -20.719 1.371 9.891 1 98.12 189 ASP B CA 1
ATOM 3365 C C . ASP B 1 189 ? -21.078 2.844 9.719 1 98.12 189 ASP B C 1
ATOM 3367 O O . ASP B 1 189 ? -20.734 3.463 8.711 1 98.12 189 ASP B O 1
ATOM 3371 N N . GLY B 1 190 ? -21.797 3.361 10.695 1 98.69 190 GLY B N 1
ATOM 3372 C CA . GLY B 1 190 ? -22.109 4.785 10.672 1 98.69 190 GLY B CA 1
ATOM 3373 C C . GLY B 1 190 ? -20.875 5.66 10.719 1 98.69 190 GLY B C 1
ATOM 3374 O O . GLY B 1 190 ? -20.781 6.668 10.016 1 98.69 190 GLY B O 1
ATOM 3375 N N . ALA B 1 191 ? -19.859 5.32 11.562 1 98.81 191 ALA B N 1
ATOM 3376 C CA . ALA B 1 191 ? -18.594 6.062 11.664 1 98.81 191 ALA B CA 1
ATOM 3377 C C . ALA B 1 191 ? -17.844 6.023 10.336 1 98.81 191 ALA B C 1
ATOM 3379 O O . ALA B 1 191 ? -17.281 7.035 9.906 1 98.81 191 ALA B O 1
ATOM 3380 N N . ALA B 1 192 ? -17.891 4.844 9.703 1 98.81 192 ALA B N 1
ATOM 3381 C CA . ALA B 1 192 ? -17.219 4.688 8.406 1 98.81 192 ALA B CA 1
ATOM 3382 C C . ALA B 1 192 ? -17.875 5.562 7.344 1 98.81 192 ALA B C 1
ATOM 3384 O O . ALA B 1 192 ? -17.188 6.227 6.566 1 98.81 192 ALA B O 1
ATOM 3385 N N . ASP B 1 193 ? -19.172 5.57 7.344 1 98.81 193 ASP B N 1
ATOM 3386 C CA . ASP B 1 193 ? -19.906 6.406 6.395 1 98.81 193 ASP B CA 1
ATOM 3387 C C . ASP B 1 193 ? -19.609 7.887 6.633 1 98.81 193 ASP B C 1
ATOM 3389 O O . ASP B 1 193 ? -19.453 8.648 5.68 1 98.81 193 ASP B O 1
ATOM 3393 N N . ALA B 1 194 ? -19.562 8.312 7.875 1 98.88 194 ALA B N 1
ATOM 3394 C CA . ALA B 1 194 ? -19.234 9.688 8.219 1 98.88 194 ALA B CA 1
ATOM 3395 C C . ALA B 1 194 ? -17.828 10.047 7.746 1 98.88 194 ALA B C 1
ATOM 3397 O O . ALA B 1 194 ? -17.594 11.164 7.27 1 98.88 194 ALA B O 1
ATOM 3398 N N . MET B 1 195 ? -16.906 9.148 7.867 1 98.88 195 MET B N 1
ATOM 3399 C CA . MET B 1 195 ? -15.539 9.367 7.383 1 98.88 195 MET B CA 1
ATOM 3400 C C . MET B 1 195 ? -15.523 9.547 5.871 1 98.88 195 MET B C 1
ATOM 3402 O O . MET B 1 195 ? -14.836 10.43 5.352 1 98.88 195 MET B O 1
ATOM 3406 N N . LYS B 1 196 ? -16.297 8.68 5.168 1 98.81 196 LYS B N 1
ATOM 3407 C CA . LYS B 1 196 ? -16.375 8.828 3.719 1 98.81 196 LYS B CA 1
ATOM 3408 C C . LYS B 1 196 ? -16.875 10.219 3.338 1 98.81 196 LYS B C 1
ATOM 3410 O O . LYS B 1 196 ? -16.312 10.859 2.447 1 98.81 196 LYS B O 1
ATOM 3415 N N . GLU B 1 197 ? -17.891 10.648 4.023 1 98.75 197 GLU B N 1
ATOM 3416 C CA . GLU B 1 197 ? -18.438 11.977 3.777 1 98.75 197 GLU B CA 1
ATOM 3417 C C . GLU B 1 197 ? -17.406 13.062 4.051 1 98.75 197 GLU B C 1
ATOM 3419 O O . GLU B 1 197 ? -17.219 13.977 3.244 1 98.75 197 GLU B O 1
ATOM 3424 N N . HIS B 1 198 ? -16.719 12.938 5.172 1 98.69 198 HIS B N 1
ATOM 3425 C CA . HIS B 1 198 ? -15.664 13.883 5.547 1 98.69 198 HIS B CA 1
ATOM 3426 C C . HIS B 1 198 ? -14.586 13.961 4.469 1 98.69 198 HIS B C 1
ATOM 3428 O O . HIS B 1 198 ? -14.172 15.062 4.078 1 98.69 198 HIS B O 1
ATOM 3434 N N . LEU B 1 199 ? -14.18 12.805 3.967 1 98.44 199 LEU B N 1
ATOM 3435 C CA . LEU B 1 199 ? -13.102 12.758 2.99 1 98.44 199 LEU B CA 1
ATOM 3436 C C . LEU B 1 199 ? -13.539 13.359 1.661 1 98.44 199 LEU B C 1
ATOM 3438 O O . LEU B 1 199 ? -12.734 13.977 0.957 1 98.44 199 LEU B O 1
ATOM 3442 N N . HIS B 1 200 ? -14.812 13.227 1.345 1 98.12 200 HIS B N 1
ATOM 3443 C CA . HIS B 1 200 ? -15.328 13.867 0.138 1 98.12 200 HIS B CA 1
ATOM 3444 C C . HIS B 1 200 ? -15.297 15.383 0.259 1 98.12 200 HIS B C 1
ATOM 3446 O O . HIS B 1 200 ? -14.875 16.078 -0.667 1 98.12 200 HIS B O 1
ATOM 3452 N N . TYR B 1 201 ? -15.719 15.875 1.383 1 97.25 201 TYR B N 1
ATOM 3453 C CA . TYR B 1 201 ? -15.695 17.312 1.599 1 97.25 201 TYR B CA 1
ATOM 3454 C C . TYR B 1 201 ? -14.266 17.844 1.616 1 97.25 201 TYR B C 1
ATOM 3456 O O . TYR B 1 201 ? -13.977 18.906 1.074 1 97.25 201 TYR B O 1
ATOM 3464 N N . SER B 1 202 ? -13.391 17.078 2.303 1 95.62 202 SER B N 1
ATOM 3465 C CA . SER B 1 202 ? -11.984 17.453 2.375 1 95.62 202 SER B CA 1
ATOM 3466 C C . SER B 1 202 ? -11.359 17.531 0.984 1 95.62 202 SER B C 1
ATOM 3468 O O . SER B 1 202 ? -10.625 18.469 0.683 1 95.62 202 SER B O 1
ATOM 3470 N N . LYS B 1 203 ? -11.664 16.547 0.164 1 95 203 LYS B N 1
ATOM 3471 C CA . LYS B 1 203 ? -11.164 16.531 -1.208 1 95 203 LYS B CA 1
ATOM 3472 C C . LYS B 1 203 ? -11.641 17.766 -1.976 1 95 203 LYS B C 1
ATOM 3474 O O . LYS B 1 203 ? -10.844 18.438 -2.635 1 95 203 LYS B O 1
ATOM 3479 N N . ASN B 1 204 ? -12.875 18.047 -1.876 1 93.94 204 ASN B N 1
ATOM 3480 C CA . ASN B 1 204 ? -13.445 19.203 -2.564 1 93.94 204 ASN B CA 1
ATOM 3481 C C . ASN B 1 204 ? -12.789 20.5 -2.104 1 93.94 204 ASN B C 1
ATOM 3483 O O . ASN B 1 204 ? -12.539 21.406 -2.912 1 93.94 204 ASN B O 1
ATOM 3487 N N . ALA B 1 205 ? -12.555 20.594 -0.849 1 91.5 205 ALA B N 1
ATOM 3488 C CA . ALA B 1 205 ? -11.961 21.812 -0.284 1 91.5 205 ALA B CA 1
ATOM 3489 C C . ALA B 1 205 ? -10.555 22.031 -0.835 1 91.5 205 ALA B C 1
ATOM 3491 O O . ALA B 1 205 ? -10.172 23.172 -1.138 1 91.5 205 ALA B O 1
ATOM 3492 N N . ILE B 1 206 ? -9.812 20.969 -0.922 1 89.38 206 ILE B N 1
ATOM 3493 C CA . ILE B 1 206 ? -8.453 21.094 -1.434 1 89.38 206 ILE B CA 1
ATOM 3494 C C . ILE B 1 206 ? -8.492 21.516 -2.902 1 89.38 206 ILE B C 1
ATOM 3496 O O . ILE B 1 206 ? -7.699 22.359 -3.336 1 89.38 206 ILE B O 1
ATOM 3500 N N . PHE B 1 207 ? -9.414 20.953 -3.641 1 87 207 PHE B N 1
ATOM 3501 C CA . PHE B 1 207 ? -9.555 21.312 -5.047 1 87 207 PHE B CA 1
ATOM 3502 C C . PHE B 1 207 ? -9.93 22.797 -5.195 1 87 207 PHE B C 1
ATOM 3504 O O . PHE B 1 207 ? -9.414 23.484 -6.074 1 87 207 PHE B O 1
ATOM 3511 N N . ASP B 1 208 ? -10.742 23.25 -4.336 1 86.12 208 ASP B N 1
ATOM 3512 C CA . ASP B 1 208 ? -11.148 24.641 -4.355 1 86.12 208 ASP B CA 1
ATOM 3513 C C . ASP B 1 208 ? -9.953 25.562 -4.082 1 86.12 208 ASP B C 1
ATOM 3515 O O . ASP B 1 208 ? -9.82 26.609 -4.711 1 86.12 208 ASP B O 1
ATOM 3519 N N . LEU B 1 209 ? -9.18 25.203 -3.119 1 82.75 209 LEU B N 1
ATOM 3520 C CA . LEU B 1 209 ? -8.016 26 -2.758 1 82.75 209 LEU B CA 1
ATOM 3521 C C . LEU B 1 209 ? -7 26.031 -3.893 1 82.75 209 LEU B C 1
ATOM 3523 O O . LEU B 1 209 ? -6.41 27.078 -4.176 1 82.75 209 LEU B O 1
ATOM 3527 N N . LEU B 1 210 ? -6.789 24.875 -4.512 1 79 210 LEU B N 1
ATOM 3528 C CA . LEU B 1 210 ? -5.809 24.781 -5.586 1 79 210 LEU B CA 1
ATOM 3529 C C . LEU B 1 210 ? -6.289 25.531 -6.828 1 79 210 LEU B C 1
ATOM 3531 O O . LEU B 1 210 ? -5.488 26.141 -7.543 1 79 210 LEU B O 1
ATOM 3535 N N . PHE B 1 211 ? -7.562 25.438 -7.066 1 74.56 211 PHE B N 1
ATOM 3536 C CA . PHE B 1 211 ? -8.117 26.141 -8.219 1 74.56 211 PHE B CA 1
ATOM 3537 C C . PHE B 1 211 ? -8.164 27.641 -7.957 1 74.56 211 PHE B C 1
ATOM 3539 O O . PHE B 1 211 ? -7.949 28.453 -8.867 1 74.56 211 PHE B O 1
ATOM 3546 N N . LYS B 1 212 ? -8.547 28.109 -6.766 1 67.81 212 LYS B N 1
ATOM 3547 C CA . LYS B 1 212 ? -8.594 29.531 -6.441 1 67.81 212 LYS B CA 1
ATOM 3548 C C . LYS B 1 212 ? -7.195 30.125 -6.328 1 67.81 212 LYS B C 1
ATOM 3550 O O . LYS B 1 212 ? -6.969 31.281 -6.691 1 67.81 212 LYS B O 1
ATOM 3555 N N . GLY B 1 213 ? -6.465 29.5 -5.453 1 57.62 213 GLY B N 1
ATOM 3556 C CA . GLY B 1 213 ? -5.133 30.047 -5.254 1 57.62 213 GLY B CA 1
ATOM 3557 C C . GLY B 1 213 ? -4.277 30 -6.504 1 57.62 213 GLY B C 1
ATOM 3558 O O . GLY B 1 213 ? -3.594 30.969 -6.836 1 57.62 213 GLY B O 1
ATOM 3559 N N . ASN B 1 214 ? -3.688 28.703 -6.852 1 51.81 214 ASN B N 1
ATOM 3560 C CA . ASN B 1 214 ? -2.588 28.547 -7.797 1 51.81 214 ASN B CA 1
ATOM 3561 C C . ASN B 1 214 ? -3.088 28.547 -9.242 1 51.81 214 ASN B C 1
ATOM 3563 O O . ASN B 1 214 ? -4.191 28.062 -9.516 1 51.81 214 ASN B O 1
ATOM 3567 N N . ASP B 1 215 ? -2.6 29.609 -10.047 1 45.88 215 ASP B N 1
ATOM 3568 C CA . ASP B 1 215 ? -2.193 29.406 -11.438 1 45.88 215 ASP B CA 1
ATOM 3569 C C . ASP B 1 215 ? -1.611 28.016 -11.648 1 45.88 215 ASP B C 1
ATOM 3571 O O . ASP B 1 215 ? -0.42 27.875 -11.938 1 45.88 215 ASP B O 1
ATOM 3575 N N . TRP B 1 216 ? -1.84 27.141 -10.914 1 43.5 216 TRP B N 1
ATOM 3576 C CA . TRP B 1 216 ? -1.23 25.844 -11.148 1 43.5 216 TRP B CA 1
ATOM 3577 C C . TRP B 1 216 ? -1.362 25.438 -12.617 1 43.5 216 TRP B C 1
ATOM 3579 O O . TRP B 1 216 ? -2.471 25.375 -13.148 1 43.5 216 TRP B O 1
ATOM 3589 N N . SER B 1 217 ? -0.495 26.109 -13.414 1 37.25 217 SER B N 1
ATOM 3590 C CA . SER B 1 217 ? -0.425 25.656 -14.805 1 37.25 217 SER B CA 1
ATOM 3591 C C . SER B 1 217 ? -0.678 24.156 -14.922 1 37.25 217 SER B C 1
ATOM 3593 O O . SER B 1 217 ? 0.003 23.359 -14.273 1 37.25 217 SER B O 1
ATOM 3595 N N . LEU B 1 218 ? -1.848 23.688 -14.898 1 33.12 218 LEU B N 1
ATOM 3596 C CA . LEU B 1 218 ? -2.176 22.359 -15.406 1 33.12 218 LEU B CA 1
ATOM 3597 C C . LEU B 1 218 ? -1.309 22 -16.609 1 33.12 218 LEU B C 1
ATOM 3599 O O . LEU B 1 218 ? -1.063 22.844 -17.469 1 33.12 218 LEU B O 1
#

InterPro domains:
  IPR000524 Transcription regulator HTH, GntR [PF00392] (7-68)
  IPR000524 Transcription regulator HTH, GntR [PS50949] (4-71)
  IPR000524 Transcription regulator HTH, GntR [SM00345] (10-68)
  IPR000524 Transcription regulator HTH, GntR [cd07377] (5-69)
  IPR008920 Transcription regulator FadR/GntR, C-terminal [G3DSA:1.20.120.530] (74-210)
  IPR008920 Transcription regulator FadR/GntR, C-terminal [SSF48008] (77-209)
  IPR011711 GntR, C-terminal [PF07729] (79-200)
  IPR036388 Winged helix-like DNA-binding domain superfamily [G3DSA:1.10.10.10] (2-69)
  IPR036390 Winged helix DNA-binding domain superfamily [SSF46785] (3-72)

Solvent-accessible surface area (backbone atoms only — not comparable to full-atom values): 23211 Å² total; per-residue (Å²): 125,83,75,71,47,67,38,53,48,32,29,50,53,54,48,51,34,43,38,68,45,72,46,42,62,66,33,75,49,53,67,68,58,49,25,62,73,58,71,45,56,69,66,32,45,52,52,22,50,53,52,35,35,74,60,55,52,32,42,80,41,87,97,76,42,36,28,29,35,71,80,47,72,67,51,49,51,41,43,53,53,49,46,59,53,47,54,28,46,23,28,53,75,21,39,84,71,53,59,66,64,58,43,49,50,52,41,51,47,44,51,41,34,78,72,73,41,80,58,98,51,56,71,69,55,48,52,51,51,57,58,44,52,33,50,68,47,41,83,40,62,63,59,47,53,46,49,55,48,42,50,51,50,50,48,29,49,46,60,72,50,48,81,75,52,72,66,56,50,51,50,50,44,53,38,49,42,51,22,35,54,24,46,76,69,65,32,30,65,57,18,15,52,35,42,46,52,41,50,51,52,50,51,51,51,51,51,49,36,41,64,68,66,47,82,62,78,121,123,83,76,69,48,66,39,52,48,32,29,52,54,53,48,50,34,44,39,68,45,73,47,43,62,68,33,77,50,53,68,68,59,48,25,62,73,58,70,45,58,68,65,32,41,52,51,23,48,51,52,36,34,74,60,55,52,30,43,80,40,86,99,74,42,36,28,29,36,70,78,46,72,67,50,53,50,39,45,52,53,49,48,58,55,47,54,28,46,21,28,54,76,20,39,85,72,52,58,66,65,59,44,48,51,51,42,50,47,46,51,41,36,76,72,74,42,79,58,98,52,56,69,68,55,48,54,50,50,59,56,44,52,34,49,69,47,42,85,38,64,64,59,47,53,45,48,54,48,41,49,50,49,49,47,29,48,45,61,73,49,49,82,75,50,71,66,56,49,51,51,50,44,53,36,50,42,53,22,34,54,25,47,75,68,65,32,31,65,58,18,18,51,36,42,46,51,41,51,52,53,51,51,51,51,50,50,49,35,41,64,69,67,47,82,62,78,122

Sequence (436 aa):
MQKESLKQQAYNAIKAKILNCEYAPNTFINEELLREEVSASRTPVRDAISRLEQEGLVKILPKKGIMVSDLSLSQINMIYETRLMLEPYAISHYGNRIEQDIYMNYYQDYQAYLKGRDLPYSYDDMDDLFHQMFMDATSNVYFLKTYELINSQIKRMRIMSGECSEKRREETIQEHLKITKCALKQDWDGAADAMKEHLHYSKNAIFDLLFKGNDWSLMQKESLKQQAYNAIKAKILNCEYAPNTFINEELLREEVSASRTPVRDAISRLEQEGLVKILPKKGIMVSDLSLSQINMIYETRLMLEPYAISHYGNRIEQDIYMNYYQDYQAYLKGRDLPYSYDDMDDLFHQMFMDATSNVYFLKTYELINSQIKRMRIMSGECSEKRREETIQEHLKITKCALKQDWDGAADAMKEHLHYSKNAIFDLLFKGNDWSL

Foldseek 3Di:
DPDPPLLRQLLVVVLVCLLLCVVPAFDFDDLVVSCVVSVHDNVSNVSSLVVCVVLVQWDQDPPPHIGGHHDDPVNLVVLLVLLLVQQLVLLLPQVVVDDLVVLVVLLVQLVCVLVPDDHPDPLVVSVLVLSVVSVVSDPDVVSNSVNVSSSSVVSNLDSVLDDDDPVVSNVLSVLSNQLSVCVNVVVSNSSSVSSSVSSVVVSVRSVVSCVPPDPPVD/DPPPDLLRQLLVVVLVCLLLCVVPAFDFDDLVVSCVVSVHDNVSNVSSLVVCVVLVQWDQDPPPHIGGHHDDPVNLVVLLVLLLVQQLVLLLPQVVVDDLVVLVVLLVQLVCVLVPDDHPDPLVVSVLVLSVVSVVRDPDVVSNSVNVSSSSVVSNLDSVLDDDDPVVSNVLSVLSNQLSVCVNVVVSNSSSVSSSVSSVVVSVRSVVSCVVPDPPVD

Nearest PDB structures (foldseek):
  3sxy-assembly1_B  TM=8.945E-01  e=6.102E-10  Thermotoga maritima
  3fms-assembly1_A-2  TM=7.949E-01  e=8.977E-10  Thermotoga maritima MSB8
  6za7-assembly1_A  TM=7.464E-01  e=2.198E-07  Agrobacterium fabrum str. C58
  2hs5-assembly1_A  TM=7.733E-01  e=1.750E-06  Rhodococcus jostii RHA1
  3c7j-assembly1_B-2  TM=5.168E-01  e=1.589E-06  Pseudomonas syringae pv. tomato str. DC3000

Secondary structure (DSSP, 8-state):
-----HHHHHHHHHHHHHHTTSS-TT-EE-HHHHHHHHT--HHHHHHHHHHHHHTTSEEEETTTEEEEPP--HHHHHHHHHHHHHHHHHHHHHHGGGS-HHHHHHHHHHHHHHHTTPPPSS-HHHHHHHHHHHHHHT---HHHHHHHHHHHHHHHHHHHHH-PPPHHHHHHHHHHHHHHHHHHHTT-HHHHHHHHHHHHHHHHHHHHHHHHHH-----/-----HHHHHHHHHHHHHHTTSS-TT-EE-HHHHHHHHT--HHHHHHHHHHHHHTTSEEEETTTEEEEPP--HHHHHHHHHHHHHHHHHHHHHHGGGS-HHHHHHHHHHHHHHHTTPPPSS-HHHHHHHHHHHHHHT---HHHHHHHHHHHHHHHHHHHHH-PPPHHHHHHHHHHHHHHHHHHHTT-HHHHHHHHHHHHHHHHHHHHHHHHHH-----

Radius of gyration: 23.87 Å; Cα contacts (8 Å, |Δi|>4): 505; chains: 2; bounding box: 53×61×53 Å

Organism: NCBI:txid1796616